Protein AF-0000000077351464 (afdb_homodimer)

Solvent-accessible surface area (backbone atoms only — not comparable to full-atom values): 37725 Å² total; per-residue (Å²): 134,61,41,67,78,43,55,31,53,33,49,64,81,47,87,64,5,26,46,67,33,43,62,70,60,45,52,52,51,57,74,49,36,66,59,55,50,52,51,51,44,52,47,45,73,73,62,64,46,68,63,43,22,34,32,36,41,49,33,70,43,30,61,61,46,55,51,49,51,50,51,51,52,50,47,46,48,50,51,18,64,76,68,72,43,80,68,45,33,37,38,37,38,36,20,28,44,28,60,32,36,52,37,56,41,38,56,46,41,66,61,48,51,53,55,55,37,74,75,38,100,48,81,72,51,67,32,65,31,39,35,57,37,58,70,71,36,78,67,64,61,71,50,56,29,43,36,39,36,29,58,70,35,77,27,49,46,84,49,58,47,69,80,46,32,49,98,84,63,48,40,72,41,65,82,33,36,55,61,38,85,86,38,53,73,64,54,53,51,42,47,49,51,46,45,53,53,41,52,43,38,25,51,55,31,47,56,48,18,32,29,74,64,15,38,34,40,39,31,26,46,21,37,93,56,91,61,74,58,38,74,29,57,40,36,57,49,46,45,46,33,50,27,52,50,51,34,30,74,72,67,78,37,59,64,70,55,51,30,62,36,69,59,38,64,50,55,50,31,70,63,58,52,52,49,47,42,58,70,68,57,54,48,41,79,78,40,79,42,79,48,68,70,78,81,72,78,78,54,101,57,54,63,19,49,54,50,25,46,30,49,42,10,50,42,44,44,47,46,28,71,73,76,38,72,85,49,57,67,62,36,38,51,46,27,11,51,49,45,41,56,50,45,72,74,39,90,64,56,50,36,34,33,41,37,34,36,30,31,50,78,126,134,58,39,66,78,42,55,30,54,33,51,64,83,48,87,63,6,27,47,67,32,42,62,69,62,46,50,51,49,57,74,49,38,65,58,56,51,50,51,52,42,52,48,44,73,72,62,63,47,69,65,43,21,36,34,36,42,48,33,71,43,30,61,61,46,57,53,50,50,50,52,50,51,50,47,46,48,50,50,20,62,74,67,74,42,78,68,46,34,36,40,37,38,36,21,28,43,28,60,33,36,51,39,55,42,38,56,47,40,67,62,51,52,52,55,54,37,75,75,37,99,48,82,73,49,67,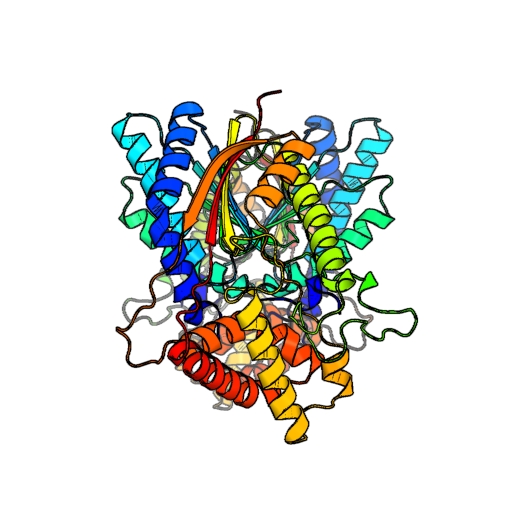33,62,31,38,35,57,38,59,70,69,37,76,68,64,62,71,51,56,28,45,36,38,36,28,58,70,35,78,24,50,45,82,49,59,50,70,80,45,32,49,97,84,63,48,39,71,41,66,82,32,36,54,61,38,85,87,40,54,73,66,56,54,52,42,46,50,50,47,45,52,53,40,52,44,38,26,52,55,32,48,56,48,18,32,29,73,63,15,38,34,41,40,30,26,49,21,35,93,58,90,62,73,58,37,76,28,57,40,36,56,49,46,46,46,33,49,26,51,50,51,35,31,75,72,66,77,36,60,64,69,56,51,30,62,36,70,60,40,64,49,55,49,32,71,64,59,52,51,50,48,42,60,70,68,57,55,47,42,77,78,41,78,44,77,50,69,68,79,81,72,78,79,54,99,56,55,64,19,49,53,49,25,46,29,49,43,9,50,42,43,44,47,47,28,72,72,75,38,70,86,50,56,66,64,37,38,52,45,27,12,51,51,45,41,55,51,45,71,73,39,90,64,56,50,36,34,33,40,36,34,34,30,33,49,78,127

InterPro domains:
  IPR005299 SAM dependent carboxyl methyltransferase [PF03492] (38-359)
  IPR005299 SAM dependent carboxyl methyltransferase [PTHR31009] (10-343)
  IPR029063 S-adenosyl-L-methionine-dependent methyltransferase superfamily [G3DSA:3.40.50.150] (21-294)
  IPR029063 S-adenosyl-L-methionine-dependent methyltransferase superfamily [SSF53335] (1-359)
  IPR042086 Methyltransferase, alpha-helical capping domain [G3DSA:1.10.1200.270] (7-346)

Nearest PDB structures (foldseek):
  6lyh-assembly3_G-3  TM=9.417E-01  e=9.609E-41  Camellia sinensis var. assamica
  6lyh-assembly2_A  TM=9.370E-01  e=1.323E-39  Camellia sinensis var. assamica
  8uzd-assembly1_A  TM=9.223E-01  e=6.965E-38  Ilex paraguariensis
  6lyi-assembly1_A  TM=9.030E-01  e=2.297E-34  Camellia sinensis var. assamica
  6lyi-assembly1_B-2  TM=9.056E-01  e=2.901E-34  Camellia sinensis var. assamica

Foldseek 3Di:
DQCLVFFAFADDDDPLALQNQVVLLLLVCVVCVVVVLVLLLVLCVVPVDQEAAEEEAPCALYDSNLVSVLSNQCSQLVSCVVVVRDRHQYEYEYEDRPPGDVVNNVVCVVVSLVVSVVPDPDRHRYDYDYFHDDLLAATAAFAAHQEYEYTAPLQFFSDQQPVLADPVLFGQQALAQADAPPGDPVRLVSLLVRSLSSVLSNVVNVLRHHHAFGKYKYKHFADADPDQHDLAPNVLRVLLSVLVVVCVVVVLFPSRLSRNHHGRGGHYHPVSNVVSCVVSPFKDWPDKDKDWRDQDPPDPDDSLLSVLSNVCSRCVSVCCVRGNNPCSVSSSVSSSVSVRVVCVVDPHITMMMIIMMTGHDD/DQCLVFFAFADDDDPLALQNQVVLLLLVCVVCVVVVLVLLLVLCVVPVDQEAEEEEAPCALYDSNLVSVLSNQCSQLVSCVVVVRDRHAYEYEYEDRPPGDVVNNVVCVVVSLVVSVVPDPDNHRYDYDYFHDDLLAATAAFAAHQEYEYTAPLQFFSDQQPVLADPVLFGQQALAQADAPPGDPVRLVSLLVRSLSSVLSNVVNVLRHHHAFGKYKYKHFADADPDQHDLAPNVLRVLLSVLVVVCVVVVLFPSRLSRNHHGRGGHYHPVSNVVSCVVSPFKDWPDKDKDWRDQDPPDPDDSLLSVLSNVCSRCVSVCCVRGNNPCSVSSSVSSSVSVRVVCVVDPHITMMMIIMMTGHDD

Radius of gyration: 28.0 Å; Cα contacts (8 Å, |Δi|>4): 1362; chains: 2; bounding box: 62×82×70 Å

Structure (mmCIF, N/CA/C/O backbone):
data_AF-0000000077351464-model_v1
#
loop_
_entity.id
_entity.type
_entity.pdbx_description
1 polymer 'Uncharacterized protein'
#
loop_
_atom_site.group_PDB
_atom_site.id
_atom_site.type_symbol
_atom_site.label_atom_id
_atom_site.label_alt_id
_atom_site.label_comp_id
_atom_site.label_asym_id
_atom_site.label_entity_id
_atom_site.label_seq_id
_atom_site.pdbx_PDB_ins_code
_atom_site.Cartn_x
_atom_site.Cartn_y
_atom_site.Cartn_z
_atom_site.occupancy
_atom_site.B_iso_or_equiv
_atom_site.auth_seq_id
_atom_site.auth_comp_id
_atom_site.auth_asym_id
_atom_site.auth_atom_id
_atom_site.pdbx_PDB_model_num
ATOM 1 N N . MET A 1 1 ? -7.617 -8.227 -23.75 1 79.38 1 MET A N 1
ATOM 2 C CA . MET A 1 1 ? -7.84 -7.777 -22.375 1 79.38 1 MET A CA 1
ATOM 3 C C . MET A 1 1 ? -6.516 -7.57 -21.656 1 79.38 1 MET A C 1
ATOM 5 O O . MET A 1 1 ? -5.598 -8.375 -21.781 1 79.38 1 MET A O 1
ATOM 9 N N . ASP A 1 2 ? -6.434 -6.449 -21 1 81 2 ASP A N 1
ATOM 10 C CA . ASP A 1 2 ? -5.234 -6.117 -20.234 1 81 2 ASP A CA 1
ATOM 11 C C . ASP A 1 2 ? -5.285 -6.73 -18.844 1 81 2 ASP A C 1
ATOM 13 O O . ASP A 1 2 ? -5.973 -6.215 -17.953 1 81 2 ASP A O 1
ATOM 17 N N . VAL A 1 3 ? -4.57 -7.82 -18.625 1 82.69 3 VAL A N 1
ATOM 18 C CA . VAL A 1 3 ? -4.582 -8.602 -17.391 1 82.69 3 VAL A CA 1
ATOM 19 C C . VAL A 1 3 ? -4.23 -7.707 -16.203 1 82.69 3 VAL A C 1
ATOM 21 O O . VAL A 1 3 ? -4.855 -7.793 -15.141 1 82.69 3 VAL A O 1
ATOM 24 N N . GLU A 1 4 ? -3.303 -6.844 -16.344 1 78.62 4 GLU A N 1
ATOM 25 C CA . GLU A 1 4 ? -2.848 -5.988 -15.258 1 78.62 4 GLU A CA 1
ATOM 26 C C . GLU A 1 4 ? -3.965 -5.062 -14.781 1 78.62 4 GLU A C 1
ATOM 28 O O . GLU A 1 4 ? -4.027 -4.719 -13.594 1 78.62 4 GLU A O 1
ATOM 33 N N . LYS A 1 5 ? -4.832 -4.793 -15.664 1 81.12 5 LYS A N 1
ATOM 34 C CA . LYS A 1 5 ? -5.895 -3.848 -15.336 1 81.12 5 LYS A CA 1
ATOM 35 C C . LYS A 1 5 ? -7.176 -4.578 -14.938 1 81.12 5 LYS A C 1
ATOM 37 O O . LYS A 1 5 ? -8.008 -4.027 -14.211 1 81.12 5 LYS A O 1
ATOM 42 N N . ALA A 1 6 ? -7.176 -5.84 -15.406 1 86.38 6 ALA A N 1
ATOM 43 C CA . ALA A 1 6 ? -8.469 -6.508 -15.281 1 86.38 6 ALA A CA 1
ATOM 44 C C . ALA A 1 6 ? -8.422 -7.617 -14.234 1 86.38 6 ALA A C 1
ATOM 46 O O . ALA A 1 6 ? -9.422 -7.902 -13.57 1 86.38 6 ALA A O 1
ATOM 47 N N . PHE A 1 7 ? -7.312 -8.164 -14.109 1 90.69 7 PHE A N 1
ATOM 48 C CA . PHE A 1 7 ? -7.211 -9.367 -13.289 1 90.69 7 PHE A CA 1
ATOM 49 C C . PHE A 1 7 ? -6.887 -9.016 -11.844 1 90.69 7 PHE A C 1
ATOM 51 O O . PHE A 1 7 ? -5.809 -8.5 -11.555 1 90.69 7 PHE A O 1
ATOM 58 N N . HIS A 1 8 ? -7.805 -9.273 -10.984 1 92.44 8 HIS A N 1
ATOM 59 C CA . HIS A 1 8 ? -7.609 -9.148 -9.547 1 92.44 8 HIS A CA 1
ATOM 60 C C . HIS A 1 8 ? -8.594 -10.016 -8.781 1 92.44 8 HIS A C 1
ATOM 62 O O . HIS A 1 8 ? -9.719 -10.25 -9.234 1 92.44 8 HIS A O 1
ATOM 68 N N . MET A 1 9 ? -8.18 -10.484 -7.613 1 93.69 9 MET A N 1
ATOM 69 C CA . MET A 1 9 ? -9.07 -11.25 -6.75 1 93.69 9 MET A CA 1
ATOM 70 C C . MET A 1 9 ? -10.18 -10.367 -6.191 1 93.69 9 MET A C 1
ATOM 72 O O . MET A 1 9 ? -9.984 -9.164 -6 1 93.69 9 MET A O 1
ATOM 76 N N . THR A 1 10 ? -11.336 -11.031 -5.988 1 92.88 10 THR A N 1
ATOM 77 C CA . THR A 1 10 ? -12.461 -10.266 -5.469 1 92.88 10 THR A CA 1
ATOM 78 C C . THR A 1 10 ? -12.141 -9.688 -4.094 1 92.88 10 THR A C 1
ATOM 80 O O . THR A 1 10 ? -11.812 -10.43 -3.164 1 92.88 10 THR A O 1
ATOM 83 N N . GLY A 1 11 ? -12.25 -8.383 -3.979 1 93.38 11 GLY A N 1
ATOM 84 C CA . GLY A 1 11 ? -11.883 -7.684 -2.756 1 93.38 11 GLY A CA 1
ATOM 85 C C . GLY A 1 11 ? -12.992 -7.664 -1.723 1 93.38 11 GLY A C 1
ATOM 86 O O . GLY A 1 11 ? -14.023 -8.312 -1.901 1 93.38 11 GLY A O 1
ATOM 87 N N . GLY A 1 12 ? -12.695 -6.934 -0.609 1 90.69 12 GLY A N 1
ATOM 88 C CA . GLY A 1 12 ? -13.688 -6.754 0.441 1 90.69 12 GLY A CA 1
ATOM 89 C C . GLY A 1 12 ? -13.773 -7.934 1.39 1 90.69 12 GLY A C 1
ATOM 90 O O . GLY A 1 12 ? -12.852 -8.742 1.467 1 90.69 12 GLY A O 1
ATOM 91 N N . VAL A 1 13 ? -14.844 -7.91 2.158 1 89.81 13 VAL A N 1
ATOM 92 C CA . VAL A 1 13 ? -15.016 -8.938 3.182 1 89.81 13 VAL A CA 1
ATOM 93 C C . VAL A 1 13 ? -16.359 -9.625 2.996 1 89.81 13 VAL A C 1
ATOM 95 O O . VAL A 1 13 ? -16.859 -10.305 3.904 1 89.81 13 VAL A O 1
ATOM 98 N N . GLY A 1 14 ? -16.938 -9.453 1.874 1 91.06 14 GLY A N 1
ATOM 99 C CA . GLY A 1 14 ? -18.219 -10.062 1.592 1 91.06 14 GLY A CA 1
ATOM 100 C C . GLY A 1 14 ? -18.141 -11.555 1.339 1 91.06 14 GLY A C 1
ATOM 101 O O . GLY A 1 14 ? -17.047 -12.133 1.341 1 91.06 14 GLY A O 1
ATOM 102 N N . GLU A 1 15 ? -19.234 -12.164 1.005 1 91.5 15 GLU A N 1
ATOM 103 C CA . GLU A 1 15 ? -19.344 -13.609 0.874 1 91.5 15 GLU A CA 1
ATOM 104 C C . GLU A 1 15 ? -18.531 -14.125 -0.312 1 91.5 15 GLU A C 1
ATOM 106 O O . GLU A 1 15 ? -18 -15.234 -0.27 1 91.5 15 GLU A O 1
ATOM 111 N N . THR A 1 16 ? -18.453 -13.383 -1.342 1 92.31 16 THR A N 1
ATOM 112 C CA . THR A 1 16 ? -17.781 -13.836 -2.553 1 92.31 16 THR A CA 1
ATOM 113 C C . THR A 1 16 ? -16.344 -13.344 -2.582 1 92.31 16 THR A C 1
ATOM 115 O O . THR A 1 16 ? -15.625 -13.57 -3.561 1 92.31 16 THR A O 1
ATOM 118 N N . SER A 1 17 ? -15.938 -12.641 -1.5 1 94.5 17 SER A N 1
ATOM 119 C CA . SER A 1 17 ? -14.594 -12.078 -1.449 1 94.5 17 SER A CA 1
ATOM 120 C C . SER A 1 17 ? -13.531 -13.18 -1.403 1 94.5 17 SER A C 1
ATOM 122 O O . SER A 1 17 ? -13.789 -14.273 -0.901 1 94.5 17 SER A O 1
ATOM 124 N N . TYR A 1 18 ? -12.406 -12.883 -1.988 1 93.38 18 TYR A N 1
ATOM 125 C CA . TYR A 1 18 ? -11.297 -13.828 -1.904 1 93.38 18 TYR A CA 1
ATOM 126 C C . TYR A 1 18 ? -10.906 -14.086 -0.454 1 93.38 18 TYR A C 1
ATOM 128 O O . TYR A 1 18 ? -10.555 -15.211 -0.091 1 93.38 18 TYR A O 1
ATOM 136 N N . ALA A 1 19 ? -10.984 -13.078 0.359 1 90.75 19 ALA A N 1
ATOM 137 C CA . ALA A 1 19 ? -10.664 -13.195 1.779 1 90.75 19 ALA A CA 1
ATOM 138 C C . ALA A 1 19 ? -11.477 -14.312 2.432 1 90.75 19 ALA A C 1
ATOM 140 O O . ALA A 1 19 ? -10.969 -15.047 3.281 1 90.75 19 ALA A O 1
ATOM 141 N N . ARG A 1 20 ? -12.648 -14.516 1.978 1 91.75 20 ARG A N 1
ATOM 142 C CA . ARG A 1 20 ? -13.539 -15.5 2.604 1 91.75 20 ARG A CA 1
ATOM 143 C C . ARG A 1 20 ? -13.5 -16.828 1.853 1 91.75 20 ARG A C 1
ATOM 145 O O . ARG A 1 20 ? -14.055 -17.828 2.318 1 91.75 20 ARG A O 1
ATOM 152 N N . ASN A 1 21 ? -12.883 -16.828 0.69 1 92.69 21 ASN A N 1
ATOM 153 C CA . ASN A 1 21 ? -12.945 -18.031 -0.143 1 92.69 21 ASN A CA 1
ATOM 154 C C . ASN A 1 21 ? -11.555 -18.5 -0.542 1 92.69 21 ASN A C 1
ATOM 156 O O . ASN A 1 21 ? -11.344 -18.969 -1.664 1 92.69 21 ASN A O 1
ATOM 160 N N . SER A 1 22 ? -10.578 -18.328 0.359 1 92.5 22 SER A N 1
ATOM 161 C CA . SER A 1 22 ? -9.203 -18.703 0.057 1 92.5 22 SER A CA 1
ATOM 162 C C . SER A 1 22 ? -8.734 -19.844 0.956 1 92.5 22 SER A C 1
ATOM 164 O O . SER A 1 22 ? -7.527 -20.031 1.151 1 92.5 22 SER A O 1
ATOM 166 N N . SER A 1 23 ? -9.656 -20.641 1.553 1 90.25 23 SER A N 1
ATOM 167 C CA . SER A 1 23 ? -9.32 -21.703 2.506 1 90.25 23 SER A CA 1
ATOM 168 C C . SER A 1 23 ? -8.547 -22.828 1.835 1 90.25 23 SER A C 1
ATOM 170 O O . SER A 1 23 ? -7.699 -23.453 2.463 1 90.25 23 SER A O 1
ATOM 172 N N . LEU A 1 24 ? -8.875 -23.109 0.583 1 88.94 24 LEU A N 1
ATOM 173 C CA . LEU A 1 24 ? -8.172 -24.172 -0.135 1 88.94 24 LEU A CA 1
ATOM 174 C C . LEU A 1 24 ? -6.691 -23.844 -0.273 1 88.94 24 LEU A C 1
ATOM 176 O O . LEU A 1 24 ? -5.836 -24.703 -0.065 1 88.94 24 LEU A O 1
ATOM 180 N N . GLN A 1 25 ? -6.383 -22.578 -0.583 1 91.31 25 GLN A N 1
ATOM 181 C CA . GLN A 1 25 ? -5 -22.125 -0.684 1 91.31 25 GLN A CA 1
ATOM 182 C C . GLN A 1 25 ? -4.301 -22.188 0.672 1 91.31 25 GLN A C 1
ATOM 184 O O . GLN A 1 25 ? -3.137 -22.578 0.759 1 91.31 25 GLN A O 1
ATOM 189 N N . LYS A 1 26 ? -5.035 -21.812 1.714 1 92.62 26 LYS A N 1
ATOM 190 C CA . LYS A 1 26 ? -4.473 -21.859 3.061 1 92.62 26 LYS A CA 1
ATOM 191 C C . LYS A 1 26 ? -4.117 -23.297 3.463 1 92.62 26 LYS A C 1
ATOM 193 O O . LYS A 1 26 ? -3.043 -23.531 4.012 1 92.62 26 LYS A O 1
ATOM 198 N N . LYS A 1 27 ? -5 -24.172 3.186 1 90.94 27 LYS A N 1
ATOM 199 C CA . LYS A 1 27 ? -4.77 -25.578 3.516 1 90.94 27 LYS A CA 1
ATOM 200 C C . LYS A 1 27 ? -3.51 -26.109 2.834 1 90.94 27 LYS A C 1
ATOM 202 O O . LYS A 1 27 ? -2.711 -26.812 3.453 1 90.94 27 LYS A O 1
ATOM 207 N N . ALA A 1 28 ? -3.402 -25.812 1.627 1 90.56 28 ALA A N 1
ATOM 208 C CA . ALA A 1 28 ? -2.232 -26.25 0.869 1 90.56 28 ALA A CA 1
ATOM 209 C C . ALA A 1 28 ? -0.947 -25.688 1.475 1 90.56 28 ALA A C 1
ATOM 211 O O . ALA A 1 28 ? 0.034 -26.422 1.642 1 90.56 28 ALA A O 1
ATOM 212 N N . SER A 1 29 ? -0.944 -24.406 1.812 1 93.31 29 SER A N 1
ATOM 213 C CA . SER A 1 29 ? 0.23 -23.766 2.402 1 93.31 29 SER A CA 1
ATOM 214 C C . SER A 1 29 ? 0.557 -24.359 3.766 1 93.31 29 SER A C 1
ATOM 216 O O . SER A 1 29 ? 1.728 -24.484 4.129 1 93.31 29 SER A O 1
ATOM 218 N N . ASP A 1 30 ? -0.506 -24.812 4.473 1 93.5 30 ASP A N 1
ATOM 219 C CA . ASP A 1 30 ? -0.317 -25.375 5.801 1 93.5 30 ASP A CA 1
ATOM 220 C C . ASP A 1 30 ? 0.374 -26.734 5.715 1 93.5 30 ASP A C 1
ATOM 222 O O . ASP A 1 30 ? 1.154 -27.094 6.602 1 93.5 30 ASP A O 1
ATOM 226 N N . VAL A 1 31 ? 0.064 -27.438 4.688 1 93.19 31 VAL A N 1
ATOM 227 C CA . VAL A 1 31 ? 0.627 -28.766 4.492 1 93.19 31 VAL A CA 1
ATOM 228 C C . VAL A 1 31 ? 2.15 -28.672 4.418 1 93.19 31 VAL A C 1
ATOM 230 O O . VAL A 1 31 ? 2.855 -29.547 4.941 1 93.19 31 VAL A O 1
ATOM 233 N N . VAL A 1 32 ? 2.617 -27.641 3.836 1 95.62 32 VAL A N 1
ATOM 234 C CA . VAL A 1 32 ? 4.055 -27.547 3.596 1 95.62 32 VAL A CA 1
ATOM 235 C C . VAL A 1 32 ? 4.652 -26.406 4.414 1 95.62 32 VAL A C 1
ATOM 237 O O . VAL A 1 32 ? 5.738 -25.922 4.105 1 95.62 32 VAL A O 1
ATOM 240 N N . LYS A 1 33 ? 3.924 -25.969 5.387 1 96.75 33 LYS A N 1
ATOM 241 C CA . LYS A 1 33 ? 4.344 -24.844 6.215 1 96.75 33 LYS A CA 1
ATOM 242 C C . LYS A 1 33 ? 5.695 -25.109 6.871 1 96.75 33 LYS A C 1
ATOM 244 O O . LYS A 1 33 ? 6.523 -24.203 7.004 1 96.75 33 LYS A O 1
ATOM 249 N N . HIS A 1 34 ? 5.93 -26.344 7.301 1 97.69 34 HIS A N 1
ATOM 250 C CA . HIS A 1 34 ? 7.164 -26.703 7.984 1 97.69 34 HIS A CA 1
ATOM 251 C C . HIS A 1 34 ? 8.383 -26.453 7.105 1 97.69 34 HIS A C 1
ATOM 253 O O . HIS A 1 34 ? 9.438 -26.047 7.598 1 97.69 34 HIS A O 1
ATOM 259 N N . ILE A 1 35 ? 8.289 -26.625 5.781 1 98.25 35 ILE A N 1
ATOM 260 C CA . ILE A 1 35 ? 9.398 -26.375 4.867 1 98.25 35 ILE A CA 1
ATOM 261 C C . ILE A 1 35 ? 9.688 -24.875 4.801 1 98.25 35 ILE A C 1
ATOM 263 O O . ILE A 1 35 ? 10.852 -24.469 4.836 1 98.25 35 ILE A O 1
ATOM 267 N N . THR A 1 36 ? 8.633 -24.078 4.711 1 98.31 36 THR A N 1
ATOM 268 C CA . THR A 1 36 ? 8.773 -22.641 4.684 1 98.31 36 THR A CA 1
ATOM 269 C C . THR A 1 36 ? 9.469 -22.141 5.953 1 98.31 36 THR A C 1
ATOM 271 O O . THR A 1 36 ? 10.414 -21.344 5.883 1 98.31 36 THR A O 1
ATOM 274 N N . ILE A 1 37 ? 9.031 -22.641 7.098 1 98.5 37 ILE A N 1
ATOM 275 C CA . ILE A 1 37 ? 9.547 -22.219 8.398 1 98.5 37 ILE A CA 1
ATOM 276 C C . ILE A 1 37 ? 11.008 -22.656 8.539 1 98.5 37 ILE A C 1
ATOM 278 O O . ILE A 1 37 ? 11.852 -21.859 8.945 1 98.5 37 ILE A O 1
ATOM 282 N N . GLU A 1 38 ? 11.273 -23.859 8.172 1 98.31 38 GLU A N 1
ATOM 283 C CA . GLU A 1 38 ? 12.648 -24.344 8.234 1 98.31 38 GLU A CA 1
ATOM 284 C C . GLU A 1 38 ? 13.57 -23.516 7.34 1 98.31 38 GLU A C 1
ATOM 286 O O . GLU A 1 38 ? 14.711 -23.234 7.715 1 98.31 38 GLU A O 1
ATOM 291 N N . THR A 1 39 ? 13.094 -23.188 6.18 1 98.69 39 THR A N 1
ATOM 292 C CA . THR A 1 39 ? 13.898 -22.438 5.211 1 98.69 39 THR A CA 1
ATOM 293 C C . THR A 1 39 ? 14.266 -21.062 5.758 1 98.69 39 THR A C 1
ATOM 295 O O . THR A 1 39 ? 15.414 -20.641 5.668 1 98.69 39 THR A O 1
ATOM 298 N N . ILE A 1 40 ? 13.336 -20.344 6.352 1 98.5 40 ILE A N 1
ATOM 299 C CA . ILE A 1 40 ? 13.617 -19 6.828 1 98.5 40 ILE A CA 1
ATOM 300 C C . ILE A 1 40 ? 14.461 -19.062 8.102 1 98.5 40 ILE A C 1
ATOM 302 O O . ILE A 1 40 ? 15.312 -18.203 8.336 1 98.5 40 ILE A O 1
ATOM 306 N N . GLN A 1 41 ? 14.25 -20.062 8.938 1 98.06 41 GLN A N 1
ATOM 307 C CA . GLN A 1 41 ? 15.086 -20.234 10.125 1 98.06 41 GLN A CA 1
ATOM 308 C C . GLN A 1 41 ? 16.547 -20.453 9.734 1 98.06 41 GLN A C 1
ATOM 310 O O . GLN A 1 41 ? 17.453 -19.844 10.328 1 98.06 41 GLN A O 1
ATOM 315 N N . GLN A 1 42 ? 16.703 -21.312 8.758 1 97.62 42 GLN A N 1
ATOM 316 C CA . GLN A 1 42 ? 18.062 -21.562 8.289 1 97.62 42 GLN A CA 1
ATOM 317 C C . GLN A 1 42 ? 18.688 -20.312 7.695 1 97.62 42 GLN A C 1
ATOM 319 O O . GLN A 1 42 ? 19.875 -20.031 7.918 1 97.62 42 GLN A O 1
ATOM 324 N N . LEU A 1 43 ? 17.906 -19.594 6.949 1 98 43 LEU A N 1
ATOM 325 C CA . LEU A 1 43 ? 18.375 -18.344 6.383 1 98 43 LEU A CA 1
ATOM 326 C C . LEU A 1 43 ? 18.797 -17.375 7.484 1 98 43 LEU A C 1
ATOM 328 O O . LEU A 1 43 ? 19.859 -16.75 7.402 1 98 43 LEU A O 1
ATOM 332 N N . TYR A 1 44 ? 17.953 -17.219 8.484 1 97.56 44 TYR A N 1
ATOM 333 C CA . TYR A 1 44 ? 18.234 -16.312 9.602 1 97.56 44 TYR A CA 1
ATOM 334 C C . TYR A 1 44 ? 19.516 -16.719 10.32 1 97.56 44 TYR A C 1
ATOM 336 O O . TYR A 1 44 ? 20.359 -15.867 10.625 1 97.56 44 TYR A O 1
ATOM 344 N N . LEU A 1 45 ? 19.719 -18 10.531 1 96.56 45 LEU A N 1
ATOM 345 C CA . LEU A 1 45 ? 20.875 -18.516 11.25 1 96.56 45 LEU A CA 1
ATOM 346 C C . LEU A 1 45 ? 22.156 -18.281 10.461 1 96.56 45 LEU A C 1
ATOM 348 O O . LEU A 1 45 ? 23.219 -18.047 11.039 1 96.56 45 LEU A O 1
ATOM 352 N N . THR A 1 46 ? 21.984 -18.281 9.164 1 95.19 46 THR A N 1
ATOM 353 C CA . THR A 1 46 ? 23.172 -18.172 8.312 1 95.19 46 THR A CA 1
ATOM 354 C C . THR A 1 46 ? 23.531 -16.703 8.062 1 95.19 46 THR A C 1
ATOM 356 O O . THR A 1 46 ? 24.703 -16.375 7.922 1 95.19 46 THR A O 1
ATOM 359 N N . THR A 1 47 ? 22.594 -15.812 8.094 1 95.62 47 THR A N 1
ATOM 360 C CA . THR A 1 47 ? 22.859 -14.445 7.672 1 95.62 47 THR A CA 1
ATOM 361 C C . THR A 1 47 ? 22.781 -13.484 8.859 1 95.62 47 THR A C 1
ATOM 363 O O . THR A 1 47 ? 23.422 -12.438 8.852 1 95.62 47 THR A O 1
ATOM 366 N N . THR A 1 48 ? 22 -13.734 9.898 1 95.88 48 THR A N 1
ATOM 367 C CA . THR A 1 48 ? 21.797 -12.945 11.102 1 95.88 48 THR A CA 1
ATOM 368 C C . THR A 1 48 ? 21.688 -11.461 10.758 1 95.88 48 THR A C 1
ATOM 370 O O . THR A 1 48 ? 22.406 -10.633 11.312 1 95.88 48 THR A O 1
ATOM 373 N N . PRO A 1 49 ? 20.812 -11.156 9.914 1 96.19 49 PRO A N 1
ATOM 374 C CA . PRO A 1 49 ? 20.719 -9.75 9.508 1 96.19 49 PRO A CA 1
ATOM 375 C C . PRO A 1 49 ? 20.156 -8.859 10.625 1 96.19 49 PRO A C 1
ATOM 377 O O . PRO A 1 49 ? 19.344 -9.305 11.43 1 96.19 49 PRO A O 1
ATOM 380 N N . ARG A 1 50 ? 20.625 -7.598 10.625 1 94.88 50 ARG A N 1
ATOM 381 C CA . ARG A 1 50 ? 20.031 -6.605 11.523 1 94.88 50 ARG A CA 1
ATOM 382 C C . ARG A 1 50 ? 18.609 -6.262 11.094 1 94.88 50 ARG A C 1
ATOM 384 O O . ARG A 1 50 ? 17.75 -6.012 11.945 1 94.88 50 ARG A O 1
ATOM 391 N N . SER A 1 51 ? 18.422 -6.238 9.82 1 96.75 51 SER A N 1
ATOM 392 C CA . SER A 1 51 ? 17.125 -5.965 9.203 1 96.75 51 SER A CA 1
ATOM 393 C C . SER A 1 51 ? 16.766 -7.035 8.18 1 96.75 51 SER A C 1
ATOM 395 O O . SER A 1 51 ? 17.391 -7.121 7.117 1 96.75 51 SER A O 1
ATOM 397 N N . LEU A 1 52 ? 15.797 -7.867 8.5 1 97.88 52 LEU A N 1
ATOM 398 C CA . LEU A 1 52 ? 15.375 -8.992 7.668 1 97.88 52 LEU A CA 1
ATOM 399 C C . LEU A 1 52 ? 14.312 -8.562 6.66 1 97.88 52 LEU A C 1
ATOM 401 O O . LEU A 1 52 ? 13.195 -8.211 7.043 1 97.88 52 LEU A O 1
ATOM 405 N N . GLY A 1 53 ? 14.672 -8.516 5.348 1 98.5 53 GLY A N 1
ATOM 406 C CA . GLY A 1 53 ? 13.742 -8.172 4.285 1 98.5 53 GLY A CA 1
ATOM 407 C C . GLY A 1 53 ? 12.992 -9.367 3.732 1 98.5 53 GLY A C 1
ATOM 408 O O . GLY A 1 53 ? 13.602 -10.305 3.217 1 98.5 53 GLY A O 1
ATOM 409 N N . ILE A 1 54 ? 11.656 -9.352 3.801 1 98.75 54 ILE A N 1
ATOM 410 C CA . ILE A 1 54 ? 10.773 -10.438 3.373 1 98.75 54 ILE A CA 1
ATOM 411 C C . ILE A 1 54 ? 9.734 -9.906 2.396 1 98.75 54 ILE A C 1
ATOM 413 O O . ILE A 1 54 ? 9.164 -8.828 2.609 1 98.75 54 ILE A O 1
ATOM 417 N N . ALA A 1 55 ? 9.5 -10.602 1.312 1 98.75 55 ALA A N 1
ATOM 418 C CA . ALA A 1 55 ? 8.414 -10.234 0.4 1 98.75 55 ALA A CA 1
ATOM 419 C C . ALA A 1 55 ? 7.414 -11.375 0.253 1 98.75 55 ALA A C 1
ATOM 421 O O . ALA A 1 55 ? 7.797 -12.547 0.169 1 98.75 55 ALA A O 1
ATOM 422 N N . ASP A 1 56 ? 6.172 -11.078 0.358 1 98.5 56 ASP A N 1
ATOM 423 C CA . ASP A 1 56 ? 5.082 -11.961 -0.042 1 98.5 56 ASP A CA 1
ATOM 424 C C . ASP A 1 56 ? 4.516 -11.555 -1.4 1 98.5 56 ASP A C 1
ATOM 426 O O . ASP A 1 56 ? 3.793 -10.562 -1.506 1 98.5 56 ASP A O 1
ATOM 430 N N . LEU A 1 57 ? 4.785 -12.305 -2.469 1 98.38 57 LEU A N 1
ATOM 431 C CA . LEU A 1 57 ? 4.348 -12 -3.828 1 98.38 57 LEU A CA 1
ATOM 432 C C . LEU A 1 57 ? 3 -12.648 -4.125 1 98.38 57 LEU A C 1
ATOM 434 O O . LEU A 1 57 ? 2.863 -13.875 -4.035 1 98.38 57 LEU A O 1
ATOM 438 N N . GLY A 1 58 ? 2.053 -11.836 -4.551 1 97.06 58 GLY A N 1
ATOM 439 C CA . GLY A 1 58 ? 0.684 -12.297 -4.699 1 97.06 58 GLY A CA 1
ATOM 440 C C . GLY A 1 58 ? -0.057 -12.406 -3.379 1 97.06 58 GLY A C 1
ATOM 441 O O . GLY A 1 58 ? -0.647 -13.445 -3.072 1 97.06 58 GLY A O 1
ATOM 442 N N . CYS A 1 59 ? -0.008 -11.305 -2.641 1 96.56 59 CYS A N 1
ATOM 443 C CA . CYS A 1 59 ? -0.499 -11.344 -1.269 1 96.56 59 CYS A CA 1
ATOM 444 C C . CYS A 1 59 ? -2.023 -11.328 -1.233 1 96.56 59 CYS A C 1
ATOM 446 O O . CYS A 1 59 ? -2.629 -11.695 -0.223 1 96.56 59 CYS A O 1
ATOM 448 N N . SER A 1 60 ? -2.629 -10.891 -2.271 1 93.88 60 SER A N 1
ATOM 449 C CA . SER A 1 60 ? -4.074 -10.695 -2.318 1 93.88 60 SER A CA 1
ATOM 450 C C . SER A 1 60 ? -4.566 -9.906 -1.108 1 93.88 60 SER A C 1
ATOM 452 O O . SER A 1 60 ? -3.828 -9.086 -0.552 1 93.88 60 SER A O 1
ATOM 454 N N . SER A 1 61 ? -5.867 -9.859 -0.772 1 85.06 61 SER A N 1
ATOM 455 C CA . SER A 1 61 ? -6.453 -9.008 0.256 1 85.06 61 SER A CA 1
ATOM 456 C C . SER A 1 61 ? -6.789 -9.805 1.512 1 85.06 61 SER A C 1
ATOM 458 O O . SER A 1 61 ? -7.629 -9.391 2.312 1 85.06 61 SER A O 1
ATOM 460 N N . GLY A 1 62 ? -6.059 -10.891 1.723 1 76.19 62 GLY A N 1
ATOM 461 C CA . GLY A 1 62 ? -6.758 -11.727 2.688 1 76.19 62 GLY A CA 1
ATOM 462 C C . GLY A 1 62 ? -5.883 -12.156 3.848 1 76.19 62 GLY A C 1
ATOM 463 O O . GLY A 1 62 ? -4.719 -11.758 3.936 1 76.19 62 GLY A O 1
ATOM 464 N N . PRO A 1 63 ? -6.496 -12.883 4.613 1 84.38 63 PRO A N 1
ATOM 465 C CA . PRO A 1 63 ? -5.961 -13.32 5.902 1 84.38 63 PRO A CA 1
ATOM 466 C C . PRO A 1 63 ? -4.77 -14.258 5.762 1 84.38 63 PRO A C 1
ATOM 468 O O . PRO A 1 63 ? -3.916 -14.32 6.652 1 84.38 63 PRO A O 1
ATOM 471 N N . ASN A 1 64 ? -4.652 -14.875 4.609 1 92.25 64 ASN A N 1
ATOM 472 C CA . ASN A 1 64 ? -3.578 -15.844 4.434 1 92.25 64 ASN A CA 1
ATOM 473 C C . ASN A 1 64 ? -2.205 -15.188 4.523 1 92.25 64 ASN A C 1
ATOM 475 O O . ASN A 1 64 ? -1.285 -15.742 5.133 1 92.25 64 ASN A O 1
ATOM 479 N N . THR A 1 65 ? -2.127 -14.023 3.945 1 96.06 65 THR A N 1
ATOM 480 C CA . THR A 1 65 ? -0.839 -13.336 3.953 1 96.06 65 THR A CA 1
ATOM 481 C C . THR A 1 65 ? -0.458 -12.922 5.371 1 96.06 65 THR A C 1
ATOM 483 O O . THR A 1 65 ? 0.707 -13.023 5.762 1 96.06 65 THR A O 1
ATOM 486 N N . LEU A 1 66 ? -1.353 -12.438 6.176 1 95.94 66 LEU A N 1
ATOM 487 C CA . LEU A 1 66 ? -1.055 -12.023 7.543 1 95.94 66 LEU A CA 1
ATOM 488 C C . LEU A 1 66 ? -0.721 -13.234 8.414 1 95.94 66 LEU A C 1
ATOM 490 O O . LEU A 1 66 ? 0.15 -13.156 9.281 1 95.94 66 LEU A O 1
ATOM 494 N N . SER A 1 67 ? -1.433 -14.336 8.156 1 94.75 67 SER A N 1
ATOM 495 C CA . SER A 1 67 ? -1.105 -15.578 8.852 1 94.75 67 SER A CA 1
ATOM 496 C C . SER A 1 67 ? 0.321 -16.031 8.539 1 94.75 67 SER A C 1
ATOM 498 O O . SER A 1 67 ? 1.062 -16.422 9.445 1 94.75 67 SER A O 1
ATOM 500 N N . PHE A 1 68 ? 0.632 -15.953 7.305 1 95.75 68 PHE A N 1
ATOM 501 C CA . PHE A 1 68 ? 1.983 -16.281 6.871 1 95.75 68 PHE A CA 1
ATOM 502 C C . PHE A 1 68 ? 3.01 -15.406 7.574 1 95.75 68 PHE A C 1
ATOM 504 O O . PHE A 1 68 ? 4.02 -15.906 8.078 1 95.75 68 PHE A O 1
ATOM 511 N N . ILE A 1 69 ? 2.822 -14.125 7.637 1 96.69 69 ILE A N 1
ATOM 512 C CA . ILE A 1 69 ? 3.748 -13.172 8.242 1 96.69 69 ILE A CA 1
ATOM 513 C C . ILE A 1 69 ? 3.918 -13.492 9.727 1 96.69 69 ILE A C 1
ATOM 515 O O . ILE A 1 69 ? 5.031 -13.461 10.25 1 96.69 69 ILE A O 1
ATOM 519 N N . LYS A 1 70 ? 2.803 -13.789 10.359 1 95.81 70 LYS A N 1
ATOM 520 C CA . LYS A 1 70 ? 2.865 -14.148 11.773 1 95.81 70 LYS A CA 1
ATOM 521 C C . LYS A 1 70 ? 3.727 -15.391 11.992 1 95.81 70 LYS A C 1
ATOM 523 O O . LYS A 1 70 ? 4.531 -15.438 12.93 1 95.81 70 LYS A O 1
ATOM 528 N N . ASP A 1 71 ? 3.512 -16.391 11.148 1 96.19 71 ASP A N 1
ATOM 529 C CA . ASP A 1 71 ? 4.285 -17.625 11.25 1 96.19 71 ASP A CA 1
ATOM 530 C C . ASP A 1 71 ? 5.781 -17.344 11.109 1 96.19 71 ASP A C 1
ATOM 532 O O . ASP A 1 71 ? 6.59 -17.875 11.867 1 96.19 71 ASP A O 1
ATOM 536 N N . ILE A 1 72 ? 6.129 -16.531 10.125 1 96.94 72 ILE A N 1
ATOM 537 C CA . ILE A 1 72 ? 7.523 -16.203 9.867 1 96.94 72 ILE A CA 1
ATOM 538 C C . ILE A 1 72 ? 8.102 -15.422 11.047 1 96.94 72 ILE A C 1
ATOM 540 O O . ILE A 1 72 ? 9.211 -15.703 11.5 1 96.94 72 ILE A O 1
ATOM 544 N N . PHE A 1 73 ? 7.367 -14.43 11.508 1 95.81 73 PHE A N 1
ATOM 545 C CA . PHE A 1 73 ? 7.773 -13.602 12.633 1 95.81 73 PHE A CA 1
ATOM 546 C C . PHE A 1 73 ? 8.055 -14.453 13.859 1 95.81 73 PHE A C 1
ATOM 548 O O . PHE A 1 73 ? 9.125 -14.352 14.469 1 95.81 73 PHE A O 1
ATOM 555 N N . ASP A 1 74 ? 7.141 -15.344 14.172 1 94.75 74 ASP A N 1
ATOM 556 C CA . ASP A 1 74 ? 7.266 -16.219 15.336 1 94.75 74 ASP A CA 1
ATOM 557 C C . ASP A 1 74 ? 8.469 -17.141 15.195 1 94.75 74 ASP A C 1
ATOM 559 O O . ASP A 1 74 ? 9.188 -17.391 16.172 1 94.75 74 ASP A O 1
ATOM 563 N N . ALA A 1 75 ? 8.625 -17.656 14.023 1 96.19 75 ALA A N 1
ATOM 564 C CA . ALA A 1 75 ? 9.711 -18.594 13.781 1 96.19 75 ALA A CA 1
ATOM 565 C C . ALA A 1 75 ? 11.07 -17.922 13.992 1 96.19 75 ALA A C 1
ATOM 567 O O . ALA A 1 75 ? 11.945 -18.469 14.664 1 96.19 75 ALA A O 1
ATOM 568 N N . VAL A 1 76 ? 11.258 -16.75 13.414 1 95.94 76 VAL A N 1
ATOM 569 C CA . VAL A 1 76 ? 12.531 -16.047 13.5 1 95.94 76 VAL A CA 1
ATOM 570 C C . VAL A 1 76 ? 12.758 -15.562 14.93 1 95.94 76 VAL A C 1
ATOM 572 O O . VAL A 1 76 ? 13.859 -15.695 15.477 1 95.94 76 VAL A O 1
ATOM 575 N N . GLU A 1 77 ? 11.727 -14.984 15.555 1 93.25 77 GLU A N 1
ATOM 576 C CA . GLU A 1 77 ? 11.828 -14.547 16.938 1 93.25 77 GLU A CA 1
ATOM 577 C C . GLU A 1 77 ? 12.188 -15.711 17.859 1 93.25 77 GLU A C 1
ATOM 579 O O . GLU A 1 77 ? 13.023 -15.562 18.766 1 93.25 77 GLU A O 1
ATOM 584 N N . GLY A 1 78 ? 11.516 -16.828 17.609 1 92.88 78 GLY A N 1
ATOM 585 C CA . GLY A 1 78 ? 11.828 -18.016 18.391 1 92.88 78 GLY A CA 1
ATOM 586 C C . GLY A 1 78 ? 13.266 -18.469 18.219 1 92.88 78 GLY A C 1
ATOM 587 O O . GLY A 1 78 ? 13.93 -18.797 19.203 1 92.88 78 GLY A O 1
ATOM 588 N N . THR A 1 79 ? 13.68 -18.469 17 1 95.56 79 THR A N 1
ATOM 589 C CA . THR A 1 79 ? 15.055 -18.875 16.719 1 95.56 79 THR A CA 1
ATOM 590 C C . THR A 1 79 ? 16.047 -17.922 17.359 1 95.56 79 THR A C 1
ATOM 592 O O . THR A 1 79 ? 17.062 -18.359 17.922 1 95.56 79 THR A O 1
ATOM 595 N N . SER A 1 80 ? 15.789 -16.641 17.219 1 93.06 80 SER A N 1
ATOM 596 C CA . SER A 1 80 ? 16.641 -15.625 17.828 1 93.06 80 SER A CA 1
ATOM 597 C C . SER A 1 80 ? 16.75 -15.844 19.344 1 93.06 80 SER A C 1
ATOM 599 O O . SER A 1 80 ? 17.844 -15.789 19.906 1 93.06 80 SER A O 1
ATOM 601 N N . SER A 1 81 ? 15.664 -16.094 19.969 1 91.5 81 SER A N 1
ATOM 602 C CA . SER A 1 81 ? 15.625 -16.312 21.422 1 91.5 81 SER A CA 1
ATOM 603 C C . SER A 1 81 ? 16.406 -17.547 21.812 1 91.5 81 SER A C 1
ATOM 605 O O . SER A 1 81 ? 17.172 -17.516 22.797 1 91.5 81 SER A O 1
ATOM 607 N N . GLN A 1 82 ? 16.297 -18.578 21.062 1 93.94 82 GLN A N 1
ATOM 608 C CA . GLN A 1 82 ? 16.938 -19.844 21.375 1 93.94 82 GLN A CA 1
ATOM 609 C C . GLN A 1 82 ? 18.453 -19.766 21.188 1 93.94 82 GLN A C 1
ATOM 611 O O . GLN A 1 82 ? 19.203 -20.438 21.906 1 93.94 82 GLN A O 1
ATOM 616 N N . THR A 1 83 ? 18.859 -18.953 20.312 1 94.19 83 THR A N 1
ATOM 617 C CA . THR A 1 83 ? 20.281 -18.891 19.984 1 94.19 83 THR A CA 1
ATOM 618 C C . THR A 1 83 ? 20.953 -17.688 20.641 1 94.19 83 THR A C 1
ATOM 620 O O . THR A 1 83 ? 22.156 -17.484 20.5 1 94.19 83 THR A O 1
ATOM 623 N N . LEU A 1 84 ? 20.234 -16.797 21.281 1 91.56 84 LEU A N 1
ATOM 624 C CA . LEU A 1 84 ? 20.688 -15.586 21.969 1 91.56 84 LEU A CA 1
ATOM 625 C C . LEU A 1 84 ? 21.266 -14.594 20.969 1 91.56 84 LEU A C 1
ATOM 627 O O . LEU A 1 84 ? 22.266 -13.914 21.281 1 91.56 84 LEU A O 1
ATOM 631 N N . LEU A 1 85 ? 20.812 -14.703 19.797 1 89.81 85 LEU A N 1
ATOM 632 C CA . LEU A 1 85 ? 21.109 -13.688 18.797 1 89.81 85 LEU A CA 1
ATOM 633 C C . LEU A 1 85 ? 20.062 -12.578 18.812 1 89.81 85 LEU A C 1
ATOM 635 O O . LEU A 1 85 ? 18.906 -12.812 19.172 1 89.81 85 LEU A O 1
ATOM 639 N N . PRO A 1 86 ? 20.484 -11.383 18.578 1 87.5 86 PRO A N 1
ATOM 640 C CA . PRO A 1 86 ? 19.5 -10.297 18.578 1 87.5 86 PRO A CA 1
ATOM 641 C C . PRO A 1 86 ? 18.422 -10.484 17.516 1 87.5 86 PRO A C 1
ATOM 643 O O . PRO A 1 86 ? 18.703 -10.922 16.406 1 87.5 86 PRO A O 1
ATOM 646 N N . ALA A 1 87 ? 17.234 -10.219 17.875 1 89.38 87 ALA A N 1
ATOM 647 C CA . ALA A 1 87 ? 16.141 -10.273 16.906 1 89.38 87 ALA A CA 1
ATOM 648 C C . ALA A 1 87 ? 16.266 -9.156 15.875 1 89.38 87 ALA A C 1
ATOM 650 O O . ALA A 1 87 ? 16.578 -8.008 16.234 1 89.38 87 ALA A O 1
ATOM 651 N N . PRO A 1 88 ? 16.109 -9.492 14.656 1 94.19 88 PRO A N 1
ATOM 652 C CA . PRO A 1 88 ? 16.172 -8.445 13.633 1 94.19 88 PRO A CA 1
ATOM 653 C C . PRO A 1 88 ? 14.906 -7.586 13.594 1 94.19 88 PRO A C 1
ATOM 655 O O . PRO A 1 88 ? 13.883 -7.961 14.164 1 94.19 88 PRO A O 1
ATOM 658 N N . GLU A 1 89 ? 14.992 -6.383 13.008 1 95.62 89 GLU A N 1
ATOM 659 C CA . GLU A 1 89 ? 13.781 -5.734 12.523 1 95.62 89 GLU A CA 1
ATOM 660 C C . GLU A 1 89 ? 13.25 -6.426 11.266 1 95.62 89 GLU A C 1
ATOM 662 O O . GLU A 1 89 ? 14.023 -6.965 10.477 1 95.62 89 GLU A O 1
ATOM 667 N N . PHE A 1 90 ? 11.984 -6.496 11.156 1 96.94 90 PHE A N 1
ATOM 668 C CA . PHE A 1 90 ? 11.344 -7.145 10.016 1 96.94 90 PHE A CA 1
ATOM 669 C C . PHE A 1 90 ? 10.828 -6.109 9.023 1 96.94 90 PHE A C 1
ATOM 671 O O . PHE A 1 90 ? 10.07 -5.211 9.398 1 96.94 90 PHE A O 1
ATOM 678 N N . ARG A 1 91 ? 11.289 -6.141 7.836 1 97.88 91 ARG A N 1
ATOM 679 C CA . ARG A 1 91 ? 10.695 -5.434 6.707 1 97.88 91 ARG A CA 1
ATOM 680 C C . ARG A 1 91 ? 9.891 -6.383 5.828 1 97.88 91 ARG A C 1
ATOM 682 O O . ARG A 1 91 ? 10.461 -7.266 5.18 1 97.88 91 ARG A O 1
ATOM 689 N N . VAL A 1 92 ? 8.602 -6.191 5.809 1 98.25 92 VAL A N 1
ATOM 690 C CA . VAL A 1 92 ? 7.723 -7.098 5.078 1 98.25 92 VAL A CA 1
ATOM 691 C C . VAL A 1 92 ? 7.066 -6.355 3.916 1 98.25 92 VAL A C 1
ATOM 693 O O . VAL A 1 92 ? 6.352 -5.371 4.121 1 98.25 92 VAL A O 1
ATOM 696 N N . TYR A 1 93 ? 7.328 -6.816 2.723 1 98.56 93 TYR A N 1
ATOM 697 C CA . TYR A 1 93 ? 6.793 -6.219 1.503 1 98.56 93 TYR A CA 1
ATOM 698 C C . TYR A 1 93 ? 5.688 -7.086 0.911 1 98.56 93 TYR A C 1
ATOM 700 O O . TYR A 1 93 ? 5.941 -8.203 0.457 1 98.56 93 TYR A O 1
ATOM 708 N N . LEU A 1 94 ? 4.48 -6.562 0.952 1 98.56 94 LEU A N 1
ATOM 709 C CA . LEU A 1 94 ? 3.328 -7.223 0.345 1 98.56 94 LEU A CA 1
ATOM 710 C C . LEU A 1 94 ? 3.146 -6.777 -1.102 1 98.56 94 LEU A C 1
ATOM 712 O O . LEU A 1 94 ? 2.945 -5.59 -1.369 1 98.56 94 LEU A O 1
ATOM 716 N N . ASN A 1 95 ? 3.172 -7.723 -1.957 1 98.44 95 ASN A N 1
ATOM 717 C CA . ASN A 1 95 ? 3.076 -7.395 -3.375 1 98.44 95 ASN A CA 1
ATOM 718 C C . ASN A 1 95 ? 1.837 -8.016 -4.012 1 98.44 95 ASN A C 1
ATOM 720 O O . ASN A 1 95 ? 1.487 -9.164 -3.715 1 98.44 95 ASN A O 1
ATOM 724 N N . ASP A 1 96 ? 1.214 -7.336 -4.836 1 97.69 96 ASP A N 1
ATOM 725 C CA . ASP A 1 96 ? 0.194 -7.77 -5.781 1 97.69 96 ASP A CA 1
ATOM 726 C C . ASP A 1 96 ? -0.002 -6.734 -6.891 1 97.69 96 ASP A C 1
ATOM 728 O O . ASP A 1 96 ? 0.664 -5.699 -6.902 1 97.69 96 ASP A O 1
ATOM 732 N N . LEU A 1 97 ? -0.824 -7.051 -7.844 1 96.94 97 LEU A N 1
ATOM 733 C CA . LEU A 1 97 ? -1.117 -6.113 -8.922 1 96.94 97 LEU A CA 1
ATOM 734 C C . LEU A 1 97 ? -1.729 -4.828 -8.375 1 96.94 97 LEU A C 1
ATOM 736 O O . LEU A 1 97 ? -2.34 -4.836 -7.305 1 96.94 97 LEU A O 1
ATOM 740 N N . PRO A 1 98 ? -1.585 -3.705 -9.117 1 96 98 PRO A N 1
ATOM 741 C CA . PRO A 1 98 ? -2.092 -2.41 -8.656 1 96 98 PRO A CA 1
ATOM 742 C C . PRO A 1 98 ? -3.602 -2.418 -8.414 1 96 98 PRO A C 1
ATOM 744 O O . PRO A 1 98 ? -4.113 -1.604 -7.645 1 96 98 PRO A O 1
ATOM 747 N N . THR A 1 99 ? -4.301 -3.346 -8.969 1 94.81 99 THR A N 1
ATOM 748 C CA . THR A 1 99 ? -5.758 -3.404 -8.867 1 94.81 99 THR A CA 1
ATOM 749 C C . THR A 1 99 ? -6.184 -4.223 -7.656 1 94.81 99 THR A C 1
ATOM 751 O O . THR A 1 99 ? -7.375 -4.359 -7.379 1 94.81 99 THR A O 1
ATOM 754 N N . ASN A 1 100 ? -5.207 -4.781 -6.961 1 96.19 100 ASN A N 1
ATOM 755 C CA . ASN A 1 100 ? -5.508 -5.512 -5.734 1 96.19 100 ASN A CA 1
ATOM 756 C C . ASN A 1 100 ? -6.172 -4.617 -4.695 1 96.19 100 ASN A C 1
ATOM 758 O O . ASN A 1 100 ? -6.004 -3.396 -4.723 1 96.19 100 ASN A O 1
ATOM 762 N N . ASP A 1 101 ? -6.953 -5.215 -3.836 1 96.06 101 ASP A N 1
ATOM 763 C CA . ASP A 1 101 ? -7.59 -4.496 -2.738 1 96.06 101 ASP A CA 1
ATOM 764 C C . ASP A 1 101 ? -6.641 -4.363 -1.548 1 96.06 101 ASP A C 1
ATOM 766 O O . ASP A 1 101 ? -6.848 -4.992 -0.509 1 96.06 101 ASP A O 1
ATOM 770 N N . PHE A 1 102 ? -5.715 -3.475 -1.524 1 97.38 102 PHE A N 1
ATOM 771 C CA . PHE A 1 102 ? -4.758 -3.232 -0.451 1 97.38 102 PHE A CA 1
ATOM 772 C C . PHE A 1 102 ? -5.441 -2.596 0.752 1 97.38 102 PHE A C 1
ATOM 774 O O . PHE A 1 102 ? -5.012 -2.783 1.891 1 97.38 102 PHE A O 1
ATOM 781 N N . ASN A 1 103 ? -6.508 -1.828 0.49 1 96.19 103 ASN A N 1
ATOM 782 C CA . ASN A 1 103 ? -7.215 -1.181 1.59 1 96.19 103 ASN A CA 1
ATOM 783 C C . ASN A 1 103 ? -7.668 -2.193 2.639 1 96.19 103 ASN A C 1
ATOM 785 O O . ASN A 1 103 ? -7.527 -1.953 3.84 1 96.19 103 ASN A O 1
ATOM 789 N N . THR A 1 104 ? -8.156 -3.316 2.156 1 95.5 104 THR A N 1
ATOM 790 C CA . THR A 1 104 ? -8.656 -4.336 3.072 1 95.5 104 THR A CA 1
ATOM 791 C C . THR A 1 104 ? -7.531 -4.863 3.959 1 95.5 104 THR A C 1
ATOM 793 O O . THR A 1 104 ? -7.699 -4.988 5.172 1 95.5 104 THR A O 1
ATOM 796 N N . ILE A 1 105 ? -6.398 -5.082 3.389 1 95.75 105 ILE A N 1
ATOM 797 C CA . ILE A 1 105 ? -5.273 -5.602 4.156 1 95.75 105 ILE A CA 1
ATOM 798 C C . ILE A 1 105 ? -4.777 -4.535 5.133 1 95.75 105 ILE A C 1
ATOM 800 O O . ILE A 1 105 ? -4.516 -4.828 6.301 1 95.75 105 ILE A O 1
ATOM 804 N N . PHE A 1 106 ? -4.637 -3.34 4.688 1 96.38 106 PHE A N 1
ATOM 805 C CA . PHE A 1 106 ? -4.09 -2.262 5.504 1 96.38 106 PHE A CA 1
ATOM 806 C C . PHE A 1 106 ? -4.992 -1.977 6.695 1 96.38 106 PHE A C 1
ATOM 808 O O . PHE A 1 106 ? -4.508 -1.708 7.797 1 96.38 106 PHE A O 1
ATOM 815 N N . LYS A 1 107 ? -6.277 -2.066 6.527 1 95 107 LYS A N 1
ATOM 816 C CA . LYS A 1 107 ? -7.223 -1.845 7.613 1 95 107 LYS A CA 1
ATOM 817 C C . LYS A 1 107 ? -7.086 -2.918 8.695 1 95 107 LYS A C 1
ATOM 819 O O . LYS A 1 107 ? -7.469 -2.699 9.844 1 95 107 LYS A O 1
ATOM 824 N N . ALA A 1 108 ? -6.535 -4.035 8.32 1 94.94 108 ALA A N 1
ATOM 825 C CA . ALA A 1 108 ? -6.391 -5.141 9.258 1 94.94 108 ALA A CA 1
ATOM 826 C C . ALA A 1 108 ? -5.09 -5.02 10.055 1 94.94 108 ALA A C 1
ATOM 828 O O . ALA A 1 108 ? -4.91 -5.695 11.07 1 94.94 108 ALA A O 1
ATOM 829 N N . LEU A 1 109 ? -4.199 -4.195 9.68 1 95.31 109 LEU A N 1
ATOM 830 C CA . LEU A 1 109 ? -2.834 -4.191 10.195 1 95.31 109 LEU A CA 1
ATOM 831 C C . LEU A 1 109 ? -2.805 -3.754 11.656 1 95.31 109 LEU A C 1
ATOM 833 O O . LEU A 1 109 ? -2.076 -4.332 12.461 1 95.31 109 LEU A O 1
ATOM 837 N N . PRO A 1 110 ? -3.58 -2.701 12.047 1 93.81 110 PRO A N 1
ATOM 838 C CA . PRO A 1 110 ? -3.512 -2.295 13.453 1 93.81 110 PRO A CA 1
ATOM 839 C C . PRO A 1 110 ? -3.805 -3.443 14.414 1 93.81 110 PRO A C 1
ATOM 841 O O . PRO A 1 110 ? -3.064 -3.65 15.383 1 93.81 110 PRO A O 1
ATOM 844 N N . ASP A 1 111 ? -4.805 -4.172 14.141 1 92.69 111 ASP A N 1
ATOM 845 C CA . ASP A 1 111 ? -5.129 -5.32 14.984 1 92.69 111 ASP A CA 1
ATOM 846 C C . ASP A 1 111 ? -4.062 -6.402 14.875 1 92.69 111 ASP A C 1
ATOM 848 O O . ASP A 1 111 ? -3.748 -7.074 15.859 1 92.69 111 ASP A O 1
ATOM 852 N N . PHE A 1 112 ? -3.6 -6.574 13.734 1 94.5 112 PHE A N 1
ATOM 853 C CA . PHE A 1 112 ? -2.545 -7.559 13.516 1 94.5 112 PHE A CA 1
ATOM 854 C C . PHE A 1 112 ? -1.315 -7.23 14.352 1 94.5 112 PHE A C 1
ATOM 856 O O . PHE A 1 112 ? -0.741 -8.109 14.992 1 94.5 112 PHE A O 1
ATOM 863 N N . TYR A 1 113 ? -0.896 -5.969 14.375 1 93.38 113 TYR A N 1
ATOM 864 C CA . TYR A 1 113 ? 0.251 -5.535 15.164 1 93.38 113 TYR A CA 1
ATOM 865 C C . TYR A 1 113 ? 0.013 -5.777 16.656 1 93.38 113 TYR A C 1
ATOM 867 O O . TYR A 1 113 ? 0.931 -6.16 17.375 1 93.38 113 TYR A O 1
ATOM 875 N N . LYS A 1 114 ? -1.16 -5.496 17.094 1 92.12 114 LYS A N 1
ATOM 876 C CA . LYS A 1 114 ? -1.512 -5.742 18.484 1 92.12 114 LYS A CA 1
ATOM 877 C C . LYS A 1 114 ? -1.355 -7.219 18.844 1 92.12 114 LYS A C 1
ATOM 879 O O . LYS A 1 114 ? -0.88 -7.555 19.922 1 92.12 114 LYS A O 1
ATOM 884 N N . GLU A 1 115 ? -1.765 -8.008 17.922 1 91.69 115 GLU A N 1
ATOM 885 C CA . GLU A 1 115 ? -1.637 -9.445 18.109 1 91.69 115 GLU A CA 1
ATOM 886 C C . GLU A 1 115 ? -0.172 -9.859 18.219 1 91.69 115 GLU A C 1
ATOM 888 O O . GLU A 1 115 ? 0.187 -10.695 19.062 1 91.69 115 GLU A O 1
ATOM 893 N N . LEU A 1 116 ? 0.65 -9.336 17.359 1 92.19 116 LEU A N 1
ATOM 894 C CA . LEU A 1 116 ? 2.07 -9.672 17.359 1 92.19 116 LEU A CA 1
ATOM 895 C C . LEU A 1 116 ? 2.723 -9.219 18.672 1 92.19 116 LEU A C 1
ATOM 897 O O . LEU A 1 116 ? 3.623 -9.891 19.172 1 92.19 116 LEU A O 1
ATOM 901 N N . ARG A 1 117 ? 2.359 -8.078 19.25 1 87.06 117 ARG A N 1
ATOM 902 C CA . ARG A 1 117 ? 2.922 -7.52 20.469 1 87.06 117 ARG A CA 1
ATOM 903 C C . ARG A 1 117 ? 2.572 -8.383 21.672 1 87.06 117 ARG A C 1
ATOM 905 O O . ARG A 1 117 ? 3.381 -8.531 22.594 1 87.06 117 ARG A O 1
ATOM 912 N N . LYS A 1 118 ? 1.405 -8.836 21.734 1 82.88 118 LYS A N 1
ATOM 913 C CA . LYS A 1 118 ? 0.979 -9.688 22.844 1 82.88 118 LYS A CA 1
ATOM 914 C C . LYS A 1 118 ? 1.848 -10.938 22.938 1 82.88 118 LYS A C 1
ATOM 916 O O . LYS A 1 118 ? 2.115 -11.438 24.031 1 82.88 118 LYS A O 1
ATOM 921 N N . GLY A 1 119 ? 2.344 -11.328 21.906 1 68.94 119 GLY A N 1
ATOM 922 C CA . GLY A 1 119 ? 3.111 -12.562 21.875 1 68.94 119 GLY A CA 1
ATOM 923 C C . GLY A 1 119 ? 4.605 -12.336 22 1 68.94 119 GLY A C 1
ATOM 924 O O . GLY A 1 119 ? 5.379 -13.297 22.062 1 68.94 119 GLY A O 1
ATOM 925 N N . SER A 1 120 ? 4.902 -11.039 22.031 1 69.25 120 SER A N 1
ATOM 926 C CA . SER A 1 120 ? 6.336 -10.781 21.984 1 69.25 120 SER A CA 1
ATOM 927 C C . SER A 1 120 ? 6.82 -10.133 23.281 1 69.25 120 SER A C 1
ATOM 929 O O . SER A 1 120 ? 6.043 -9.484 23.984 1 69.25 120 SER A O 1
ATOM 931 N N . ASN A 1 121 ? 7.98 -10.547 23.719 1 62.19 121 ASN A N 1
ATOM 932 C CA . ASN A 1 121 ? 8.609 -10.016 24.922 1 62.19 121 ASN A CA 1
ATOM 933 C C . ASN A 1 121 ? 9.062 -8.57 24.719 1 62.19 121 ASN A C 1
ATOM 935 O O . ASN A 1 121 ? 9.547 -7.934 25.656 1 62.19 121 ASN A O 1
ATOM 939 N N . GLY A 1 122 ? 8.867 -8.031 23.531 1 62.34 122 GLY A N 1
ATOM 940 C CA . GLY A 1 122 ? 9.297 -6.676 23.203 1 62.34 122 GLY A CA 1
ATOM 941 C C . GLY A 1 122 ? 8.445 -6.02 22.141 1 62.34 122 GLY A C 1
ATOM 942 O O . GLY A 1 122 ? 7.445 -6.586 21.688 1 62.34 122 GLY A O 1
ATOM 943 N N . ARG A 1 123 ? 8.766 -4.832 21.938 1 63.34 123 ARG A N 1
ATOM 944 C CA . ARG A 1 123 ? 8.062 -4.156 20.859 1 63.34 123 ARG A CA 1
ATOM 945 C C . ARG A 1 123 ? 8.547 -4.641 19.5 1 63.34 123 ARG A C 1
ATOM 947 O O . ARG A 1 123 ? 9.688 -4.375 19.109 1 63.34 123 ARG A O 1
ATOM 954 N N . PRO A 1 124 ? 7.68 -5.445 18.906 1 69.38 124 PRO A N 1
ATOM 955 C CA . PRO A 1 124 ? 8.141 -5.969 17.609 1 69.38 124 PRO A CA 1
ATOM 956 C C . PRO A 1 124 ? 8.523 -4.863 16.625 1 69.38 124 PRO A C 1
ATOM 958 O O . PRO A 1 124 ? 7.836 -3.848 16.547 1 69.38 124 PRO A O 1
ATOM 961 N N . SER A 1 125 ? 9.711 -4.996 16.172 1 89.06 125 SER A N 1
ATOM 962 C CA . SER A 1 125 ? 10.156 -4.098 15.102 1 89.06 125 SER A CA 1
ATOM 963 C C . SER A 1 125 ? 9.812 -4.66 13.727 1 89.06 125 SER A C 1
ATOM 965 O O . SER A 1 125 ? 10.656 -5.277 13.078 1 89.06 125 SER A O 1
ATOM 967 N N . ILE A 1 126 ? 8.516 -4.598 13.43 1 95.94 126 ILE A N 1
ATOM 968 C CA . ILE A 1 126 ? 8.062 -5.102 12.133 1 95.94 126 ILE A CA 1
ATOM 969 C C . ILE A 1 126 ? 7.391 -3.979 11.352 1 95.94 126 ILE A C 1
ATOM 971 O O . ILE A 1 126 ? 6.555 -3.25 11.891 1 95.94 126 ILE A O 1
ATOM 975 N N . PHE A 1 127 ? 7.793 -3.801 10.148 1 97.31 127 PHE A N 1
ATOM 976 C CA . PHE A 1 127 ? 7.281 -2.777 9.242 1 97.31 127 PHE A CA 1
ATOM 977 C C . PHE A 1 127 ? 6.703 -3.406 7.984 1 97.31 127 PHE A C 1
ATOM 979 O O . PHE A 1 127 ? 7.422 -4.047 7.219 1 97.31 127 PHE A O 1
ATOM 986 N N . ILE A 1 128 ? 5.406 -3.25 7.766 1 97.69 128 ILE A N 1
ATOM 987 C CA . ILE A 1 128 ? 4.719 -3.877 6.645 1 97.69 128 ILE A CA 1
ATOM 988 C C . ILE A 1 128 ? 4.328 -2.816 5.617 1 97.69 128 ILE A C 1
ATOM 990 O O . ILE A 1 128 ? 3.746 -1.789 5.969 1 97.69 128 ILE A O 1
ATOM 994 N N . ALA A 1 129 ? 4.684 -3.055 4.383 1 98.19 129 ALA A N 1
ATOM 995 C CA . ALA A 1 129 ? 4.391 -2.121 3.295 1 98.19 129 ALA A CA 1
ATOM 996 C C . ALA A 1 129 ? 3.746 -2.84 2.115 1 98.19 129 ALA A C 1
ATOM 998 O O . ALA A 1 129 ? 3.895 -4.055 1.962 1 98.19 129 ALA A O 1
ATOM 999 N N . GLY A 1 130 ? 2.939 -2.117 1.362 1 98.19 130 GLY A N 1
ATOM 1000 C CA . GLY A 1 130 ? 2.396 -2.623 0.112 1 98.19 130 GLY A CA 1
ATOM 1001 C C . GLY A 1 130 ? 3.189 -2.184 -1.104 1 98.19 130 GLY A C 1
ATOM 1002 O O . GLY A 1 130 ? 3.488 -0.997 -1.261 1 98.19 130 GLY A O 1
ATOM 1003 N N . PHE A 1 131 ? 3.557 -3.102 -1.959 1 98.25 131 PHE A N 1
ATOM 1004 C CA . PHE A 1 131 ? 4.285 -2.852 -3.197 1 98.25 131 PHE A CA 1
ATOM 1005 C C . PHE A 1 131 ? 3.457 -3.277 -4.406 1 98.25 131 PHE A C 1
ATOM 1007 O O . PHE A 1 131 ? 3.559 -4.418 -4.863 1 98.25 131 PHE A O 1
ATOM 1014 N N . PRO A 1 132 ? 2.689 -2.316 -4.969 1 97.38 132 PRO A N 1
ATOM 1015 C CA . PRO A 1 132 ? 1.862 -2.676 -6.121 1 97.38 132 PRO A CA 1
ATOM 1016 C C . PRO A 1 132 ? 2.674 -2.82 -7.406 1 97.38 132 PRO A C 1
ATOM 1018 O O . PRO A 1 132 ? 3.551 -1.998 -7.684 1 97.38 132 PRO A O 1
ATOM 1021 N N . GLY A 1 133 ? 2.391 -3.855 -8.125 1 96.75 133 GLY A N 1
ATOM 1022 C CA . GLY A 1 133 ? 3.041 -4.082 -9.406 1 96.75 133 GLY A CA 1
ATOM 1023 C C . GLY A 1 133 ? 3.09 -5.543 -9.797 1 96.75 133 GLY A C 1
ATOM 1024 O O . GLY A 1 133 ? 2.889 -6.426 -8.961 1 96.75 133 GLY A O 1
ATOM 1025 N N . SER A 1 134 ? 3.355 -5.777 -11.055 1 96.31 134 SER A N 1
ATOM 1026 C CA . SER A 1 134 ? 3.537 -7.148 -11.523 1 96.31 134 SER A CA 1
ATOM 1027 C C . SER A 1 134 ? 4.875 -7.719 -11.07 1 96.31 134 SER A C 1
ATOM 1029 O O . SER A 1 134 ? 5.902 -7.043 -11.148 1 96.31 134 SER A O 1
ATOM 1031 N N . PHE A 1 135 ? 4.871 -8.93 -10.508 1 96.62 135 PHE A N 1
ATOM 1032 C CA . PHE A 1 135 ? 6.141 -9.508 -10.094 1 96.62 135 PHE A CA 1
ATOM 1033 C C . PHE A 1 135 ? 6.871 -10.117 -11.281 1 96.62 135 PHE A C 1
ATOM 1035 O O . PHE A 1 135 ? 7.934 -10.727 -11.125 1 96.62 135 PHE A O 1
ATOM 1042 N N . TYR A 1 136 ? 6.27 -9.969 -12.539 1 96.44 136 TYR A N 1
ATOM 1043 C CA . TYR A 1 136 ? 7.012 -10.266 -13.758 1 96.44 136 TYR A CA 1
ATOM 1044 C C . TYR A 1 136 ? 7.801 -9.047 -14.227 1 96.44 136 TYR A C 1
ATOM 1046 O O . TYR A 1 136 ? 7.633 -8.586 -15.352 1 96.44 136 TYR A O 1
ATOM 1054 N N . GLY A 1 137 ? 8.594 -8.414 -13.461 1 92.94 137 GLY A N 1
ATOM 1055 C CA . GLY A 1 137 ? 9.484 -7.27 -13.594 1 92.94 137 GLY A CA 1
ATOM 1056 C C . GLY A 1 137 ? 10.094 -6.836 -12.273 1 92.94 137 GLY A C 1
ATOM 1057 O O . GLY A 1 137 ? 9.898 -7.488 -11.25 1 92.94 137 GLY A O 1
ATOM 1058 N N . ARG A 1 138 ? 10.812 -5.746 -12.367 1 94.44 138 ARG A N 1
ATOM 1059 C CA . ARG A 1 138 ? 11.453 -5.227 -11.164 1 94.44 138 ARG A CA 1
ATOM 1060 C C . ARG A 1 138 ? 10.43 -4.621 -10.211 1 94.44 138 ARG A C 1
ATOM 1062 O O . ARG A 1 138 ? 9.539 -3.883 -10.641 1 94.44 138 ARG A O 1
ATOM 1069 N N . LEU A 1 139 ? 10.539 -4.973 -8.969 1 96.62 139 LEU A N 1
ATOM 1070 C CA . LEU A 1 139 ? 9.57 -4.5 -7.984 1 96.62 139 LEU A CA 1
ATOM 1071 C C . LEU A 1 139 ? 10.273 -3.816 -6.816 1 96.62 139 LEU A C 1
ATOM 1073 O O . LEU A 1 139 ? 9.695 -2.934 -6.176 1 96.62 139 LEU A O 1
ATOM 1077 N N . PHE A 1 140 ? 11.438 -4.305 -6.492 1 97.62 140 PHE A N 1
ATOM 1078 C CA . PHE A 1 140 ? 12.133 -3.869 -5.289 1 97.62 140 PHE A CA 1
ATOM 1079 C C . PHE A 1 140 ? 13.531 -3.359 -5.625 1 97.62 140 PHE A C 1
ATOM 1081 O O . PHE A 1 140 ? 14.055 -3.645 -6.703 1 97.62 140 PHE A O 1
ATOM 1088 N N . PRO A 1 141 ? 14.141 -2.586 -4.703 1 96.69 141 PRO A N 1
ATOM 1089 C CA . PRO A 1 141 ? 15.531 -2.158 -4.891 1 96.69 141 PRO A CA 1
ATOM 1090 C C . PRO A 1 141 ? 16.516 -3.33 -4.949 1 96.69 141 PRO A C 1
ATOM 1092 O O . PRO A 1 141 ? 16.156 -4.449 -4.559 1 96.69 141 PRO A O 1
ATOM 1095 N N . ASP A 1 142 ? 17.688 -3.068 -5.395 1 96.5 142 ASP A N 1
ATOM 1096 C CA . ASP A 1 142 ? 18.719 -4.09 -5.523 1 96.5 142 ASP A CA 1
ATOM 1097 C C . ASP A 1 142 ? 19.109 -4.652 -4.16 1 96.5 142 ASP A C 1
ATOM 1099 O O . ASP A 1 142 ? 19.281 -3.902 -3.199 1 96.5 142 ASP A O 1
ATOM 1103 N N . ASN A 1 143 ? 19.172 -5.965 -4.074 1 96.81 143 ASN A N 1
ATOM 1104 C CA . ASN A 1 143 ? 19.734 -6.68 -2.939 1 96.81 143 ASN A CA 1
ATOM 1105 C C . ASN A 1 143 ? 19.078 -6.266 -1.627 1 96.81 143 ASN A C 1
ATOM 1107 O O . ASN A 1 143 ? 19.766 -6.086 -0.616 1 96.81 143 ASN A O 1
ATOM 1111 N N . CYS A 1 144 ? 17.797 -6.047 -1.707 1 97 144 CYS A N 1
ATOM 1112 C CA . CYS A 1 144 ? 17.125 -5.539 -0.511 1 97 144 CYS A CA 1
ATOM 1113 C C . CYS A 1 144 ? 16.375 -6.648 0.212 1 97 144 CYS A C 1
ATOM 1115 O O . CYS A 1 144 ? 15.984 -6.488 1.369 1 97 144 CYS A O 1
ATOM 1117 N N . LEU A 1 145 ? 16.234 -7.816 -0.424 1 98.62 145 LEU A N 1
ATOM 1118 C CA . LEU A 1 145 ? 15.43 -8.883 0.157 1 98.62 145 LEU A CA 1
ATOM 1119 C C . LEU A 1 145 ? 16.312 -10.055 0.586 1 98.62 145 LEU A C 1
ATOM 1121 O O . LEU A 1 145 ? 17.344 -10.32 -0.028 1 98.62 145 LEU A O 1
ATOM 1125 N N . HIS A 1 146 ? 15.867 -10.703 1.672 1 98.81 146 HIS A N 1
ATOM 1126 C CA . HIS A 1 146 ? 16.484 -11.93 2.152 1 98.81 146 HIS A CA 1
ATOM 1127 C C . HIS A 1 146 ? 15.641 -13.148 1.806 1 98.81 146 HIS A C 1
ATOM 1129 O O . HIS A 1 146 ? 16.188 -14.227 1.529 1 98.81 146 HIS A O 1
ATOM 1135 N N . PHE A 1 147 ? 14.367 -13 1.816 1 98.88 147 PHE A N 1
ATOM 1136 C CA . PHE A 1 147 ? 13.422 -14.109 1.713 1 98.88 147 PHE A CA 1
ATOM 1137 C C . PHE A 1 147 ? 12.203 -13.703 0.893 1 98.88 147 PHE A C 1
ATOM 1139 O O . PHE A 1 147 ? 11.602 -12.656 1.138 1 98.88 147 PHE A O 1
ATOM 1146 N N . ILE A 1 148 ? 11.867 -14.477 -0.085 1 98.88 148 ILE A N 1
ATOM 1147 C CA . ILE A 1 148 ? 10.672 -14.242 -0.895 1 98.88 148 ILE A CA 1
ATOM 1148 C C . ILE A 1 148 ? 9.742 -15.453 -0.798 1 98.88 148 ILE A C 1
ATOM 1150 O O . ILE A 1 148 ? 10.195 -16.594 -0.891 1 98.88 148 ILE A O 1
ATOM 1154 N N . TYR A 1 149 ? 8.508 -15.18 -0.531 1 98.69 149 TYR A N 1
ATOM 1155 C CA . TYR A 1 149 ? 7.438 -16.172 -0.481 1 98.69 149 TYR A CA 1
ATOM 1156 C C . TYR A 1 149 ? 6.367 -15.875 -1.522 1 98.69 149 TYR A C 1
ATOM 1158 O O . TYR A 1 149 ? 6.016 -14.711 -1.743 1 98.69 149 TYR A O 1
ATOM 1166 N N . SER A 1 150 ? 5.926 -16.797 -2.248 1 98.38 150 SER A N 1
ATOM 1167 C CA . SER A 1 150 ? 4.77 -16.703 -3.133 1 98.38 150 SER A CA 1
ATOM 1168 C C . SER A 1 150 ? 3.936 -17.969 -3.094 1 98.38 150 SER A C 1
ATOM 1170 O O . SER A 1 150 ? 4.461 -19.062 -3.289 1 98.38 150 SER A O 1
ATOM 1172 N N . SER A 1 151 ? 2.693 -17.797 -2.779 1 97.25 151 SER A N 1
ATOM 1173 C CA . SER A 1 151 ? 1.781 -18.938 -2.729 1 97.25 151 SER A CA 1
ATOM 1174 C C . SER A 1 151 ? 0.616 -18.75 -3.695 1 97.25 151 SER A C 1
ATOM 1176 O O . SER A 1 151 ? -0.151 -17.797 -3.576 1 97.25 151 SER A O 1
ATOM 1178 N N . TYR A 1 152 ? 0.544 -19.703 -4.672 1 96.5 152 TYR A N 1
ATOM 1179 C CA . TYR A 1 152 ? -0.543 -19.797 -5.641 1 96.5 152 TYR A CA 1
ATOM 1180 C C . TYR A 1 152 ? -0.637 -18.516 -6.469 1 96.5 152 TYR A C 1
ATOM 1182 O O . TYR A 1 152 ? -1.732 -18 -6.707 1 96.5 152 TYR A O 1
ATOM 1190 N N . GLY A 1 153 ? 0.536 -18 -6.812 1 96.31 153 GLY A N 1
ATOM 1191 C CA . GLY A 1 153 ? 0.603 -16.812 -7.648 1 96.31 153 GLY A CA 1
ATOM 1192 C C . GLY A 1 153 ? 1.273 -17.062 -8.984 1 96.31 153 GLY A C 1
ATOM 1193 O O . GLY A 1 153 ? 0.811 -16.562 -10.016 1 96.31 153 GLY A O 1
ATOM 1194 N N . LEU A 1 154 ? 2.23 -17.906 -9.062 1 98 154 LEU A N 1
ATOM 1195 C CA . LEU A 1 154 ? 3.164 -17.953 -10.18 1 98 154 LEU A CA 1
ATOM 1196 C C . LEU A 1 154 ? 2.6 -18.797 -11.32 1 98 154 LEU A C 1
ATOM 1198 O O . LEU A 1 154 ? 3.172 -18.828 -12.414 1 98 154 LEU A O 1
ATOM 1202 N N . HIS A 1 155 ? 1.469 -19.531 -11.094 1 97.94 155 HIS A N 1
ATOM 1203 C CA . HIS A 1 155 ? 0.809 -20.219 -12.195 1 97.94 155 HIS A CA 1
ATOM 1204 C C . HIS A 1 155 ? -0.053 -19.266 -13.016 1 97.94 155 HIS A C 1
ATOM 1206 O O . HIS A 1 155 ? -0.529 -19.609 -14.094 1 97.94 155 HIS A O 1
ATOM 1212 N N . TRP A 1 156 ? -0.261 -18.078 -12.523 1 97.69 156 TRP A N 1
ATOM 1213 C CA . TRP A 1 156 ? -0.907 -17.031 -13.312 1 97.69 156 TRP A CA 1
ATOM 1214 C C . TRP A 1 156 ? 0.096 -16.359 -14.234 1 97.69 156 TRP A C 1
ATOM 1216 O O . TRP A 1 156 ? 1.095 -15.797 -13.773 1 97.69 156 TRP A O 1
ATOM 1226 N N . LEU A 1 157 ? -0.237 -16.328 -15.477 1 97.81 157 LEU A N 1
ATOM 1227 C CA . LEU A 1 157 ? 0.632 -15.711 -16.469 1 97.81 157 LEU A CA 1
ATOM 1228 C C . LEU A 1 157 ? 0.411 -14.203 -16.531 1 97.81 157 LEU A C 1
ATOM 1230 O O . LEU A 1 157 ? -0.654 -13.711 -16.141 1 97.81 157 LEU A O 1
ATOM 1234 N N . SER A 1 158 ? 1.472 -13.469 -16.969 1 96.69 158 SER A N 1
ATOM 1235 C CA . SER A 1 158 ? 1.394 -12.016 -17.078 1 96.69 158 SER A CA 1
ATOM 1236 C C . SER A 1 158 ? 0.318 -11.586 -18.062 1 96.69 158 SER A C 1
ATOM 1238 O O . SER A 1 158 ? -0.176 -10.461 -18.016 1 96.69 158 SER A O 1
ATOM 1240 N N . GLN A 1 159 ? 0.009 -12.453 -19.016 1 96.19 159 GLN A N 1
ATOM 1241 C CA . GLN A 1 159 ? -0.986 -12.211 -20.047 1 96.19 159 GLN A CA 1
ATOM 1242 C C . GLN A 1 159 ? -1.385 -13.508 -20.75 1 96.19 159 GLN A C 1
ATOM 1244 O O . GLN A 1 159 ? -0.697 -14.523 -20.625 1 96.19 159 GLN A O 1
ATOM 1249 N N . VAL A 1 160 ? -2.533 -13.422 -21.406 1 95.44 160 VAL A N 1
ATOM 1250 C CA . VAL A 1 160 ? -2.863 -14.469 -22.375 1 95.44 160 VAL A CA 1
ATOM 1251 C C . VAL A 1 160 ? -1.91 -14.398 -23.562 1 95.44 160 VAL A C 1
ATOM 1253 O O . VAL A 1 160 ? -1.585 -13.312 -24.047 1 95.44 160 VAL A O 1
ATOM 1256 N N . PRO A 1 161 ? -1.429 -15.609 -23.953 1 96.31 161 PRO A N 1
ATOM 1257 C CA . PRO A 1 161 ? -0.538 -15.539 -25.109 1 96.31 161 PRO A CA 1
ATOM 1258 C C . PRO A 1 161 ? -1.146 -14.758 -26.266 1 96.31 161 PRO A C 1
ATOM 1260 O O . PRO A 1 161 ? -2.215 -15.117 -26.766 1 96.31 161 PRO A O 1
ATOM 1263 N N . PRO A 1 162 ? -0.452 -13.719 -26.656 1 93.94 162 PRO A N 1
ATOM 1264 C CA . PRO A 1 162 ? -1.031 -12.875 -27.703 1 93.94 162 PRO A CA 1
ATOM 1265 C C . PRO A 1 162 ? -1.294 -13.641 -29 1 93.94 162 PRO A C 1
ATOM 1267 O O . PRO A 1 162 ? -2.262 -13.344 -29.703 1 93.94 162 PRO A O 1
ATOM 1270 N N . ALA A 1 163 ? -0.514 -14.602 -29.281 1 94.62 163 ALA A N 1
ATOM 1271 C CA . ALA A 1 163 ? -0.596 -15.344 -30.531 1 94.62 163 ALA A CA 1
ATOM 1272 C C . ALA A 1 163 ? -1.799 -16.281 -30.531 1 94.62 163 ALA A C 1
ATOM 1274 O O . ALA A 1 163 ? -2.068 -16.953 -31.531 1 94.62 163 ALA A O 1
ATOM 1275 N N . LEU A 1 164 ? -2.5 -16.297 -29.406 1 95 164 LEU A N 1
ATOM 1276 C CA . LEU A 1 164 ? -3.732 -17.078 -29.359 1 95 164 LEU A CA 1
ATOM 1277 C C . LEU A 1 164 ? -4.789 -16.484 -30.281 1 95 164 LEU A C 1
ATOM 1279 O O . LEU A 1 164 ? -5.777 -17.141 -30.609 1 95 164 LEU A O 1
ATOM 1283 N N . TYR A 1 165 ? -4.574 -15.258 -30.656 1 91.31 165 TYR A N 1
ATOM 1284 C CA . TYR A 1 165 ? -5.531 -14.539 -31.484 1 91.31 165 TYR A CA 1
ATOM 1285 C C . TYR A 1 165 ? -4.941 -14.227 -32.844 1 91.31 165 TYR A C 1
ATOM 1287 O O . TYR A 1 165 ? -3.756 -13.906 -32.969 1 91.31 165 TYR A O 1
ATOM 1295 N N . ASP A 1 166 ? -5.75 -14.359 -33.812 1 87.12 166 ASP A N 1
ATOM 1296 C CA . ASP A 1 166 ? -5.293 -14.016 -35.156 1 87.12 166 ASP A CA 1
ATOM 1297 C C . ASP A 1 166 ? -5.348 -12.508 -35.406 1 87.12 166 ASP A C 1
ATOM 1299 O O . ASP A 1 166 ? -5.566 -11.734 -34.469 1 87.12 166 ASP A O 1
ATOM 1303 N N . GLU A 1 167 ? -5.109 -12.172 -36.625 1 87.12 167 GLU A N 1
ATOM 1304 C CA . GLU A 1 167 ? -5 -10.758 -36.969 1 87.12 167 GLU A CA 1
ATOM 1305 C C . GLU A 1 167 ? -6.332 -10.039 -36.781 1 87.12 167 GLU A C 1
ATOM 1307 O O . GLU A 1 167 ? -6.359 -8.82 -36.594 1 87.12 167 GLU A O 1
ATOM 1312 N N . GLN A 1 168 ? -7.422 -10.812 -36.812 1 84.56 168 GLN A N 1
ATOM 1313 C CA . GLN A 1 168 ? -8.75 -10.219 -36.688 1 84.56 168 GLN A CA 1
ATOM 1314 C C . GLN A 1 168 ? -9.211 -10.273 -35.219 1 84.56 168 GLN A C 1
ATOM 1316 O O . GLN A 1 168 ? -10.344 -9.898 -34.906 1 84.56 168 GLN A O 1
ATOM 1321 N N . GLY A 1 169 ? -8.352 -10.711 -34.312 1 81.94 169 GLY A N 1
ATOM 1322 C CA . GLY A 1 169 ? -8.695 -10.758 -32.906 1 81.94 169 GLY A CA 1
ATOM 1323 C C . GLY A 1 169 ? -9.5 -11.984 -32.531 1 81.94 169 GLY A C 1
ATOM 1324 O O . GLY A 1 169 ? -10.039 -12.07 -31.422 1 81.94 169 GLY A O 1
ATOM 1325 N N . ARG A 1 170 ? -9.602 -12.906 -33.562 1 86.06 170 ARG A N 1
ATOM 1326 C CA . ARG A 1 170 ? -10.32 -14.148 -33.312 1 86.06 170 ARG A CA 1
ATOM 1327 C C . ARG A 1 170 ? -9.398 -15.211 -32.719 1 86.06 170 ARG A C 1
ATOM 1329 O O . ARG A 1 170 ? -8.281 -15.398 -33.219 1 86.06 170 ARG A O 1
ATOM 1336 N N . SER A 1 171 ? -9.836 -15.914 -31.594 1 91.56 171 SER A N 1
ATOM 1337 C CA . SER A 1 171 ? -9.039 -16.938 -30.922 1 91.56 171 SER A CA 1
ATOM 1338 C C . SER A 1 171 ? -8.906 -18.188 -31.781 1 91.56 171 SER A C 1
ATOM 1340 O O . SER A 1 171 ? -9.867 -18.609 -32.438 1 91.56 171 SER A O 1
ATOM 1342 N N . ILE A 1 172 ? -7.688 -18.781 -31.766 1 92.12 172 ILE A N 1
ATOM 1343 C CA . ILE A 1 172 ? -7.469 -20.031 -32.5 1 92.12 172 ILE A CA 1
ATOM 1344 C C . ILE A 1 172 ? -7.961 -21.203 -31.656 1 92.12 172 ILE A C 1
ATOM 1346 O O . ILE A 1 172 ? -7.969 -22.359 -32.125 1 92.12 172 ILE A O 1
ATOM 1350 N N . ASN A 1 173 ? -8.273 -21 -30.406 1 92.44 173 ASN A N 1
ATOM 1351 C CA . ASN A 1 173 ? -8.766 -22.016 -29.469 1 92.44 173 ASN A CA 1
ATOM 1352 C C . ASN A 1 173 ? -10.289 -22.047 -29.438 1 92.44 173 ASN A C 1
ATOM 1354 O O . ASN A 1 173 ? -10.891 -22.078 -28.359 1 92.44 173 ASN A O 1
ATOM 1358 N N . LYS A 1 174 ? -10.914 -22.062 -30.484 1 82.25 174 LYS A N 1
ATOM 1359 C CA . LYS A 1 174 ? -12.359 -21.891 -30.594 1 82.25 174 LYS A CA 1
ATOM 1360 C C . LYS A 1 174 ? -13.102 -22.875 -29.703 1 82.25 174 LYS A C 1
ATOM 1362 O O . LYS A 1 174 ? -12.797 -24.078 -29.703 1 82.25 174 LYS A O 1
ATOM 1367 N N . GLY A 1 175 ? -14.008 -22.359 -28.922 1 81.38 175 GLY A N 1
ATOM 1368 C CA . GLY A 1 175 ? -14.891 -23.156 -28.094 1 81.38 175 GLY A CA 1
ATOM 1369 C C . GLY A 1 175 ? -14.305 -23.453 -26.719 1 81.38 175 GLY A C 1
ATOM 1370 O O . GLY A 1 175 ? -14.984 -24.016 -25.859 1 81.38 175 GLY A O 1
ATOM 1371 N N . ASN A 1 176 ? -13.016 -23.188 -26.594 1 90.81 176 ASN A N 1
ATOM 1372 C CA . ASN A 1 176 ? -12.352 -23.422 -25.312 1 90.81 176 ASN A CA 1
ATOM 1373 C C . ASN A 1 176 ? -11.742 -22.156 -24.75 1 90.81 176 ASN A C 1
ATOM 1375 O O . ASN A 1 176 ? -11.195 -21.328 -25.5 1 90.81 176 ASN A O 1
ATOM 1379 N N . ILE A 1 177 ? -11.859 -22.031 -23.438 1 94.5 177 ILE A N 1
ATOM 1380 C CA . ILE A 1 177 ? -11.289 -20.828 -22.828 1 94.5 177 ILE A CA 1
ATOM 1381 C C . ILE A 1 177 ? -9.859 -21.125 -22.375 1 94.5 177 ILE A C 1
ATOM 1383 O O . ILE A 1 177 ? -9.156 -20.219 -21.922 1 94.5 177 ILE A O 1
ATOM 1387 N N . TYR A 1 178 ? -9.469 -22.359 -22.438 1 95.69 178 TYR A N 1
ATOM 1388 C CA . TYR A 1 178 ? -8.148 -22.828 -22.031 1 95.69 178 TYR A CA 1
ATOM 1389 C C . TYR A 1 178 ? -7.766 -24.109 -22.766 1 95.69 178 TYR A C 1
ATOM 1391 O O . TYR A 1 178 ? -8.484 -24.562 -23.656 1 95.69 178 TYR A O 1
ATOM 1399 N N . ILE A 1 179 ? -6.602 -24.688 -22.469 1 95.5 179 ILE A N 1
ATOM 1400 C CA . ILE A 1 179 ? -6.117 -25.922 -23.078 1 95.5 179 ILE A CA 1
ATOM 1401 C C . ILE A 1 179 ? -7.074 -27.062 -22.766 1 95.5 179 ILE A C 1
ATOM 1403 O O . ILE A 1 179 ? -7.438 -27.281 -21.609 1 95.5 179 ILE A O 1
ATOM 1407 N N . SER A 1 180 ? -7.48 -27.734 -23.75 1 92.62 180 SER A N 1
ATOM 1408 C CA . SER A 1 180 ? -8.344 -28.906 -23.625 1 92.62 180 SER A CA 1
ATOM 1409 C C . SER A 1 180 ? -7.961 -29.984 -24.641 1 92.62 180 SER A C 1
ATOM 1411 O O . SER A 1 180 ? -7.082 -29.781 -25.469 1 92.62 180 SER A O 1
ATOM 1413 N N . LYS A 1 181 ? -8.625 -31.125 -24.469 1 90.31 181 LYS A N 1
ATOM 1414 C CA . LYS A 1 181 ? -8.383 -32.219 -25.422 1 90.31 181 LYS A CA 1
ATOM 1415 C C . LYS A 1 181 ? -8.766 -31.812 -26.828 1 90.31 181 LYS A C 1
ATOM 1417 O O . LYS A 1 181 ? -8.156 -32.281 -27.797 1 90.31 181 LYS A O 1
ATOM 1422 N N . SER A 1 182 ? -9.703 -30.969 -26.984 1 89.5 182 SER A N 1
ATOM 1423 C CA . SER A 1 182 ? -10.188 -30.562 -28.297 1 89.5 182 SER A CA 1
ATOM 1424 C C . SER A 1 182 ? -9.398 -29.375 -28.828 1 89.5 182 SER A C 1
ATOM 1426 O O . SER A 1 182 ? -9.594 -28.953 -29.969 1 89.5 182 SER A O 1
ATOM 1428 N N . SER A 1 183 ? -8.453 -28.828 -28.031 1 92.88 183 SER A N 1
ATOM 1429 C CA . SER A 1 183 ? -7.656 -27.688 -28.453 1 92.88 183 SER A CA 1
ATOM 1430 C C . SER A 1 183 ? -6.621 -28.094 -29.5 1 92.88 183 SER A C 1
ATOM 1432 O O . SER A 1 183 ? -6.062 -29.188 -29.438 1 92.88 183 SER A O 1
ATOM 1434 N N . PRO A 1 184 ? -6.363 -27.203 -30.516 1 92.44 184 PRO A N 1
ATOM 1435 C CA . PRO A 1 184 ? -5.195 -27.438 -31.375 1 92.44 184 PRO A CA 1
ATOM 1436 C C . PRO A 1 184 ? -3.898 -27.562 -30.562 1 92.44 184 PRO A C 1
ATOM 1438 O O . PRO A 1 184 ? -3.715 -26.859 -29.578 1 92.44 184 PRO A O 1
ATOM 1441 N N . PRO A 1 185 ? -3.025 -28.391 -31.031 1 91.31 185 PRO A N 1
ATOM 1442 C CA . PRO A 1 185 ? -1.767 -28.594 -30.312 1 91.31 185 PRO A CA 1
ATOM 1443 C C . PRO A 1 185 ? -0.978 -27.297 -30.125 1 91.31 185 PRO A C 1
ATOM 1445 O O . PRO A 1 185 ? -0.237 -27.156 -29.141 1 91.31 185 PRO A O 1
ATOM 1448 N N . SER A 1 186 ? -1.103 -26.391 -31.031 1 95 186 SER A N 1
ATOM 1449 C CA . SER A 1 186 ? -0.356 -25.125 -30.969 1 95 186 SER A CA 1
ATOM 1450 C C . SER A 1 186 ? -0.745 -24.312 -29.734 1 95 186 SER A C 1
ATOM 1452 O O . SER A 1 186 ? 0.044 -23.5 -29.25 1 95 186 SER A O 1
ATOM 1454 N N . VAL A 1 187 ? -1.931 -24.531 -29.234 1 96 187 VAL A N 1
ATOM 1455 C CA . VAL A 1 187 ? -2.436 -23.75 -28.109 1 96 187 VAL A CA 1
ATOM 1456 C C . VAL A 1 187 ? -1.59 -24.016 -26.859 1 96 187 VAL A C 1
ATOM 1458 O O . VAL A 1 187 ? -1.137 -23.094 -26.203 1 96 187 VAL A O 1
ATOM 1461 N N . SER A 1 188 ? -1.369 -25.312 -26.594 1 96.38 188 SER A N 1
ATOM 1462 C CA . SER A 1 188 ? -0.557 -25.656 -25.422 1 96.38 188 SER A CA 1
ATOM 1463 C C . SER A 1 188 ? 0.862 -25.109 -25.562 1 96.38 188 SER A C 1
ATOM 1465 O O . SER A 1 188 ? 1.466 -24.688 -24.578 1 96.38 188 SER A O 1
ATOM 1467 N N . GLU A 1 189 ? 1.396 -25.062 -26.75 1 96.88 189 GLU A N 1
ATOM 1468 C CA . GLU A 1 189 ? 2.736 -24.531 -27 1 96.88 189 GLU A CA 1
ATOM 1469 C C . GLU A 1 189 ? 2.803 -23.031 -26.719 1 96.88 189 GLU A C 1
ATOM 1471 O O . GLU A 1 189 ? 3.805 -22.531 -26.203 1 96.88 189 GLU A O 1
ATOM 1476 N N . LEU A 1 190 ? 1.787 -22.359 -27.109 1 97.56 190 LEU A N 1
ATOM 1477 C CA . LEU A 1 190 ? 1.731 -20.922 -26.891 1 97.56 190 LEU A CA 1
ATOM 1478 C C . LEU A 1 190 ? 1.732 -20.609 -25.391 1 97.56 190 LEU A C 1
ATOM 1480 O O . LEU A 1 190 ? 2.434 -19.703 -24.938 1 97.56 190 LEU A O 1
ATOM 1484 N N . TYR A 1 191 ? 0.968 -21.359 -24.625 1 97.75 191 TYR A N 1
ATOM 1485 C CA . TYR A 1 191 ? 0.917 -21.172 -23.172 1 97.75 191 TYR A CA 1
ATOM 1486 C C . TYR A 1 191 ? 2.256 -21.516 -22.531 1 97.75 191 TYR A C 1
ATOM 1488 O O . TYR A 1 191 ? 2.709 -20.828 -21.625 1 97.75 191 TYR A O 1
ATOM 1496 N N . LEU A 1 192 ? 2.867 -22.578 -23.031 1 97.69 192 LEU A N 1
ATOM 1497 C CA . LEU A 1 192 ? 4.188 -22.969 -22.531 1 97.69 192 LEU A CA 1
ATOM 1498 C C . LEU A 1 192 ? 5.195 -21.844 -22.766 1 97.69 192 LEU A C 1
ATOM 1500 O O . LEU A 1 192 ? 5.961 -21.5 -21.875 1 97.69 192 LEU A O 1
ATOM 1504 N N . ARG A 1 193 ? 5.191 -21.281 -23.938 1 98.12 193 ARG A N 1
ATOM 1505 C CA . ARG A 1 193 ? 6.125 -20.203 -24.281 1 98.12 193 ARG A CA 1
ATOM 1506 C C . ARG A 1 193 ? 5.91 -18.984 -23.406 1 98.12 193 ARG A C 1
ATOM 1508 O O . ARG A 1 193 ? 6.875 -18.359 -22.953 1 98.12 193 ARG A O 1
ATOM 1515 N N . GLN A 1 194 ? 4.684 -18.656 -23.203 1 98.12 194 GLN A N 1
ATOM 1516 C CA . GLN A 1 194 ? 4.379 -17.531 -22.328 1 98.12 194 GLN A CA 1
ATOM 1517 C C . GLN A 1 194 ? 4.867 -17.797 -20.906 1 98.12 194 GLN A C 1
ATOM 1519 O O . GLN A 1 194 ? 5.406 -16.906 -20.25 1 98.12 194 GLN A O 1
ATOM 1524 N N . PHE A 1 195 ? 4.672 -19.016 -20.438 1 98.38 195 PHE A N 1
ATOM 1525 C CA . PHE A 1 195 ? 5.176 -19.391 -19.125 1 98.38 195 PHE A CA 1
ATOM 1526 C C . PHE A 1 195 ? 6.691 -19.25 -19.062 1 98.38 195 PHE A C 1
ATOM 1528 O O . PHE A 1 195 ? 7.227 -18.688 -18.094 1 98.38 195 PHE A O 1
ATOM 1535 N N . GLN A 1 196 ? 7.348 -19.75 -20.016 1 98.56 196 GLN A N 1
ATOM 1536 C CA . GLN A 1 196 ? 8.805 -19.688 -20.062 1 98.56 196 GLN A CA 1
ATOM 1537 C C . GLN A 1 196 ? 9.297 -18.234 -20.016 1 98.56 196 GLN A C 1
ATOM 1539 O O . GLN A 1 196 ? 10.219 -17.906 -19.266 1 98.56 196 GLN A O 1
ATOM 1544 N N . GLU A 1 197 ? 8.641 -17.438 -20.781 1 98.25 197 GLU A N 1
ATOM 1545 C CA . GLU A 1 197 ? 9 -16.031 -20.797 1 98.25 197 GLU A CA 1
ATOM 1546 C C . GLU A 1 197 ? 8.766 -15.375 -19.438 1 98.25 197 GLU A C 1
ATOM 1548 O O . GLU A 1 197 ? 9.641 -14.68 -18.922 1 98.25 197 GLU A O 1
ATOM 1553 N N . ASP A 1 198 ? 7.629 -15.586 -18.875 1 98.38 198 ASP A N 1
ATOM 1554 C CA . ASP A 1 198 ? 7.246 -15 -17.594 1 98.38 198 ASP A CA 1
ATOM 1555 C C . ASP A 1 198 ? 8.164 -15.477 -16.469 1 98.38 198 ASP A C 1
ATOM 1557 O O . ASP A 1 198 ? 8.656 -14.672 -15.688 1 98.38 198 ASP A O 1
ATOM 1561 N N . PHE A 1 199 ? 8.336 -16.766 -16.391 1 98.69 199 PHE A N 1
ATOM 1562 C CA . PHE A 1 199 ? 9.102 -17.359 -15.297 1 98.69 199 PHE A CA 1
ATOM 1563 C C . PHE A 1 199 ? 10.562 -16.938 -15.375 1 98.69 199 PHE A C 1
ATOM 1565 O O . PHE A 1 199 ? 11.203 -16.672 -14.352 1 98.69 199 PHE A O 1
ATOM 1572 N N . ALA A 1 200 ? 11.094 -16.859 -16.562 1 98.31 200 ALA A N 1
ATOM 1573 C CA . ALA A 1 200 ? 12.453 -16.359 -16.75 1 98.31 200 ALA A CA 1
ATOM 1574 C C . ALA A 1 200 ? 12.586 -14.914 -16.266 1 98.31 200 ALA A C 1
ATOM 1576 O O . ALA A 1 200 ? 13.547 -14.562 -15.586 1 98.31 200 ALA A O 1
ATOM 1577 N N . LEU A 1 201 ? 11.633 -14.125 -16.656 1 98.12 201 LEU A N 1
ATOM 1578 C CA . LEU A 1 201 ? 11.633 -12.727 -16.234 1 98.12 201 LEU A CA 1
ATOM 1579 C C . LEU A 1 201 ? 11.508 -12.617 -14.727 1 98.12 201 LEU A C 1
ATOM 1581 O O . LEU A 1 201 ? 12.156 -11.773 -14.102 1 98.12 201 LEU A O 1
ATOM 1585 N N . PHE A 1 202 ? 10.695 -13.445 -14.188 1 98.69 202 PHE A N 1
ATOM 1586 C CA . PHE A 1 202 ? 10.516 -13.5 -12.742 1 98.69 202 PHE A CA 1
ATOM 1587 C C . PHE A 1 202 ? 11.836 -13.812 -12.047 1 98.69 202 PHE A C 1
ATOM 1589 O O . PHE A 1 202 ? 12.242 -13.086 -11.133 1 98.69 202 PHE A O 1
ATOM 1596 N N . LEU A 1 203 ? 12.477 -14.836 -12.445 1 98.69 203 LEU A N 1
ATOM 1597 C CA . LEU A 1 203 ? 13.734 -15.258 -11.836 1 98.69 203 LEU A CA 1
ATOM 1598 C C . LEU A 1 203 ? 14.797 -14.18 -11.977 1 98.69 203 LEU A C 1
ATOM 1600 O O . LEU A 1 203 ? 15.508 -13.875 -11.016 1 98.69 203 LEU A O 1
ATOM 1604 N N . ARG A 1 204 ? 14.883 -13.586 -13.117 1 98.19 204 ARG A N 1
ATOM 1605 C CA . ARG A 1 204 ? 15.867 -12.531 -13.359 1 98.19 204 ARG A CA 1
ATOM 1606 C C . ARG A 1 204 ? 15.625 -11.336 -12.453 1 98.19 204 ARG A C 1
ATOM 1608 O O . ARG A 1 204 ? 16.562 -10.789 -11.875 1 98.19 204 ARG A O 1
ATOM 1615 N N . SER A 1 205 ? 14.398 -10.914 -12.359 1 98.12 205 SER A N 1
ATOM 1616 C CA . SER A 1 205 ? 14.047 -9.773 -11.508 1 98.12 205 SER A CA 1
ATOM 1617 C C . SER A 1 205 ? 14.367 -10.055 -10.047 1 98.12 205 SER A C 1
ATOM 1619 O O . SER A 1 205 ? 14.953 -9.219 -9.359 1 98.12 205 SER A O 1
ATOM 1621 N N . ARG A 1 206 ? 13.992 -11.266 -9.57 1 98.69 206 ARG A N 1
ATOM 1622 C CA . ARG A 1 206 ? 14.242 -11.648 -8.188 1 98.69 206 ARG A CA 1
ATOM 1623 C C . ARG A 1 206 ? 15.734 -11.781 -7.91 1 98.69 206 ARG A C 1
ATOM 1625 O O . ARG A 1 206 ? 16.203 -11.461 -6.812 1 98.69 206 ARG A O 1
ATOM 1632 N N . SER A 1 207 ? 16.484 -12.18 -8.914 1 98.31 207 SER A N 1
ATOM 1633 C CA . SER A 1 207 ? 17.938 -12.312 -8.734 1 98.31 207 SER A CA 1
ATOM 1634 C C . SER A 1 207 ? 18.578 -10.961 -8.453 1 98.31 207 SER A C 1
ATOM 1636 O O . SER A 1 207 ? 19.594 -10.891 -7.766 1 98.31 207 SER A O 1
ATOM 1638 N N . GLU A 1 208 ? 18.031 -9.883 -8.938 1 97.12 208 GLU A N 1
ATOM 1639 C CA . GLU A 1 208 ? 18.531 -8.539 -8.695 1 97.12 208 GLU A CA 1
ATOM 1640 C C . GLU A 1 208 ? 18.094 -8.023 -7.32 1 97.12 208 GLU A C 1
ATOM 1642 O O . GLU A 1 208 ? 18.781 -7.207 -6.711 1 97.12 208 GLU A O 1
ATOM 1647 N N . GLU A 1 209 ? 17.031 -8.516 -6.809 1 98.19 209 GLU A N 1
ATOM 1648 C CA . GLU A 1 209 ? 16.406 -7.965 -5.613 1 98.19 209 GLU A CA 1
ATOM 1649 C C . GLU A 1 209 ? 16.828 -8.727 -4.363 1 98.19 209 GLU A C 1
ATOM 1651 O O . GLU A 1 209 ? 16.891 -8.156 -3.271 1 98.19 209 GLU A O 1
ATOM 1656 N N . LEU A 1 210 ? 17.125 -10.031 -4.508 1 98.5 210 LEU A N 1
ATOM 1657 C CA . LEU A 1 210 ? 17.547 -10.883 -3.402 1 98.5 210 LEU A CA 1
ATOM 1658 C C . LEU A 1 210 ? 19.047 -10.734 -3.139 1 98.5 210 LEU A C 1
ATOM 1660 O O . LEU A 1 210 ? 19.828 -10.57 -4.074 1 98.5 210 LEU A O 1
ATOM 1664 N N . ILE A 1 211 ? 19.453 -10.789 -1.886 1 97.94 211 ILE A N 1
ATOM 1665 C CA . ILE A 1 211 ? 20.859 -10.867 -1.542 1 97.94 211 ILE A CA 1
ATOM 1666 C C . ILE A 1 211 ? 21.406 -12.234 -1.95 1 97.94 211 ILE A C 1
ATOM 1668 O O . ILE A 1 211 ? 20.656 -13.18 -2.15 1 97.94 211 ILE A O 1
ATOM 1672 N N . GLU A 1 212 ? 22.734 -12.281 -2.066 1 97.25 212 GLU A N 1
ATOM 1673 C CA . GLU A 1 212 ? 23.359 -13.586 -2.266 1 97.25 212 GLU A CA 1
ATOM 1674 C C . GLU A 1 212 ? 23.016 -14.539 -1.125 1 97.25 212 GLU A C 1
ATOM 1676 O O . GLU A 1 212 ? 23.031 -14.148 0.044 1 97.25 212 GLU A O 1
ATOM 1681 N N . GLY A 1 213 ? 22.641 -15.703 -1.459 1 97.31 213 GLY A N 1
ATOM 1682 C CA . GLY A 1 213 ? 22.234 -16.688 -0.461 1 97.31 213 GLY A CA 1
ATOM 1683 C C . GLY A 1 213 ? 20.797 -16.547 -0.029 1 97.31 213 GLY A C 1
ATOM 1684 O O . GLY A 1 213 ? 20.281 -17.375 0.716 1 97.31 213 GLY A O 1
ATOM 1685 N N . GLY A 1 214 ? 20.125 -15.445 -0.533 1 98.5 214 GLY A N 1
ATOM 1686 C CA . GLY A 1 214 ? 18.703 -15.297 -0.244 1 98.5 214 GLY A CA 1
ATOM 1687 C C . GLY A 1 214 ? 17.875 -16.469 -0.712 1 98.5 214 GLY A C 1
ATOM 1688 O O . GLY A 1 214 ? 18.312 -17.266 -1.549 1 98.5 214 GLY A O 1
ATOM 1689 N N . ARG A 1 215 ? 16.703 -16.656 -0.151 1 98.75 215 ARG A N 1
ATOM 1690 C CA . ARG A 1 215 ? 15.883 -17.828 -0.415 1 98.75 215 ARG A CA 1
ATOM 1691 C C . ARG A 1 215 ? 14.484 -17.438 -0.892 1 98.75 215 ARG A C 1
ATOM 1693 O O . ARG A 1 215 ? 13.977 -16.375 -0.531 1 98.75 215 ARG A O 1
ATOM 1700 N N . MET A 1 216 ? 13.953 -18.266 -1.677 1 98.88 216 MET A N 1
ATOM 1701 C CA . MET A 1 216 ? 12.555 -18.156 -2.082 1 98.88 216 MET A CA 1
ATOM 1702 C C . MET A 1 216 ? 11.805 -19.453 -1.834 1 98.88 216 MET A C 1
ATOM 1704 O O . MET A 1 216 ? 12.352 -20.547 -2.061 1 98.88 216 MET A O 1
ATOM 1708 N N . VAL A 1 217 ? 10.672 -19.375 -1.329 1 98.88 217 VAL A N 1
ATOM 1709 C CA . VAL A 1 217 ? 9.727 -20.484 -1.251 1 98.88 217 VAL A CA 1
ATOM 1710 C C . VAL A 1 217 ? 8.516 -20.188 -2.129 1 98.88 217 VAL A C 1
ATOM 1712 O O . VAL A 1 217 ? 7.785 -19.219 -1.886 1 98.88 217 VAL A O 1
ATOM 1715 N N . LEU A 1 218 ? 8.336 -21 -3.125 1 98.75 218 LEU A N 1
ATOM 1716 C CA . LEU A 1 218 ? 7.289 -20.812 -4.121 1 98.75 218 LEU A CA 1
ATOM 1717 C C . LEU A 1 218 ? 6.332 -22 -4.141 1 98.75 218 LEU A C 1
ATOM 1719 O O . LEU A 1 218 ? 6.762 -23.141 -4.246 1 98.75 218 LEU A O 1
ATOM 1723 N N . ILE A 1 219 ? 5.07 -21.703 -3.973 1 98.25 219 ILE A N 1
ATOM 1724 C CA . ILE A 1 219 ? 4.008 -22.703 -4.066 1 98.25 219 ILE A CA 1
ATOM 1725 C C . ILE A 1 219 ? 3.107 -22.375 -5.258 1 98.25 219 ILE A C 1
ATOM 1727 O O . ILE A 1 219 ? 2.574 -21.266 -5.363 1 98.25 219 ILE A O 1
ATOM 1731 N N . LEU A 1 220 ? 2.957 -23.25 -6.195 1 97.94 220 LEU A N 1
ATOM 1732 C CA . LEU A 1 220 ? 2.135 -23 -7.375 1 97.94 220 LEU A CA 1
ATOM 1733 C C . LEU A 1 220 ? 1.494 -24.281 -7.883 1 97.94 220 LEU A C 1
ATOM 1735 O O . LEU A 1 220 ? 1.985 -25.375 -7.602 1 97.94 220 LEU A O 1
ATOM 1739 N N . LEU A 1 221 ? 0.426 -24.125 -8.57 1 97.19 221 LEU A N 1
ATOM 1740 C CA . LEU A 1 221 ? -0.228 -25.266 -9.203 1 97.19 221 LEU A CA 1
ATOM 1741 C C . LEU A 1 221 ? 0.604 -25.797 -10.367 1 97.19 221 LEU A C 1
ATOM 1743 O O . LEU A 1 221 ? 1.28 -25.031 -11.055 1 97.19 221 LEU A O 1
ATOM 1747 N N . GLY A 1 222 ? 0.598 -27.109 -10.516 1 96.31 222 GLY A N 1
ATOM 1748 C CA . GLY A 1 222 ? 1.359 -27.75 -11.578 1 96.31 222 GLY A CA 1
ATOM 1749 C C . GLY A 1 222 ? 0.665 -28.969 -12.156 1 96.31 222 GLY A C 1
ATOM 1750 O O . GLY A 1 222 ? -0.535 -29.172 -11.945 1 96.31 222 GLY A O 1
ATOM 1751 N N . ARG A 1 223 ? 1.452 -29.656 -12.977 1 95.31 223 ARG A N 1
ATOM 1752 C CA . ARG A 1 223 ? 0.935 -30.859 -13.625 1 95.31 223 ARG A CA 1
ATOM 1753 C C . ARG A 1 223 ? 1.943 -32 -13.547 1 95.31 223 ARG A C 1
ATOM 1755 O O . ARG A 1 223 ? 3.154 -31.766 -13.531 1 95.31 223 ARG A O 1
ATOM 1762 N N . ARG A 1 224 ? 1.598 -33.312 -13.445 1 90.06 224 ARG A N 1
ATOM 1763 C CA . ARG A 1 224 ? 2.461 -34.469 -13.281 1 90.06 224 ARG A CA 1
ATOM 1764 C C . ARG A 1 224 ? 3.104 -34.875 -14.609 1 90.06 224 ARG A C 1
ATOM 1766 O O . ARG A 1 224 ? 4.277 -35.25 -14.648 1 90.06 224 ARG A O 1
ATOM 1773 N N . GLY A 1 225 ? 2.473 -34.781 -15.758 1 88 225 GLY A N 1
ATOM 1774 C CA . GLY A 1 225 ? 2.971 -35.344 -17.016 1 88 225 GLY A CA 1
ATOM 1775 C C . GLY A 1 225 ? 2.955 -34.344 -18.156 1 88 225 GLY A C 1
ATOM 1776 O O . GLY A 1 225 ? 2.57 -33.188 -17.969 1 88 225 GLY A O 1
ATOM 1777 N N . PRO A 1 226 ? 3.545 -34.812 -19.219 1 88.5 226 PRO A N 1
ATOM 1778 C CA . PRO A 1 226 ? 3.738 -33.906 -20.359 1 88.5 226 PRO A CA 1
ATOM 1779 C C . PRO A 1 226 ? 2.426 -33.531 -21.031 1 88.5 226 PRO A C 1
ATOM 1781 O O . PRO A 1 226 ? 2.381 -32.531 -21.781 1 88.5 226 PRO A O 1
ATOM 1784 N N . ASP A 1 227 ? 1.374 -34.344 -20.766 1 90.75 227 ASP A N 1
ATOM 1785 C CA . ASP A 1 227 ? 0.092 -34 -21.391 1 90.75 227 ASP A CA 1
ATOM 1786 C C . ASP A 1 227 ? -0.505 -32.75 -20.781 1 90.75 227 ASP A C 1
ATOM 1788 O O . ASP A 1 227 ? -0.764 -32.688 -19.562 1 90.75 227 ASP A O 1
ATOM 1792 N N . HIS A 1 228 ? -0.776 -31.781 -21.609 1 92.38 228 HIS A N 1
ATOM 1793 C CA . HIS A 1 228 ? -1.272 -30.5 -21.125 1 92.38 228 HIS A CA 1
ATOM 1794 C C . HIS A 1 228 ? -2.742 -30.594 -20.719 1 92.38 228 HIS A C 1
ATOM 1796 O O . HIS A 1 228 ? -3.197 -29.875 -19.828 1 92.38 228 HIS A O 1
ATOM 1802 N N . ALA A 1 229 ? -3.475 -31.375 -21.469 1 90.19 229 ALA A N 1
ATOM 1803 C CA . ALA A 1 229 ? -4.867 -31.609 -21.109 1 90.19 229 ALA A CA 1
ATOM 1804 C C . ALA A 1 229 ? -4.973 -32.75 -20.094 1 90.19 229 ALA A C 1
ATOM 1806 O O . ALA A 1 229 ? -5.203 -33.906 -20.469 1 90.19 229 ALA A O 1
ATOM 1807 N N . ASP A 1 230 ? -4.805 -32.469 -18.844 1 84.69 230 ASP A N 1
ATOM 1808 C CA . ASP A 1 230 ? -4.781 -33.469 -17.781 1 84.69 230 ASP A CA 1
ATOM 1809 C C . ASP A 1 230 ? -6.098 -33.5 -17 1 84.69 230 ASP A C 1
ATOM 1811 O O . ASP A 1 230 ? -6.914 -32.562 -17.156 1 84.69 230 ASP A O 1
ATOM 1815 N N . ARG A 1 231 ? -6.359 -34.5 -16.266 1 83.06 231 ARG A N 1
ATOM 1816 C CA . ARG A 1 231 ? -7.508 -34.594 -15.375 1 83.06 231 ARG A CA 1
ATOM 1817 C C . ARG A 1 231 ? -7.148 -34.062 -13.984 1 83.06 231 ARG A C 1
ATOM 1819 O O . ARG A 1 231 ? -7.379 -34.75 -12.984 1 83.06 231 ARG A O 1
ATOM 1826 N N . GLY A 1 232 ? -6.535 -32.938 -13.875 1 89.19 232 GLY A N 1
ATOM 1827 C CA . GLY A 1 232 ? -6.145 -32.188 -12.695 1 89.19 232 GLY A CA 1
ATOM 1828 C C . GLY A 1 232 ? -6.492 -30.719 -12.797 1 89.19 232 GLY A C 1
ATOM 1829 O O . GLY A 1 232 ? -7.645 -30.359 -13.031 1 89.19 232 GLY A O 1
ATOM 1830 N N . ASN A 1 233 ? -5.496 -29.875 -12.734 1 92.06 233 ASN A N 1
ATOM 1831 C CA . ASN A 1 233 ? -5.723 -28.438 -12.734 1 92.06 233 ASN A CA 1
ATOM 1832 C C . ASN A 1 233 ? -6.328 -27.969 -14.055 1 92.06 233 ASN A C 1
ATOM 1834 O O . ASN A 1 233 ? -7.219 -27.109 -14.062 1 92.06 233 ASN A O 1
ATOM 1838 N N . THR A 1 234 ? -5.949 -28.484 -15.141 1 91.38 234 THR A N 1
ATOM 1839 C CA . THR A 1 234 ? -6.449 -28.094 -16.453 1 91.38 234 THR A CA 1
ATOM 1840 C C . THR A 1 234 ? -7.91 -28.484 -16.625 1 91.38 234 THR A C 1
ATOM 1842 O O . THR A 1 234 ? -8.695 -27.766 -17.234 1 91.38 234 THR A O 1
ATOM 1845 N N . PHE A 1 235 ? -8.297 -29.641 -16.062 1 92 235 PHE A N 1
ATOM 1846 C CA . PHE A 1 235 ? -9.656 -30.141 -16.203 1 92 235 PHE A CA 1
ATOM 1847 C C . PHE A 1 235 ? -10.656 -29.172 -15.57 1 92 235 PHE A C 1
ATOM 1849 O O . PHE A 1 235 ? -11.773 -29.016 -16.062 1 92 235 PHE A O 1
ATOM 1856 N N . PHE A 1 236 ? -10.281 -28.547 -14.516 1 93.62 236 PHE A N 1
ATOM 1857 C CA . PHE A 1 236 ? -11.156 -27.578 -13.867 1 93.62 236 PHE A CA 1
ATOM 1858 C C . PHE A 1 236 ? -11.5 -26.438 -14.82 1 93.62 236 PHE A C 1
ATOM 1860 O O . PHE A 1 236 ? -12.609 -25.906 -14.781 1 93.62 236 PHE A O 1
ATOM 1867 N N . TRP A 1 237 ? -10.57 -26.062 -15.648 1 94.81 237 TRP A N 1
ATOM 1868 C CA . TRP A 1 237 ? -10.828 -25.016 -16.641 1 94.81 237 TRP A CA 1
ATOM 1869 C C . TRP A 1 237 ? -11.766 -25.516 -17.734 1 94.81 237 TRP A C 1
ATOM 1871 O O . TRP A 1 237 ? -12.586 -24.766 -18.25 1 94.81 237 TRP A O 1
ATOM 1881 N N . GLU A 1 238 ? -11.578 -26.766 -18.094 1 93.75 238 GLU A N 1
ATOM 1882 C CA . GLU A 1 238 ? -12.516 -27.359 -19.031 1 93.75 238 GLU A CA 1
ATOM 1883 C C . GLU A 1 238 ? -13.945 -27.312 -18.5 1 93.75 238 GLU A C 1
ATOM 1885 O O . GLU A 1 238 ? -14.883 -27.031 -19.25 1 93.75 238 GLU A O 1
ATOM 1890 N N . LEU A 1 239 ? -14.07 -27.609 -17.234 1 95.25 239 LEU A N 1
ATOM 1891 C CA . LEU A 1 239 ? -15.391 -27.609 -16.625 1 95.25 239 LEU A CA 1
ATOM 1892 C C . LEU A 1 239 ? -15.969 -26.188 -16.609 1 95.25 239 LEU A C 1
ATOM 1894 O O . LEU A 1 239 ? -17.172 -26 -16.766 1 95.25 239 LEU A O 1
ATOM 1898 N N . LEU A 1 240 ? -15.133 -25.203 -16.359 1 96.25 240 LEU A N 1
ATOM 1899 C CA . LEU A 1 240 ? -15.594 -23.828 -16.422 1 96.25 240 LEU A CA 1
ATOM 1900 C C . LEU A 1 240 ? -16.031 -23.469 -17.844 1 96.25 240 LEU A C 1
ATOM 1902 O O . LEU A 1 240 ? -17.047 -22.797 -18.031 1 96.25 240 LEU A O 1
ATOM 1906 N N . SER A 1 241 ? -15.25 -23.922 -18.797 1 94.88 241 SER A N 1
ATOM 1907 C CA . SER A 1 241 ? -15.609 -23.703 -20.203 1 94.88 241 SER A CA 1
ATOM 1908 C C . SER A 1 241 ? -16.969 -24.312 -20.516 1 94.88 241 SER A C 1
ATOM 1910 O O . SER A 1 241 ? -17.797 -23.672 -21.172 1 94.88 241 SER A O 1
ATOM 1912 N N . ARG A 1 242 ? -17.203 -25.484 -20.094 1 95.06 242 ARG A N 1
ATOM 1913 C CA . ARG A 1 242 ? -18.484 -26.156 -20.297 1 95.06 242 ARG A CA 1
ATOM 1914 C C . ARG A 1 242 ? -19.625 -25.391 -19.625 1 95.06 242 ARG A C 1
ATOM 1916 O O . ARG A 1 242 ? -20.719 -25.312 -20.156 1 95.06 242 ARG A O 1
ATOM 1923 N N . SER A 1 243 ? -19.328 -24.922 -18.438 1 96.81 243 SER A N 1
ATOM 1924 C CA . SER A 1 243 ? -20.328 -24.141 -17.719 1 96.81 243 SER A CA 1
ATOM 1925 C C . SER A 1 243 ? -20.719 -22.891 -18.5 1 96.81 243 SER A C 1
ATOM 1927 O O . SER A 1 243 ? -21.891 -22.5 -18.531 1 96.81 243 SER A O 1
ATOM 1929 N N . LEU A 1 244 ? -19.75 -22.219 -19.109 1 96.19 244 LEU A N 1
ATOM 1930 C CA . LEU A 1 244 ? -20.016 -21.062 -19.953 1 96.19 244 LEU A CA 1
ATOM 1931 C C . LEU A 1 244 ? -20.828 -21.453 -21.188 1 96.19 244 LEU A C 1
ATOM 1933 O O . LEU A 1 244 ? -21.734 -20.719 -21.594 1 96.19 244 LEU A O 1
ATOM 1937 N N . ALA A 1 245 ? -20.516 -22.578 -21.734 1 94.88 245 ALA A N 1
ATOM 1938 C CA . ALA A 1 245 ? -21.234 -23.062 -22.906 1 94.88 245 ALA A CA 1
ATOM 1939 C C . ALA A 1 245 ? -22.703 -23.312 -22.578 1 94.88 245 ALA A C 1
ATOM 1941 O O . ALA A 1 245 ? -23.578 -23.109 -23.422 1 94.88 245 ALA A O 1
ATOM 1942 N N . ILE A 1 246 ? -22.938 -23.812 -21.391 1 96.44 246 ILE A N 1
ATOM 1943 C CA . ILE A 1 246 ? -24.312 -24.016 -20.922 1 96.44 246 ILE A CA 1
ATOM 1944 C C . ILE A 1 246 ? -25.062 -22.672 -20.922 1 96.44 246 ILE A C 1
ATOM 1946 O O . ILE A 1 246 ? -26.203 -22.594 -21.391 1 96.44 246 ILE A O 1
ATOM 1950 N N . LEU A 1 247 ? -24.422 -21.609 -20.453 1 96.19 247 LEU A N 1
ATOM 1951 C CA . LEU A 1 247 ? -25.047 -20.297 -20.422 1 96.19 247 LEU A CA 1
ATOM 1952 C C . LEU A 1 247 ? -25.281 -19.766 -21.844 1 96.19 247 LEU A C 1
ATOM 1954 O O . LEU A 1 247 ? -26.25 -19.062 -22.078 1 96.19 247 LEU A O 1
ATOM 1958 N N . VAL A 1 248 ? -24.391 -20.109 -22.734 1 94.69 248 VAL A N 1
ATOM 1959 C CA . VAL A 1 248 ? -24.594 -19.766 -24.141 1 94.69 248 VAL A CA 1
ATOM 1960 C C . VAL A 1 248 ? -25.859 -20.453 -24.656 1 94.69 248 VAL A C 1
ATOM 1962 O O . VAL A 1 248 ? -26.688 -19.828 -25.328 1 94.69 248 VAL A O 1
ATOM 1965 N N . SER A 1 249 ? -26 -21.641 -24.344 1 96.06 249 SER A N 1
ATOM 1966 C CA . SER A 1 249 ? -27.156 -22.406 -24.797 1 96.06 249 SER A CA 1
ATOM 1967 C C . SER A 1 249 ? -28.453 -21.859 -24.219 1 96.06 249 SER A C 1
ATOM 1969 O O . SER A 1 249 ? -29.516 -21.984 -24.844 1 96.06 249 SER A O 1
ATOM 1971 N N . TRP A 1 250 ? -28.375 -21.281 -23.047 1 95.81 250 TRP A N 1
ATOM 1972 C CA . TRP A 1 250 ? -29.531 -20.672 -22.391 1 95.81 250 TRP A CA 1
ATOM 1973 C C . TRP A 1 250 ? -29.781 -19.266 -22.953 1 95.81 250 TRP A C 1
ATOM 1975 O O . TRP A 1 250 ? -30.797 -18.656 -22.625 1 95.81 250 TRP A O 1
ATOM 1985 N N . GLY A 1 251 ? -28.859 -18.719 -23.734 1 94.5 251 GLY A N 1
ATOM 1986 C CA . GLY A 1 251 ? -29 -17.391 -24.297 1 94.5 251 GLY A CA 1
ATOM 1987 C C . GLY A 1 251 ? -28.547 -16.281 -23.375 1 94.5 251 GLY A C 1
ATOM 1988 O O . GLY A 1 251 ? -28.781 -15.102 -23.625 1 94.5 251 GLY A O 1
ATOM 1989 N N . GLU A 1 252 ? -27.844 -16.688 -22.328 1 94.56 252 GLU A N 1
ATOM 1990 C CA . GLU A 1 252 ? -27.375 -15.703 -21.344 1 94.56 252 GLU A CA 1
ATOM 1991 C C . GLU A 1 252 ? -26.047 -15.094 -21.766 1 94.56 252 GLU A C 1
ATOM 1993 O O . GLU A 1 252 ? -25.688 -14 -21.312 1 94.56 252 GLU A O 1
ATOM 1998 N N . VAL A 1 253 ? -25.281 -15.867 -22.531 1 94.31 253 VAL A N 1
ATOM 1999 C CA . VAL A 1 253 ? -23.984 -15.422 -23 1 94.31 253 VAL A CA 1
ATOM 2000 C C . VAL A 1 253 ? -23.891 -15.562 -24.516 1 94.31 253 VAL A C 1
ATOM 2002 O O . VAL A 1 253 ? -24.359 -16.562 -25.078 1 94.31 253 VAL A O 1
ATOM 2005 N N . GLU A 1 254 ? -23.406 -14.555 -25.125 1 93.5 254 GLU A N 1
ATOM 2006 C CA . GLU A 1 254 ? -23.188 -14.633 -26.562 1 93.5 254 GLU A CA 1
ATOM 2007 C C . GLU A 1 254 ? -22.031 -15.57 -26.906 1 93.5 254 GLU A C 1
ATOM 2009 O O . GLU A 1 254 ? -20.984 -15.516 -26.266 1 93.5 254 GLU A O 1
ATOM 2014 N N . GLU A 1 255 ? -22.25 -16.344 -27.906 1 91.81 255 GLU A N 1
ATOM 2015 C CA . GLU A 1 255 ? -21.25 -17.328 -28.312 1 91.81 255 GLU A CA 1
ATOM 2016 C C . GLU A 1 255 ? -19.938 -16.656 -28.703 1 91.81 255 GLU A C 1
ATOM 2018 O O . GLU A 1 255 ? -18.859 -17.188 -28.422 1 91.81 255 GLU A O 1
ATOM 2023 N N . GLU A 1 256 ? -20.016 -15.547 -29.312 1 89.62 256 GLU A N 1
ATOM 2024 C CA . GLU A 1 256 ? -18.828 -14.82 -29.75 1 89.62 256 GLU A CA 1
ATOM 2025 C C . GLU A 1 256 ? -17.969 -14.398 -28.562 1 89.62 256 GLU A C 1
ATOM 2027 O O . GLU A 1 256 ? -16.734 -14.359 -28.656 1 89.62 256 GLU A O 1
ATOM 2032 N N . LYS A 1 257 ? -18.625 -14.109 -27.484 1 91.12 257 LYS A N 1
ATOM 2033 C CA . LYS A 1 257 ? -17.891 -13.711 -26.281 1 91.12 257 LYS A CA 1
ATOM 2034 C C . LYS A 1 257 ? -17.141 -14.891 -25.672 1 91.12 257 LYS A C 1
ATOM 2036 O O . LYS A 1 257 ? -16.047 -14.727 -25.125 1 91.12 257 LYS A O 1
ATOM 2041 N N . LEU A 1 258 ? -17.766 -16 -25.75 1 92 258 LEU A N 1
ATOM 2042 C CA . LEU A 1 258 ? -17.094 -17.203 -25.266 1 92 258 LEU A CA 1
ATOM 2043 C C . LEU A 1 258 ? -15.828 -17.484 -26.078 1 92 258 LEU A C 1
ATOM 2045 O O . LEU A 1 258 ? -14.789 -17.812 -25.516 1 92 258 LEU A O 1
ATOM 2049 N N . HIS A 1 259 ? -15.875 -17.266 -27.375 1 89 259 HIS A N 1
ATOM 2050 C CA . HIS A 1 259 ? -14.766 -17.562 -28.266 1 89 259 HIS A CA 1
ATOM 2051 C C . HIS A 1 259 ? -13.609 -16.578 -28.062 1 89 259 HIS A C 1
ATOM 2053 O O . HIS A 1 259 ? -12.461 -16.906 -28.359 1 89 259 HIS A O 1
ATOM 2059 N N . SER A 1 260 ? -13.93 -15.492 -27.516 1 89.69 260 SER A N 1
ATOM 2060 C CA . SER A 1 260 ? -12.914 -14.461 -27.359 1 89.69 260 SER A CA 1
ATOM 2061 C C . SER A 1 260 ? -12.406 -14.383 -25.922 1 89.69 260 SER A C 1
ATOM 2063 O O . SER A 1 260 ? -11.688 -13.453 -25.562 1 89.69 260 SER A O 1
ATOM 2065 N N . TYR A 1 261 ? -12.797 -15.359 -25.125 1 92.25 261 TYR A N 1
ATOM 2066 C CA . TYR A 1 261 ? -12.352 -15.391 -23.734 1 92.25 261 TYR A CA 1
ATOM 2067 C C . TYR A 1 261 ? -11.273 -16.438 -23.531 1 92.25 261 TYR A C 1
ATOM 2069 O O . TYR A 1 261 ? -11.359 -17.547 -24.078 1 92.25 261 TYR A O 1
ATOM 2077 N N . ALA A 1 262 ? -10.195 -16.094 -22.891 1 94.44 262 ALA A N 1
ATOM 2078 C CA . ALA A 1 262 ? -9.125 -17.031 -22.547 1 94.44 262 ALA A CA 1
ATOM 2079 C C . ALA A 1 262 ? -8.578 -16.734 -21.156 1 94.44 262 ALA A C 1
ATOM 2081 O O . ALA A 1 262 ? -8.617 -15.594 -20.688 1 94.44 262 ALA A O 1
ATOM 2082 N N . VAL A 1 263 ? -8.109 -17.75 -20.484 1 94.25 263 VAL A N 1
ATOM 2083 C CA . VAL A 1 263 ? -7.609 -17.609 -19.125 1 94.25 263 VAL A CA 1
ATOM 2084 C C . VAL A 1 263 ? -6.086 -17.516 -19.141 1 94.25 263 VAL A C 1
ATOM 2086 O O . VAL A 1 263 ? -5.43 -18.156 -19.953 1 94.25 263 VAL A O 1
ATOM 2089 N N . ASN A 1 264 ? -5.477 -16.719 -18.297 1 96.38 264 ASN A N 1
ATOM 2090 C CA . ASN A 1 264 ? -4.035 -16.547 -18.188 1 96.38 264 ASN A CA 1
ATOM 2091 C C . ASN A 1 264 ? -3.441 -17.469 -17.125 1 96.38 264 ASN A C 1
ATOM 2093 O O . ASN A 1 264 ? -2.859 -17 -16.141 1 96.38 264 ASN A O 1
ATOM 2097 N N . PHE A 1 265 ? -3.541 -18.734 -17.375 1 97 265 PHE A N 1
ATOM 2098 C CA . PHE A 1 265 ? -3.143 -19.766 -16.438 1 97 265 PHE A CA 1
ATOM 2099 C C . PHE A 1 265 ? -2.217 -20.781 -17.094 1 97 265 PHE A C 1
ATOM 2101 O O . PHE A 1 265 ? -2.361 -21.078 -18.281 1 97 265 PHE A O 1
ATOM 2108 N N . TYR A 1 266 ? -1.243 -21.266 -16.375 1 97.62 266 TYR A N 1
ATOM 2109 C CA . TYR A 1 266 ? -0.439 -22.375 -16.859 1 97.62 266 TYR A CA 1
ATOM 2110 C C . TYR A 1 266 ? 0.086 -23.219 -15.711 1 97.62 266 TYR A C 1
ATOM 2112 O O . TYR A 1 266 ? 0.703 -22.688 -14.781 1 97.62 266 TYR A O 1
ATOM 2120 N N . ALA A 1 267 ? -0.16 -24.5 -15.719 1 97 267 ALA A N 1
ATOM 2121 C CA . ALA A 1 267 ? 0.37 -25.469 -14.75 1 97 267 ALA A CA 1
ATOM 2122 C C . ALA A 1 267 ? 1.62 -26.156 -15.297 1 97 267 ALA A C 1
ATOM 2124 O O . ALA A 1 267 ? 1.525 -27.078 -16.094 1 97 267 ALA A O 1
ATOM 2125 N N . PRO A 1 268 ? 2.748 -25.766 -14.844 1 97.62 268 PRO A N 1
ATOM 2126 C CA . PRO A 1 268 ? 3.98 -26.359 -15.359 1 97.62 268 PRO A CA 1
ATOM 2127 C C . PRO A 1 268 ? 4.258 -27.734 -14.75 1 97.62 268 PRO A C 1
ATOM 2129 O O . PRO A 1 268 ? 3.719 -28.078 -13.695 1 97.62 268 PRO A O 1
ATOM 2132 N N . THR A 1 269 ? 5.078 -28.516 -15.469 1 96.88 269 THR A N 1
ATOM 2133 C CA . THR A 1 269 ? 5.648 -29.719 -14.891 1 96.88 269 THR A CA 1
ATOM 2134 C C . THR A 1 269 ? 6.898 -29.391 -14.078 1 96.88 269 THR A C 1
ATOM 2136 O O . THR A 1 269 ? 7.465 -28.312 -14.211 1 96.88 269 THR A O 1
ATOM 2139 N N . LYS A 1 270 ? 7.266 -30.391 -13.234 1 96.94 270 LYS A N 1
ATOM 2140 C CA . LYS A 1 270 ? 8.516 -30.25 -12.5 1 96.94 270 LYS A CA 1
ATOM 2141 C C . LYS A 1 270 ? 9.688 -30.016 -13.445 1 96.94 270 LYS A C 1
ATOM 2143 O O . LYS A 1 270 ? 10.539 -29.156 -13.18 1 96.94 270 LYS A O 1
ATOM 2148 N N . GLU A 1 271 ? 9.703 -30.688 -14.555 1 97.06 271 GLU A N 1
ATOM 2149 C CA . GLU A 1 271 ? 10.773 -30.594 -15.539 1 97.06 271 GLU A CA 1
ATOM 2150 C C . GLU A 1 271 ? 10.828 -29.203 -16.172 1 97.06 271 GLU A C 1
ATOM 2152 O O . GLU A 1 271 ? 11.906 -28.641 -16.359 1 97.06 271 GLU A O 1
ATOM 2157 N N . GLU A 1 272 ? 9.703 -28.703 -16.516 1 97.56 272 GLU A N 1
ATOM 2158 C CA . GLU A 1 272 ? 9.633 -27.359 -17.109 1 97.56 272 GLU A CA 1
ATOM 2159 C C . GLU A 1 272 ? 10.172 -26.312 -16.141 1 97.56 272 GLU A C 1
ATOM 2161 O O . GLU A 1 272 ? 10.883 -25.391 -16.562 1 97.56 272 GLU A O 1
ATOM 2166 N N . ILE A 1 273 ? 9.859 -26.438 -14.867 1 98 273 ILE A N 1
ATOM 2167 C CA . ILE A 1 273 ? 10.336 -25.516 -13.836 1 98 273 ILE A CA 1
ATOM 2168 C C . ILE A 1 273 ? 11.859 -25.625 -13.719 1 98 273 ILE A C 1
ATOM 2170 O O . ILE A 1 273 ? 12.555 -24.609 -13.766 1 98 273 ILE A O 1
ATOM 2174 N N . GLU A 1 274 ? 12.32 -26.844 -13.617 1 97.94 274 GLU A N 1
ATOM 2175 C CA . GLU A 1 274 ? 13.75 -27.094 -13.453 1 97.94 274 GLU A CA 1
ATOM 2176 C C . GLU A 1 274 ? 14.547 -26.562 -14.641 1 97.94 274 GLU A C 1
ATOM 2178 O O . GLU A 1 274 ? 15.625 -26 -14.477 1 97.94 274 GLU A O 1
ATOM 2183 N N . GLU A 1 275 ? 14 -26.766 -15.781 1 97.81 275 GLU A N 1
ATOM 2184 C CA . GLU A 1 275 ? 14.664 -26.312 -17 1 97.81 275 GLU A CA 1
ATOM 2185 C C . GLU A 1 275 ? 14.812 -24.797 -17.016 1 97.81 275 GLU A C 1
ATOM 2187 O O . GLU A 1 275 ? 15.875 -24.266 -17.359 1 97.81 275 GLU A O 1
ATOM 2192 N N . GLU A 1 276 ? 13.773 -24.062 -16.641 1 98 276 GLU A N 1
ATOM 2193 C CA . GLU A 1 276 ? 13.828 -22.609 -16.656 1 98 276 GLU A CA 1
ATOM 2194 C C . GLU A 1 276 ? 14.789 -22.094 -15.586 1 98 276 GLU A C 1
ATOM 2196 O O . GLU A 1 276 ? 15.492 -21.094 -15.805 1 98 276 GLU A O 1
ATOM 2201 N N . VAL A 1 277 ? 14.844 -22.719 -14.383 1 98.25 277 VAL A N 1
ATOM 2202 C CA . VAL A 1 277 ? 15.758 -22.312 -13.32 1 98.25 277 VAL A CA 1
ATOM 2203 C C . VAL A 1 277 ? 17.203 -22.484 -13.789 1 98.25 277 VAL A C 1
ATOM 2205 O O . VAL A 1 277 ? 18.031 -21.594 -13.609 1 98.25 277 VAL A O 1
ATOM 2208 N N . ARG A 1 278 ? 17.438 -23.641 -14.445 1 97.56 278 ARG A N 1
ATOM 2209 C CA . ARG A 1 278 ? 18.781 -23.922 -14.961 1 97.56 278 ARG A CA 1
ATOM 2210 C C . ARG A 1 278 ? 19.172 -22.938 -16.047 1 97.56 278 ARG A C 1
ATOM 2212 O O . ARG A 1 278 ? 20.297 -22.422 -16.062 1 97.56 278 ARG A O 1
ATOM 2219 N N . ARG A 1 279 ? 18.297 -22.688 -16.938 1 97.75 279 ARG A N 1
ATOM 2220 C CA . ARG A 1 279 ? 18.562 -21.812 -18.078 1 97.75 279 ARG A CA 1
ATOM 2221 C C . ARG A 1 279 ? 18.875 -20.391 -17.609 1 97.75 279 ARG A C 1
ATOM 2223 O O . ARG A 1 279 ? 19.781 -19.734 -18.125 1 97.75 279 ARG A O 1
ATOM 2230 N N . GLU A 1 280 ? 18.062 -19.891 -16.719 1 96.62 280 GLU A N 1
ATOM 2231 C CA . GLU A 1 280 ? 18.281 -18.531 -16.219 1 96.62 280 GLU A CA 1
ATOM 2232 C C . GLU A 1 280 ? 19.578 -18.453 -15.406 1 96.62 280 GLU A C 1
ATOM 2234 O O . GLU A 1 280 ? 20.359 -17.516 -15.555 1 96.62 280 GLU A O 1
ATOM 2239 N N . GLY A 1 281 ? 19.797 -19.312 -14.43 1 97.31 281 GLY A N 1
ATOM 2240 C CA . GLY A 1 281 ? 21.141 -19.609 -13.953 1 97.31 281 GLY A CA 1
ATOM 2241 C C . GLY A 1 281 ? 21.469 -18.922 -12.641 1 97.31 281 GLY A C 1
ATOM 2242 O O . GLY A 1 281 ? 22.531 -19.172 -12.055 1 97.31 281 GLY A O 1
ATOM 2243 N N . SER A 1 282 ? 20.578 -18.078 -12.094 1 98.12 282 SER A N 1
ATOM 2244 C CA . SER A 1 282 ? 20.922 -17.297 -10.914 1 98.12 282 SER A CA 1
ATOM 2245 C C . SER A 1 282 ? 20.547 -18.016 -9.633 1 98.12 282 SER A C 1
ATOM 2247 O O . SER A 1 282 ? 20.891 -17.578 -8.531 1 98.12 282 SER A O 1
ATOM 2249 N N . PHE A 1 283 ? 19.828 -19.141 -9.727 1 98.44 283 PHE A N 1
ATOM 2250 C CA . PHE A 1 283 ? 19.297 -19.797 -8.539 1 98.44 283 PHE A CA 1
ATOM 2251 C C . PHE A 1 283 ? 19.641 -21.297 -8.555 1 98.44 283 PHE A C 1
ATOM 2253 O O . PHE A 1 283 ? 19.75 -21.891 -9.625 1 98.44 283 PHE A O 1
ATOM 2260 N N . GLU A 1 284 ? 19.75 -21.812 -7.395 1 97.69 284 GLU A N 1
ATOM 2261 C CA . GLU A 1 284 ? 19.781 -23.25 -7.176 1 97.69 284 GLU A CA 1
ATOM 2262 C C . GLU A 1 284 ? 18.469 -23.766 -6.609 1 97.69 284 GLU A C 1
ATOM 2264 O O . GLU A 1 284 ? 17.875 -23.125 -5.738 1 97.69 284 GLU A O 1
ATOM 2269 N N . LEU A 1 285 ? 18.062 -24.797 -7.176 1 97.56 285 LEU A N 1
ATOM 2270 C CA . LEU A 1 285 ? 16.844 -25.438 -6.688 1 97.56 285 LEU A CA 1
ATOM 2271 C C . LEU A 1 285 ? 17.156 -26.391 -5.543 1 97.56 285 LEU A C 1
ATOM 2273 O O . LEU A 1 285 ? 17.578 -27.516 -5.777 1 97.56 285 LEU A O 1
ATOM 2277 N N . ASP A 1 286 ? 16.859 -26 -4.309 1 97.19 286 ASP A N 1
ATOM 2278 C CA . ASP A 1 286 ? 17.203 -26.766 -3.119 1 97.19 286 ASP A CA 1
ATOM 2279 C C . ASP A 1 286 ? 16.172 -27.875 -2.873 1 97.19 286 ASP A C 1
ATOM 2281 O O . ASP A 1 286 ? 16.516 -28.922 -2.328 1 97.19 286 ASP A O 1
ATOM 2285 N N . ARG A 1 287 ? 14.922 -27.578 -3.225 1 97 287 ARG A N 1
ATOM 2286 C CA . ARG A 1 287 ? 13.859 -28.531 -2.941 1 97 287 ARG A CA 1
ATOM 2287 C C . ARG A 1 287 ? 12.703 -28.391 -3.922 1 97 287 ARG A C 1
ATOM 2289 O O . ARG A 1 287 ? 12.344 -27.266 -4.297 1 97 287 ARG A O 1
ATOM 2296 N N . VAL A 1 288 ? 12.219 -29.453 -4.41 1 96.19 288 VAL A N 1
ATOM 2297 C CA . VAL A 1 288 ? 10.969 -29.5 -5.164 1 96.19 288 VAL A CA 1
ATOM 2298 C C . VAL A 1 288 ? 10.07 -30.594 -4.605 1 96.19 288 VAL A C 1
ATOM 2300 O O . VAL A 1 288 ? 10.484 -31.766 -4.52 1 96.19 288 VAL A O 1
ATOM 2303 N N . GLU A 1 289 ? 8.906 -30.188 -4.164 1 95.56 289 GLU A N 1
ATOM 2304 C CA . GLU A 1 289 ? 7.918 -31.141 -3.654 1 95.56 289 GLU A CA 1
ATOM 2305 C C . GLU A 1 289 ? 6.609 -31.031 -4.43 1 95.56 289 GLU A C 1
ATOM 2307 O O . GLU A 1 289 ? 6.168 -29.938 -4.781 1 95.56 289 GLU A O 1
ATOM 2312 N N . MET A 1 290 ? 6.188 -32.156 -4.828 1 94.75 290 MET A N 1
ATOM 2313 C CA . MET A 1 290 ? 4.836 -32.25 -5.371 1 94.75 290 MET A CA 1
ATOM 2314 C C . MET A 1 290 ? 3.877 -32.844 -4.344 1 94.75 290 MET A C 1
ATOM 2316 O O . MET A 1 290 ? 4.195 -33.844 -3.689 1 94.75 290 MET A O 1
ATOM 2320 N N . PHE A 1 291 ? 2.725 -32.219 -4.156 1 92.94 291 PHE A N 1
ATOM 2321 C CA . PHE A 1 291 ? 1.771 -32.75 -3.191 1 92.94 291 PHE A CA 1
ATOM 2322 C C . PHE A 1 291 ? 0.341 -32.438 -3.613 1 92.94 291 PHE A C 1
ATOM 2324 O O . PHE A 1 291 ? 0.116 -31.594 -4.484 1 92.94 291 PHE A O 1
ATOM 2331 N N . GLU A 1 292 ? -0.577 -33.219 -3.064 1 89.75 292 GLU A N 1
ATOM 2332 C CA . GLU A 1 292 ? -2.012 -33.062 -3.283 1 89.75 292 GLU A CA 1
ATOM 2333 C C . GLU A 1 292 ? -2.727 -32.656 -1.993 1 89.75 292 GLU A C 1
ATOM 2335 O O . GLU A 1 292 ? -2.275 -33 -0.899 1 89.75 292 GLU A O 1
ATOM 2340 N N . ILE A 1 293 ? -3.689 -31.812 -2.238 1 83 293 ILE A N 1
ATOM 2341 C CA . ILE A 1 293 ? -4.473 -31.438 -1.068 1 83 293 ILE A CA 1
ATOM 2342 C C . ILE A 1 293 ? -5.668 -32.375 -0.918 1 83 293 ILE A C 1
ATOM 2344 O O . ILE A 1 293 ? -6.355 -32.688 -1.896 1 83 293 ILE A O 1
ATOM 2348 N N . GLU A 1 294 ? -5.812 -32.812 0.31 1 79.94 294 GLU A N 1
ATOM 2349 C CA . GLU A 1 294 ? -6.938 -33.688 0.597 1 79.94 294 GLU A CA 1
ATOM 2350 C C . GLU A 1 294 ? -8.258 -32.906 0.597 1 79.94 294 GLU A C 1
ATOM 2352 O O . GLU A 1 294 ? -8.312 -31.781 1.064 1 79.94 294 GLU A O 1
ATOM 2357 N N . LYS A 1 295 ? -9.219 -33.531 0.014 1 77.81 295 LYS A N 1
ATOM 2358 C CA . LYS A 1 295 ? -10.547 -32.906 0.008 1 77.81 295 LYS A CA 1
ATOM 2359 C C . LYS A 1 295 ? -11.188 -33 1.391 1 77.81 295 LYS A C 1
ATOM 2361 O O . LYS A 1 295 ? -11.031 -33.969 2.104 1 77.81 295 LYS A O 1
ATOM 2366 N N . ASP A 1 296 ? -11.531 -31.75 1.96 1 66.81 296 ASP A N 1
ATOM 2367 C CA . ASP A 1 296 ? -12.188 -31.781 3.262 1 66.81 296 ASP A CA 1
ATOM 2368 C C . ASP A 1 296 ? -13.641 -32.219 3.135 1 66.81 296 ASP A C 1
ATOM 2370 O O . ASP A 1 296 ? -14.367 -31.75 2.26 1 66.81 296 ASP A O 1
ATOM 2374 N N . GLY A 1 297 ? -14.016 -33.406 3.562 1 61.44 297 GLY A N 1
ATOM 2375 C CA . GLY A 1 297 ? -15.406 -33.812 3.625 1 61.44 297 GLY A CA 1
ATOM 2376 C C . GLY A 1 297 ? -16.172 -33.156 4.758 1 61.44 297 GLY A C 1
ATOM 2377 O O . GLY A 1 297 ? -17.344 -33.438 4.969 1 61.44 297 GLY A O 1
ATOM 2378 N N . ALA A 1 298 ? -15.539 -32.312 5.57 1 53.66 298 ALA A N 1
ATOM 2379 C CA . ALA A 1 298 ? -16.188 -32.062 6.863 1 53.66 298 ALA A CA 1
ATOM 2380 C C . ALA A 1 298 ? -17.266 -31.016 6.746 1 53.66 298 ALA A C 1
ATOM 2382 O O . ALA A 1 298 ? -18.062 -30.812 7.676 1 53.66 298 ALA A O 1
ATOM 2383 N N . ASP A 1 299 ? -17.203 -30.281 5.805 1 62.47 299 ASP A N 1
ATOM 2384 C CA . ASP A 1 299 ? -18.125 -29.156 5.922 1 62.47 299 ASP A CA 1
ATOM 2385 C C . ASP A 1 299 ? -19.406 -29.422 5.133 1 62.47 299 ASP A C 1
ATOM 2387 O O . ASP A 1 299 ? -19.438 -30.297 4.262 1 62.47 299 ASP A O 1
ATOM 2391 N N . ASP A 1 300 ? -20.516 -28.828 5.582 1 72.5 300 ASP A N 1
ATOM 2392 C CA . ASP A 1 300 ? -21.875 -28.922 5.07 1 72.5 300 ASP A CA 1
ATOM 2393 C C . ASP A 1 300 ? -21.922 -28.547 3.592 1 72.5 300 ASP A C 1
ATOM 2395 O O . ASP A 1 300 ? -22.953 -28.734 2.938 1 72.5 300 ASP A O 1
ATOM 2399 N N . MET A 1 301 ? -20.734 -28.094 3.053 1 86.44 301 MET A N 1
ATOM 2400 C CA . MET A 1 301 ? -20.703 -27.672 1.656 1 86.44 301 MET A CA 1
ATOM 2401 C C . MET A 1 301 ? -20 -28.719 0.795 1 86.44 301 MET A C 1
ATOM 2403 O O . MET A 1 301 ? -19 -29.312 1.219 1 86.44 301 MET A O 1
ATOM 2407 N N . SER A 1 302 ? -20.609 -29 -0.383 1 90.81 302 SER A N 1
ATOM 2408 C CA . SER A 1 302 ? -19.969 -29.953 -1.281 1 90.81 302 SER A CA 1
ATOM 2409 C C . SER A 1 302 ? -18.609 -29.438 -1.76 1 90.81 302 SER A C 1
ATOM 2411 O O . SER A 1 302 ? -18.344 -28.234 -1.705 1 90.81 302 SER A O 1
ATOM 2413 N N . TYR A 1 303 ? -17.75 -30.312 -2.137 1 90.69 303 TYR A N 1
ATOM 2414 C CA . TYR A 1 303 ? -16.453 -29.938 -2.689 1 90.69 303 TYR A CA 1
ATOM 2415 C C . TYR A 1 303 ? -16.625 -29.062 -3.922 1 90.69 303 TYR A C 1
ATOM 2417 O O . TYR A 1 303 ? -15.898 -28.078 -4.094 1 90.69 303 TYR A O 1
ATOM 2425 N N . GLY A 1 304 ? -17.562 -29.438 -4.754 1 93.38 304 GLY A N 1
ATOM 2426 C CA . GLY A 1 304 ? -17.828 -28.641 -5.941 1 93.38 304 GLY A CA 1
ATOM 2427 C C . GLY A 1 304 ? -18.203 -27.203 -5.625 1 93.38 304 GLY A C 1
ATOM 2428 O O . GLY A 1 304 ? -17.75 -26.281 -6.305 1 93.38 304 GLY A O 1
ATOM 2429 N N . THR A 1 305 ? -19 -27.047 -4.633 1 93.88 305 THR A N 1
ATOM 2430 C CA . THR A 1 305 ? -19.391 -25.703 -4.219 1 93.88 305 THR A CA 1
ATOM 2431 C C . THR A 1 305 ? -18.188 -24.922 -3.686 1 93.88 305 THR A C 1
ATOM 2433 O O . THR A 1 305 ? -18.031 -23.734 -3.965 1 93.88 305 THR A O 1
ATOM 2436 N N . GLN A 1 306 ? -17.359 -25.547 -2.904 1 92.44 306 GLN A N 1
ATOM 2437 C CA . GLN A 1 306 ? -16.156 -24.906 -2.369 1 92.44 306 GLN A CA 1
ATOM 2438 C C . GLN A 1 306 ? -15.227 -24.453 -3.492 1 92.44 306 GLN A C 1
ATOM 2440 O O . GLN A 1 306 ? -14.727 -23.328 -3.477 1 92.44 306 GLN A O 1
ATOM 2445 N N . VAL A 1 307 ? -15.047 -25.328 -4.418 1 93.81 307 VAL A N 1
ATOM 2446 C CA . VAL A 1 307 ? -14.195 -25.031 -5.566 1 93.81 307 VAL A CA 1
ATOM 2447 C C . VAL A 1 307 ? -14.789 -23.875 -6.363 1 93.81 307 VAL A C 1
ATOM 2449 O O . VAL A 1 307 ? -14.078 -22.953 -6.762 1 93.81 307 VAL A O 1
ATOM 2452 N N . ALA A 1 308 ? -16.047 -23.938 -6.559 1 96.56 308 ALA A N 1
ATOM 2453 C CA . ALA A 1 308 ? -16.734 -22.891 -7.32 1 96.56 308 ALA A CA 1
ATOM 2454 C C . ALA A 1 308 ? -16.578 -21.531 -6.645 1 96.56 308 ALA A C 1
ATOM 2456 O O . ALA A 1 308 ? -16.328 -20.516 -7.312 1 96.56 308 ALA A O 1
ATOM 2457 N N . ARG A 1 309 ? -16.75 -21.516 -5.367 1 95.5 309 ARG A N 1
ATOM 2458 C CA . ARG A 1 309 ? -16.609 -20.266 -4.621 1 95.5 309 ARG A CA 1
ATOM 2459 C C . ARG A 1 309 ? -15.18 -19.734 -4.723 1 95.5 309 ARG A C 1
ATOM 2461 O O . ARG A 1 309 ? -14.969 -18.531 -4.879 1 95.5 309 ARG A O 1
ATOM 2468 N N . THR A 1 310 ? -14.227 -20.578 -4.625 1 94.38 310 THR A N 1
ATOM 2469 C CA . THR A 1 310 ? -12.828 -20.203 -4.727 1 94.38 310 THR A CA 1
ATOM 2470 C C . THR A 1 310 ? -12.508 -19.656 -6.117 1 94.38 310 THR A C 1
ATOM 2472 O O . THR A 1 310 ? -11.922 -18.594 -6.25 1 94.38 310 THR A O 1
ATOM 2475 N N . VAL A 1 311 ? -12.938 -20.375 -7.121 1 96.25 311 VAL A N 1
ATOM 2476 C CA . VAL A 1 311 ? -12.656 -19.969 -8.492 1 96.25 311 VAL A CA 1
ATOM 2477 C C . VAL A 1 311 ? -13.391 -18.672 -8.805 1 96.25 311 VAL A C 1
ATOM 2479 O O . VAL A 1 311 ? -12.867 -17.812 -9.523 1 96.25 311 VAL A O 1
ATOM 2482 N N . ARG A 1 312 ? -14.578 -18.562 -8.312 1 96.75 312 ARG A N 1
ATOM 2483 C CA . ARG A 1 312 ? -15.312 -17.312 -8.5 1 96.75 312 ARG A CA 1
ATOM 2484 C C . ARG A 1 312 ? -14.547 -16.141 -7.922 1 96.75 312 ARG A C 1
ATOM 2486 O O . ARG A 1 312 ? -14.383 -15.109 -8.586 1 96.75 312 ARG A O 1
ATOM 2493 N N . ALA A 1 313 ? -14.047 -16.281 -6.707 1 95.62 313 ALA A N 1
ATOM 2494 C CA . ALA A 1 313 ? -13.305 -15.227 -6.035 1 95.62 313 ALA A CA 1
ATOM 2495 C C . ALA A 1 313 ? -12.062 -14.836 -6.836 1 95.62 313 ALA A C 1
ATOM 2497 O O . ALA A 1 313 ? -11.602 -13.695 -6.762 1 95.62 313 ALA A O 1
ATOM 2498 N N . ILE A 1 314 ? -11.57 -15.742 -7.629 1 94.5 314 ILE A N 1
ATOM 2499 C CA . ILE A 1 314 ? -10.359 -15.539 -8.406 1 94.5 314 ILE A CA 1
ATOM 2500 C C . ILE A 1 314 ? -10.703 -14.93 -9.758 1 94.5 314 ILE A C 1
ATOM 2502 O O . ILE A 1 314 ? -10.055 -13.984 -10.211 1 94.5 314 ILE A O 1
ATOM 2506 N N . GLN A 1 315 ? -11.805 -15.344 -10.391 1 94.44 315 GLN A N 1
ATOM 2507 C CA . GLN A 1 315 ? -12.023 -15.102 -11.812 1 94.44 315 GLN A CA 1
ATOM 2508 C C . GLN A 1 315 ? -13.148 -14.094 -12.031 1 94.44 315 GLN A C 1
ATOM 2510 O O . GLN A 1 315 ? -13.328 -13.594 -13.148 1 94.44 315 GLN A O 1
ATOM 2515 N N . GLU A 1 316 ? -13.875 -13.797 -11.047 1 94.12 316 GLU A N 1
ATOM 2516 C CA . GLU A 1 316 ? -15.086 -13.008 -11.25 1 94.12 316 GLU A CA 1
ATOM 2517 C C . GLU A 1 316 ? -14.766 -11.656 -11.891 1 94.12 316 GLU A C 1
ATOM 2519 O O . GLU A 1 316 ? -15.547 -11.148 -12.703 1 94.12 316 GLU A O 1
ATOM 2524 N N . SER A 1 317 ? -13.633 -11.047 -11.516 1 93.19 317 SER A N 1
ATOM 2525 C CA . SER A 1 317 ? -13.273 -9.75 -12.078 1 93.19 317 SER A CA 1
ATOM 2526 C C . SER A 1 317 ? -13.141 -9.82 -13.594 1 93.19 317 SER A C 1
ATOM 2528 O O . SER A 1 317 ? -13.703 -8.992 -14.305 1 93.19 317 SER A O 1
ATOM 2530 N N . MET A 1 318 ? -12.5 -10.852 -14.109 1 93.62 318 MET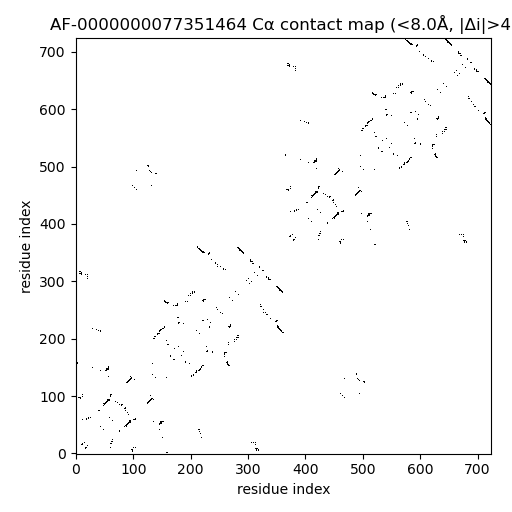 A N 1
ATOM 2531 C CA . MET A 1 318 ? -12.281 -11.023 -15.547 1 93.62 318 MET A CA 1
ATOM 2532 C C . MET A 1 318 ? -13.578 -11.422 -16.25 1 93.62 318 MET A C 1
ATOM 2534 O O . MET A 1 318 ? -13.883 -10.922 -17.328 1 93.62 318 MET A O 1
ATOM 2538 N N . ILE A 1 319 ? -14.289 -12.258 -15.641 1 94.62 319 ILE A N 1
ATOM 2539 C CA . ILE A 1 319 ? -15.539 -12.766 -16.203 1 94.62 319 ILE A CA 1
ATOM 2540 C C . ILE A 1 319 ? -16.547 -11.625 -16.328 1 94.62 319 ILE A C 1
ATOM 2542 O O . ILE A 1 319 ? -17.188 -11.453 -17.359 1 94.62 319 ILE A O 1
ATOM 2546 N N . SER A 1 320 ? -16.672 -10.859 -15.266 1 94.06 320 SER A N 1
ATOM 2547 C CA . SER A 1 320 ? -17.625 -9.75 -15.266 1 94.06 320 SER A CA 1
ATOM 2548 C C . SER A 1 320 ? -17.234 -8.703 -16.297 1 94.06 320 SER A C 1
ATOM 2550 O O . SER A 1 320 ? -18.109 -8.117 -16.953 1 94.06 320 SER A O 1
ATOM 2552 N N . LEU A 1 321 ? -15.992 -8.445 -16.375 1 93.25 321 LEU A N 1
ATOM 2553 C CA . LEU A 1 321 ? -15.523 -7.461 -17.359 1 93.25 321 LEU A CA 1
ATOM 2554 C C . LEU A 1 321 ? -15.82 -7.922 -18.781 1 93.25 321 LEU A C 1
ATOM 2556 O O . LEU A 1 321 ? -16.234 -7.121 -19.609 1 93.25 321 LEU A O 1
ATOM 2560 N N . HIS A 1 322 ? -15.648 -9.188 -19.078 1 93.31 322 HIS A N 1
ATOM 2561 C CA . HIS A 1 322 ? -15.766 -9.711 -20.438 1 93.31 322 HIS A CA 1
ATOM 2562 C C . HIS A 1 322 ? -17.219 -10.039 -20.781 1 93.31 322 HIS A C 1
ATOM 2564 O O . HIS A 1 322 ? -17.672 -9.734 -21.891 1 93.31 322 HIS A O 1
ATOM 2570 N N . PHE A 1 323 ? -17.984 -10.641 -19.844 1 94.31 323 PHE A N 1
ATOM 2571 C CA . PHE A 1 323 ? -19.312 -11.172 -20.141 1 94.31 323 PHE A CA 1
ATOM 2572 C C . PHE A 1 323 ? -20.391 -10.289 -19.516 1 94.31 323 PHE A C 1
ATOM 2574 O O . PHE A 1 323 ? -21.562 -10.414 -19.859 1 94.31 323 PHE A O 1
ATOM 2581 N N . GLY A 1 324 ? -20 -9.406 -18.672 1 91.44 324 GLY A N 1
ATOM 2582 C CA . GLY A 1 324 ? -20.969 -8.641 -17.906 1 91.44 324 GLY A CA 1
ATOM 2583 C C . GLY A 1 324 ? -21.203 -9.195 -16.516 1 91.44 324 GLY A C 1
ATOM 2584 O O . GLY A 1 324 ? -20.844 -10.336 -16.219 1 91.44 324 GLY A O 1
ATOM 2585 N N . GLU A 1 325 ? -21.781 -8.539 -15.586 1 89.25 325 GLU A N 1
ATOM 2586 C CA . GLU A 1 325 ? -21.938 -8.883 -14.18 1 89.25 325 GLU A CA 1
ATOM 2587 C C . GLU A 1 325 ? -23.109 -9.844 -13.969 1 89.25 325 GLU A C 1
ATOM 2589 O O . GLU A 1 325 ? -23.172 -10.547 -12.961 1 89.25 325 GLU A O 1
ATOM 2594 N N . GLY A 1 326 ? -23.922 -10.016 -14.828 1 91.19 326 GLY A N 1
ATOM 2595 C CA . GLY A 1 326 ? -25.203 -10.688 -14.617 1 91.19 326 GLY A CA 1
ATOM 2596 C C . GLY A 1 326 ? -25.094 -12.195 -14.688 1 91.19 326 GLY A C 1
ATOM 2597 O O . GLY A 1 326 ? -26.031 -12.906 -14.289 1 91.19 326 GLY A O 1
ATOM 2598 N N . ILE A 1 327 ? -23.953 -12.797 -15.039 1 94.88 327 ILE A N 1
ATOM 2599 C CA . ILE A 1 327 ? -23.953 -14.227 -15.328 1 94.88 327 ILE A CA 1
ATOM 2600 C C . ILE A 1 327 ? -23.234 -14.984 -14.203 1 94.88 327 ILE A C 1
ATOM 2602 O O . ILE A 1 327 ? -23.266 -16.219 -14.164 1 94.88 327 ILE A O 1
ATOM 2606 N N . ALA A 1 328 ? -22.594 -14.32 -13.234 1 95.38 328 ALA A N 1
ATOM 2607 C CA . ALA A 1 328 ? -21.688 -14.93 -12.273 1 95.38 328 ALA A CA 1
ATOM 2608 C C . ALA A 1 328 ? -22.391 -15.992 -11.438 1 95.38 328 ALA A C 1
ATOM 2610 O O . ALA A 1 328 ? -21.891 -17.109 -11.273 1 95.38 328 ALA A O 1
ATOM 2611 N N . ASP A 1 329 ? -23.562 -15.727 -10.953 1 95.62 329 ASP A N 1
ATOM 2612 C CA . ASP A 1 329 ? -24.266 -16.656 -10.086 1 95.62 329 ASP A CA 1
ATOM 2613 C C . ASP A 1 329 ? -24.578 -17.969 -10.82 1 95.62 329 ASP A C 1
ATOM 2615 O O . ASP A 1 329 ? -24.25 -19.047 -10.352 1 95.62 329 ASP A O 1
ATOM 2619 N N . SER A 1 330 ? -25.188 -17.844 -11.969 1 96.56 330 SER A N 1
ATOM 2620 C CA . SER A 1 330 ? -25.562 -19.016 -12.75 1 96.56 330 SER A CA 1
ATOM 2621 C C . SER A 1 330 ? -24.328 -19.797 -13.195 1 96.56 330 SER A C 1
ATOM 2623 O O . SER A 1 330 ? -24.312 -21.031 -13.164 1 96.56 330 SER A O 1
ATOM 2625 N N . LEU A 1 331 ? -23.359 -19.078 -13.586 1 97.81 331 LEU A N 1
ATOM 2626 C CA . LEU A 1 331 ? -22.125 -19.703 -14.07 1 97.81 331 LEU A CA 1
ATOM 2627 C C . LEU A 1 331 ? -21.5 -20.578 -12.992 1 97.81 331 LEU A C 1
ATOM 2629 O O . LEU A 1 331 ? -21.219 -21.75 -13.227 1 97.81 331 LEU A O 1
ATOM 2633 N N . PHE A 1 332 ? -21.375 -20.062 -11.805 1 97.75 332 PHE A N 1
ATOM 2634 C CA . PHE A 1 332 ? -20.609 -20.766 -10.789 1 97.75 332 PHE A CA 1
ATOM 2635 C C . PHE A 1 332 ? -21.469 -21.797 -10.07 1 97.75 332 PHE A C 1
ATOM 2637 O O . PHE A 1 332 ? -20.953 -22.766 -9.5 1 97.75 332 PHE A O 1
ATOM 2644 N N . GLU A 1 333 ? -22.781 -21.594 -10.117 1 97.12 333 GLU A N 1
ATOM 2645 C CA . GLU A 1 333 ? -23.656 -22.688 -9.703 1 97.12 333 GLU A CA 1
ATOM 2646 C C . GLU A 1 333 ? -23.5 -23.891 -10.617 1 97.12 333 GLU A C 1
ATOM 2648 O O . GLU A 1 333 ? -23.344 -25.016 -10.141 1 97.12 333 GLU A O 1
ATOM 2653 N N . ASN A 1 334 ? -23.578 -23.656 -11.93 1 97.81 334 ASN A N 1
ATOM 2654 C CA . ASN A 1 334 ? -23.359 -24.719 -12.898 1 97.81 334 ASN A CA 1
ATOM 2655 C C . ASN A 1 334 ? -21.984 -25.344 -12.75 1 97.81 334 ASN A C 1
ATOM 2657 O O . ASN A 1 334 ? -21.844 -26.578 -12.812 1 97.81 334 ASN A O 1
ATOM 2661 N N . TYR A 1 335 ? -21.031 -24.516 -12.562 1 98.06 335 TYR A N 1
ATOM 2662 C CA . TYR A 1 335 ? -19.656 -24.969 -12.422 1 98.06 335 TYR A CA 1
ATOM 2663 C C . TYR A 1 335 ? -19.516 -25.906 -11.219 1 98.06 335 TYR A C 1
ATOM 2665 O O . TYR A 1 335 ? -18.953 -26.984 -11.328 1 98.06 335 TYR A O 1
ATOM 2673 N N . GLY A 1 336 ? -20 -25.484 -10.047 1 97.31 336 GLY A N 1
ATOM 2674 C CA . GLY A 1 336 ? -19.953 -26.328 -8.859 1 97.31 336 GLY A CA 1
ATOM 2675 C C . GLY A 1 336 ? -20.609 -27.672 -9.047 1 97.31 336 GLY A C 1
ATOM 2676 O O . GLY A 1 336 ? -20.078 -28.703 -8.617 1 97.31 336 GLY A O 1
ATOM 2677 N N . ARG A 1 337 ? -21.75 -27.625 -9.688 1 97.25 337 ARG A N 1
ATOM 2678 C CA . ARG A 1 337 ? -22.469 -28.859 -9.977 1 97.25 337 ARG A CA 1
ATOM 2679 C C . ARG A 1 337 ? -21.641 -29.781 -10.867 1 97.25 337 ARG A C 1
ATOM 2681 O O . ARG A 1 337 ? -21.547 -30.984 -10.609 1 97.25 337 ARG A O 1
ATOM 2688 N N . LEU A 1 338 ? -21.094 -29.219 -11.922 1 97.19 338 LEU A N 1
ATOM 2689 C CA . LEU A 1 338 ? -20.312 -30.016 -12.859 1 97.19 338 LEU A CA 1
ATOM 2690 C C . LEU A 1 338 ? -19.094 -30.609 -12.164 1 97.19 338 LEU A C 1
ATOM 2692 O O . LEU A 1 338 ? -18.719 -31.766 -12.438 1 97.19 338 LEU A O 1
ATOM 2696 N N . VAL A 1 339 ? -18.438 -29.844 -11.297 1 95.5 339 VAL A N 1
ATOM 2697 C CA . VAL A 1 339 ? -17.281 -30.344 -10.547 1 95.5 339 VAL A CA 1
ATOM 2698 C C . VAL A 1 339 ? -17.703 -31.547 -9.695 1 95.5 339 VAL A C 1
ATOM 2700 O O . VAL A 1 339 ? -17.047 -32.594 -9.719 1 95.5 339 VAL A O 1
ATOM 2703 N N . ASP A 1 340 ? -18.844 -31.406 -9.023 1 95.31 340 ASP A N 1
ATOM 2704 C CA . ASP A 1 340 ? -19.328 -32.5 -8.188 1 95.31 340 ASP A CA 1
ATOM 2705 C C . ASP A 1 340 ? -19.641 -33.75 -9.023 1 95.31 340 ASP A C 1
ATOM 2707 O O . ASP A 1 340 ? -19.297 -34.844 -8.633 1 95.31 340 ASP A O 1
ATOM 2711 N N . GLU A 1 341 ? -20.25 -33.531 -10.133 1 96.31 341 GLU A N 1
ATOM 2712 C CA . GLU A 1 341 ? -20.609 -34.625 -11.016 1 96.31 341 GLU A CA 1
ATOM 2713 C C . GLU A 1 341 ? -19.375 -35.375 -11.523 1 96.31 341 GLU A C 1
ATOM 2715 O O . GLU A 1 341 ? -19.344 -36.594 -11.523 1 96.31 341 GLU A O 1
ATOM 2720 N N . GLU A 1 342 ? -18.453 -34.656 -12.008 1 94.75 342 GLU A N 1
ATOM 2721 C CA . GLU A 1 342 ? -17.25 -35.281 -12.578 1 94.75 342 GLU A CA 1
ATOM 2722 C C . GLU A 1 342 ? -16.406 -35.938 -11.492 1 94.75 342 GLU A C 1
ATOM 2724 O O . GLU A 1 342 ? -15.773 -36.969 -11.742 1 94.75 342 GLU A O 1
ATOM 2729 N N . MET A 1 343 ? -16.391 -35.312 -10.344 1 90.75 343 MET A N 1
ATOM 2730 C CA . MET A 1 343 ? -15.602 -35.875 -9.242 1 90.75 343 MET A CA 1
ATOM 2731 C C . MET A 1 343 ? -16.219 -37.188 -8.75 1 90.75 343 MET A C 1
ATOM 2733 O O . MET A 1 343 ? -15.516 -38.031 -8.18 1 90.75 343 MET A O 1
ATOM 2737 N N . ALA A 1 344 ? -17.484 -37.25 -8.922 1 91.81 344 ALA A N 1
ATOM 2738 C CA . ALA A 1 344 ? -18.156 -38.5 -8.578 1 91.81 344 ALA A CA 1
ATOM 2739 C C . ALA A 1 344 ? -17.719 -39.656 -9.492 1 91.81 344 ALA A C 1
ATOM 2741 O O . ALA A 1 344 ? -17.734 -40.812 -9.109 1 91.81 344 ALA A O 1
ATOM 2742 N N . LYS A 1 345 ? -17.281 -39.25 -10.703 1 92.94 345 LYS A N 1
ATOM 2743 C CA . LYS A 1 345 ? -16.859 -40.25 -11.68 1 92.94 345 LYS A CA 1
ATOM 2744 C C . LYS A 1 345 ? -15.398 -40.656 -11.445 1 92.94 345 LYS A C 1
ATOM 2746 O O . LYS A 1 345 ? -15.047 -41.844 -11.617 1 92.94 345 LYS A O 1
ATOM 2751 N N . GLU A 1 346 ? -14.664 -39.719 -11.227 1 88.62 346 GLU A N 1
ATOM 2752 C CA . GLU A 1 346 ? -13.234 -39.969 -11.039 1 88.62 346 GLU A CA 1
ATOM 2753 C C . GLU A 1 346 ? -12.641 -38.969 -10.031 1 88.62 346 GLU A C 1
ATOM 2755 O O . GLU A 1 346 ? -13.125 -37.844 -9.906 1 88.62 346 GLU A O 1
ATOM 2760 N N . ASP A 1 347 ? -11.625 -39.562 -9.391 1 85.94 347 ASP A N 1
ATOM 2761 C CA . ASP A 1 347 ? -10.938 -38.719 -8.414 1 85.94 347 ASP A CA 1
ATOM 2762 C C . ASP A 1 347 ? -10.023 -37.719 -9.102 1 85.94 347 ASP A C 1
ATOM 2764 O O . ASP A 1 347 ? -8.922 -38.062 -9.539 1 85.94 347 ASP A O 1
ATOM 2768 N N . ILE A 1 348 ? -10.43 -36.5 -9.203 1 85.62 348 ILE A N 1
ATOM 2769 C CA . ILE A 1 348 ? -9.656 -35.406 -9.773 1 85.62 348 ILE A CA 1
ATOM 2770 C C . ILE A 1 348 ? -8.875 -34.688 -8.672 1 85.62 348 ILE A C 1
ATOM 2772 O O . ILE A 1 348 ? -9.469 -34.156 -7.738 1 85.62 348 ILE A O 1
ATOM 2776 N N . ARG A 1 349 ? -7.605 -34.719 -8.75 1 83.94 349 ARG A N 1
ATOM 2777 C CA . ARG A 1 349 ? -6.777 -34.125 -7.699 1 83.94 349 ARG A CA 1
ATOM 2778 C C . ARG A 1 349 ? -5.863 -33.062 -8.266 1 83.94 349 ARG A C 1
ATOM 2780 O O . ARG A 1 349 ? -4.953 -33.344 -9.047 1 83.94 349 ARG A O 1
ATOM 2787 N N . PRO A 1 350 ? -6.074 -31.875 -7.84 1 90.12 350 PRO A N 1
ATOM 2788 C CA . PRO A 1 350 ? -5.141 -30.828 -8.266 1 90.12 350 PRO A CA 1
ATOM 2789 C C . PRO A 1 350 ? -3.738 -31.016 -7.695 1 90.12 350 PRO A C 1
ATOM 2791 O O . PRO A 1 350 ? -3.59 -31.453 -6.551 1 90.12 350 PRO A O 1
ATOM 2794 N N . ILE A 1 351 ? -2.742 -30.75 -8.531 1 93.25 351 ILE A N 1
ATOM 2795 C CA . ILE A 1 351 ? -1.342 -30.906 -8.148 1 93.25 351 ILE A CA 1
ATOM 2796 C C . ILE A 1 351 ? -0.758 -29.547 -7.758 1 93.25 351 ILE A C 1
ATOM 2798 O O . ILE A 1 351 ? -1.008 -28.547 -8.422 1 93.25 351 ILE A O 1
ATOM 2802 N N . THR A 1 352 ? -0.032 -29.578 -6.648 1 96.56 352 THR A N 1
ATOM 2803 C CA . THR A 1 352 ? 0.675 -28.391 -6.176 1 96.56 352 THR A CA 1
ATOM 2804 C C . THR A 1 352 ? 2.168 -28.672 -6.035 1 96.56 352 THR A C 1
ATOM 2806 O O . THR A 1 352 ? 2.564 -29.766 -5.652 1 96.56 352 THR A O 1
ATOM 2809 N N . PHE A 1 353 ? 2.982 -27.75 -6.488 1 97.44 353 PHE A N 1
ATOM 2810 C CA . PHE A 1 353 ? 4.426 -27.828 -6.289 1 97.44 353 PHE A CA 1
ATOM 2811 C C . PHE A 1 353 ? 4.879 -26.844 -5.219 1 97.44 353 PHE A C 1
ATOM 2813 O O . PHE A 1 353 ? 4.348 -25.734 -5.125 1 97.44 353 PHE A O 1
ATOM 2820 N N . LEU A 1 354 ? 5.785 -27.25 -4.395 1 98.38 354 LEU A N 1
ATOM 2821 C CA . LEU A 1 354 ? 6.582 -26.344 -3.557 1 98.38 354 LEU A CA 1
ATOM 2822 C C . LEU A 1 354 ? 8.031 -26.328 -4.02 1 98.38 354 LEU A C 1
ATOM 2824 O O . LEU A 1 354 ? 8.641 -27.375 -4.227 1 98.38 354 LEU A O 1
ATOM 2828 N N . LEU A 1 355 ? 8.547 -25.172 -4.242 1 98.69 355 LEU A N 1
ATOM 2829 C CA . LEU A 1 355 ? 9.938 -24.969 -4.625 1 98.69 355 LEU A CA 1
ATOM 2830 C C . LEU A 1 355 ? 10.68 -24.172 -3.562 1 98.69 355 LEU A C 1
ATOM 2832 O O . LEU A 1 355 ? 10.164 -23.188 -3.043 1 98.69 355 LEU A O 1
ATOM 2836 N N . VAL A 1 356 ? 11.82 -24.609 -3.207 1 98.81 356 VAL A N 1
ATOM 2837 C CA . VAL A 1 356 ? 12.773 -23.797 -2.447 1 98.81 356 VAL A CA 1
ATOM 2838 C C . VAL A 1 356 ? 13.977 -23.469 -3.318 1 98.81 356 VAL A C 1
ATOM 2840 O O . VAL A 1 356 ? 14.68 -24.359 -3.797 1 98.81 356 VAL A O 1
ATOM 2843 N N . LEU A 1 357 ? 14.156 -22.188 -3.59 1 98.81 357 LEU A N 1
ATOM 2844 C CA . LEU A 1 357 ? 15.273 -21.703 -4.398 1 98.81 357 LEU A CA 1
ATOM 2845 C C . LEU A 1 357 ? 16.234 -20.875 -3.557 1 98.81 357 LEU A C 1
ATOM 2847 O O . LEU A 1 357 ? 15.812 -20.172 -2.637 1 98.81 357 LEU A O 1
ATOM 2851 N N . ARG A 1 358 ? 17.438 -20.969 -3.859 1 98.56 358 ARG A N 1
ATOM 2852 C CA . ARG A 1 358 ? 18.5 -20.188 -3.234 1 98.56 358 ARG A CA 1
ATOM 2853 C C . ARG A 1 358 ? 19.312 -19.438 -4.281 1 98.56 358 ARG A C 1
ATOM 2855 O O . ARG A 1 358 ? 19.766 -20.016 -5.27 1 98.56 358 ARG A O 1
ATOM 2862 N N . LYS A 1 359 ? 19.422 -18.141 -4.086 1 98.12 359 LYS A N 1
ATOM 2863 C CA . LYS A 1 359 ? 20.25 -17.375 -5.016 1 98.12 359 LYS A CA 1
ATOM 2864 C C . LYS A 1 359 ? 21.719 -17.797 -4.93 1 98.12 359 LYS A C 1
ATOM 2866 O O . LYS A 1 359 ? 22.281 -17.859 -3.836 1 98.12 359 LYS A O 1
ATOM 2871 N N . SER A 1 360 ? 22.312 -17.984 -6.082 1 93.94 360 SER A N 1
ATOM 2872 C CA . SER A 1 360 ? 23.688 -18.453 -6.164 1 93.94 36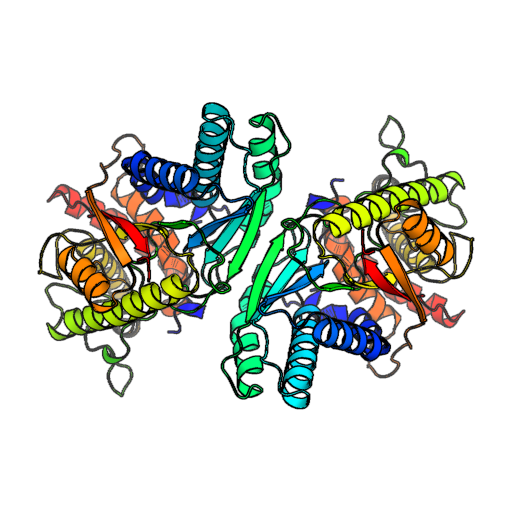0 SER A CA 1
ATOM 2873 C C . SER A 1 360 ? 24.656 -17.375 -5.715 1 93.94 360 SER A C 1
ATOM 2875 O O . SER A 1 360 ? 24.406 -16.172 -5.891 1 93.94 360 SER A O 1
ATOM 2877 N N . MET A 1 361 ? 25.734 -17.797 -5.07 1 83.25 361 MET A N 1
ATOM 2878 C CA . MET A 1 361 ? 26.812 -16.906 -4.664 1 83.25 361 MET A CA 1
ATOM 2879 C C . MET A 1 361 ? 27.703 -16.562 -5.852 1 83.25 361 MET A C 1
ATOM 2881 O O . MET A 1 361 ? 28.125 -17.453 -6.594 1 83.25 361 MET A O 1
ATOM 2885 N N . ILE A 1 362 ? 27.609 -15.422 -6.508 1 62.47 362 ILE A N 1
ATOM 2886 C CA . ILE A 1 362 ? 28.562 -15.102 -7.562 1 62.47 362 ILE A CA 1
ATOM 2887 C C . ILE A 1 362 ? 29.875 -14.633 -6.945 1 62.47 362 ILE A C 1
ATOM 2889 O O . ILE A 1 362 ? 29.875 -13.992 -5.891 1 62.47 362 ILE A O 1
ATOM 2893 N N . MET B 1 1 ? -14.031 8.938 20.016 1 79.44 1 MET B N 1
ATOM 2894 C CA . MET B 1 1 ? -13.844 8.5 18.641 1 79.44 1 MET B CA 1
ATOM 2895 C C . MET B 1 1 ? -12.375 8.172 18.359 1 79.44 1 MET B C 1
ATOM 2897 O O . MET B 1 1 ? -11.484 8.906 18.797 1 79.44 1 MET B O 1
ATOM 2901 N N . ASP B 1 2 ? -12.18 7.047 17.75 1 80.56 2 ASP B N 1
ATOM 2902 C CA . ASP B 1 2 ? -10.836 6.609 17.406 1 80.56 2 ASP B CA 1
ATOM 2903 C C . ASP B 1 2 ? -10.383 7.215 16.078 1 80.56 2 ASP B C 1
ATOM 2905 O O . ASP B 1 2 ? -10.797 6.758 15.016 1 80.56 2 ASP B O 1
ATOM 2909 N N . VAL B 1 3 ? -9.531 8.219 16.125 1 82.06 3 VAL B N 1
ATOM 2910 C CA . VAL B 1 3 ? -9.086 8.992 14.961 1 82.06 3 VAL B CA 1
ATOM 2911 C C . VAL B 1 3 ? -8.461 8.055 13.93 1 82.06 3 VAL B C 1
ATOM 2913 O O . VAL B 1 3 ? -8.703 8.188 12.727 1 82.06 3 VAL B O 1
ATOM 2916 N N . GLU B 1 4 ? -7.707 7.113 14.352 1 78.12 4 GLU B N 1
ATOM 2917 C CA . GLU B 1 4 ? -7.012 6.211 13.445 1 78.12 4 GLU B CA 1
ATOM 2918 C C . GLU B 1 4 ? -8 5.391 12.617 1 78.12 4 GLU B C 1
ATOM 2920 O O . GLU B 1 4 ? -7.711 5.039 11.469 1 78.12 4 GLU B O 1
ATOM 2925 N N . LYS B 1 5 ? -9.125 5.219 13.172 1 80.56 5 LYS B N 1
ATOM 2926 C CA . LYS B 1 5 ? -10.109 4.375 12.5 1 80.56 5 LYS B CA 1
ATOM 2927 C C . LYS B 1 5 ? -11.125 5.219 11.734 1 80.56 5 LYS B C 1
ATOM 2929 O O . LYS B 1 5 ? -11.719 4.75 10.758 1 80.56 5 LYS B O 1
ATOM 2934 N N . ALA B 1 6 ? -11.164 6.48 12.219 1 85.94 6 ALA B N 1
ATOM 2935 C CA . ALA B 1 6 ? -12.289 7.262 11.719 1 85.94 6 ALA B CA 1
ATOM 2936 C C . ALA B 1 6 ? -11.812 8.359 10.766 1 85.94 6 ALA B C 1
ATOM 2938 O O . ALA B 1 6 ? -12.531 8.75 9.844 1 85.94 6 ALA B O 1
ATOM 2939 N N . PHE B 1 7 ? -10.68 8.789 11 1 90.44 7 PHE B N 1
ATOM 2940 C CA . PHE B 1 7 ? -10.211 9.977 10.281 1 90.44 7 PHE B CA 1
ATOM 2941 C C . PHE B 1 7 ? -9.477 9.578 9.016 1 90.44 7 PHE B C 1
ATOM 2943 O O . PHE B 1 7 ? -8.391 9 9.078 1 90.44 7 PHE B O 1
ATOM 2950 N N . HIS B 1 8 ? -10.062 9.859 7.906 1 92.25 8 HIS B N 1
ATOM 2951 C CA . HIS B 1 8 ? -9.43 9.695 6.602 1 92.25 8 HIS B CA 1
ATOM 2952 C C . HIS B 1 8 ? -10.039 10.641 5.57 1 92.25 8 HIS B C 1
ATOM 2954 O O . HIS B 1 8 ? -11.227 10.961 5.648 1 92.25 8 HIS B O 1
ATOM 2960 N N . MET B 1 9 ? -9.234 11.062 4.613 1 93.38 9 MET B N 1
ATOM 2961 C CA . MET B 1 9 ? -9.734 11.891 3.525 1 93.38 9 MET B CA 1
ATOM 2962 C C . MET B 1 9 ? -10.68 11.102 2.625 1 93.38 9 MET B C 1
ATOM 2964 O O . MET B 1 9 ? -10.539 9.883 2.486 1 93.38 9 MET B O 1
ATOM 2968 N N . THR B 1 10 ? -11.648 11.859 2.076 1 92.69 10 THR B N 1
ATOM 2969 C CA . THR B 1 10 ? -12.609 11.195 1.211 1 92.69 10 THR B CA 1
ATOM 2970 C C . THR B 1 10 ? -11.922 10.562 0.006 1 92.69 10 THR B C 1
ATOM 2972 O O . THR B 1 10 ? -11.242 11.258 -0.757 1 92.69 10 THR B O 1
ATOM 2975 N N . GLY B 1 11 ? -12.102 9.266 -0.163 1 93.19 11 GLY B N 1
ATOM 2976 C CA . GLY B 1 11 ? -11.43 8.523 -1.212 1 93.19 11 GLY B CA 1
ATOM 2977 C C . GLY B 1 11 ? -12.148 8.586 -2.547 1 93.19 11 GLY B C 1
ATOM 2978 O O . GLY B 1 11 ? -13.141 9.305 -2.691 1 93.19 11 GLY B O 1
ATOM 2979 N N . GLY B 1 12 ? -11.57 7.828 -3.52 1 90.44 12 GLY B N 1
ATOM 2980 C CA . GLY B 1 12 ? -12.18 7.727 -4.836 1 90.44 12 GLY B CA 1
ATOM 2981 C C . GLY B 1 12 ? -11.844 8.898 -5.742 1 90.44 12 GLY B C 1
ATOM 2982 O O . GLY B 1 12 ? -10.875 9.617 -5.5 1 90.44 12 GLY B O 1
ATOM 2983 N N . VAL B 1 13 ? -12.609 8.953 -6.816 1 89.44 13 VAL B N 1
ATOM 2984 C CA . VAL B 1 13 ? -12.344 9.984 -7.82 1 89.44 13 VAL B CA 1
ATOM 2985 C C . VAL B 1 13 ? -13.609 10.797 -8.078 1 89.44 13 VAL B C 1
ATOM 2987 O O . VAL B 1 13 ? -13.711 11.5 -9.086 1 89.44 13 VAL B O 1
ATOM 2990 N N . GLY B 1 14 ? -14.547 10.688 -7.199 1 90.75 14 GLY B N 1
ATOM 2991 C CA . GLY B 1 14 ? -15.797 11.406 -7.344 1 90.75 14 GLY B CA 1
ATOM 2992 C C . GLY B 1 14 ? -15.672 12.891 -7.055 1 90.75 14 GLY B C 1
ATOM 2993 O O . GLY B 1 14 ? -14.594 13.367 -6.691 1 90.75 14 GLY B O 1
ATOM 2994 N N . GLU B 1 15 ? -16.75 13.602 -7.074 1 91.06 15 GLU B N 1
ATOM 2995 C CA . GLU B 1 15 ? -16.766 15.055 -6.961 1 91.06 15 GLU B CA 1
ATOM 2996 C C . GLU B 1 15 ? -16.344 15.508 -5.57 1 91.06 15 GLU B C 1
ATOM 2998 O O . GLU B 1 15 ? -15.734 16.578 -5.418 1 91.06 15 GLU B O 1
ATOM 3003 N N . THR B 1 16 ? -16.672 14.766 -4.582 1 91.94 16 THR B N 1
ATOM 3004 C CA . THR B 1 16 ? -16.375 15.172 -3.211 1 91.94 16 THR B CA 1
ATOM 3005 C C . THR B 1 16 ? -15.07 14.555 -2.727 1 91.94 16 THR B C 1
ATOM 3007 O O . THR B 1 16 ? -14.695 14.719 -1.562 1 91.94 16 THR B O 1
ATOM 3010 N N . SER B 1 17 ? -14.406 13.805 -3.633 1 94.31 17 SER B N 1
ATOM 3011 C CA . SER B 1 17 ? -13.172 13.125 -3.254 1 94.31 17 SER B CA 1
ATOM 3012 C C . SER B 1 17 ? -12.062 14.117 -2.941 1 94.31 17 SER B C 1
ATOM 3014 O O . SER B 1 17 ? -12.039 15.227 -3.486 1 94.31 17 SER B O 1
ATOM 3016 N N . TYR B 1 18 ? -11.211 13.734 -2.021 1 93.06 18 TYR B N 1
ATOM 3017 C CA . TYR B 1 18 ? -10.055 14.57 -1.729 1 93.06 18 TYR B CA 1
ATOM 3018 C C . TYR B 1 18 ? -9.195 14.766 -2.975 1 93.06 18 TYR B C 1
ATOM 3020 O O . TYR B 1 18 ? -8.641 15.852 -3.188 1 93.06 18 TYR B O 1
ATOM 3028 N N . ALA B 1 19 ? -9.109 13.773 -3.783 1 90.62 19 ALA B N 1
ATOM 3029 C CA . ALA B 1 19 ? -8.336 13.836 -5.023 1 90.62 19 ALA B CA 1
ATOM 3030 C C . ALA B 1 19 ? -8.789 15.008 -5.887 1 90.62 19 ALA B C 1
ATOM 3032 O O . ALA B 1 19 ? -7.961 15.672 -6.523 1 90.62 19 ALA B O 1
ATOM 3033 N N . ARG B 1 20 ? -10.023 15.32 -5.836 1 91.38 20 ARG B N 1
ATOM 3034 C CA . ARG B 1 20 ? -10.562 16.359 -6.699 1 91.38 20 ARG B CA 1
ATOM 3035 C C . ARG B 1 20 ? -10.656 17.703 -5.961 1 91.38 20 ARG B C 1
ATOM 3037 O O . ARG B 1 20 ? -10.938 18.734 -6.57 1 91.38 20 ARG B O 1
ATOM 3044 N N . ASN B 1 21 ? -10.445 17.672 -4.656 1 92.44 21 ASN B N 1
ATOM 3045 C CA . ASN B 1 21 ? -10.664 18.875 -3.869 1 92.44 21 ASN B CA 1
ATOM 3046 C C . ASN B 1 21 ? -9.438 19.234 -3.037 1 92.44 21 ASN B C 1
ATOM 3048 O O . ASN B 1 21 ? -9.562 19.688 -1.9 1 92.44 21 ASN B O 1
ATOM 3052 N N . SER B 1 22 ? -8.242 18.953 -3.596 1 92.25 22 SER B N 1
ATOM 3053 C CA . SER B 1 22 ? -7.004 19.219 -2.865 1 92.25 22 SER B CA 1
ATOM 3054 C C . SER B 1 22 ? -6.176 20.297 -3.549 1 92.25 22 SER B C 1
ATOM 3056 O O . SER B 1 22 ? -4.965 20.391 -3.35 1 92.25 22 SER B O 1
ATOM 3058 N N . SER B 1 23 ? -6.785 21.172 -4.391 1 90 23 SER B N 1
ATOM 3059 C CA . SER B 1 23 ? -6.078 22.172 -5.172 1 90 23 SER B CA 1
ATOM 3060 C C . SER B 1 23 ? -5.457 23.234 -4.27 1 90 23 SER B C 1
ATOM 3062 O O . SER B 1 23 ? -4.398 23.781 -4.582 1 90 23 SER B O 1
ATOM 3064 N N . LEU B 1 24 ? -6.141 23.578 -3.184 1 88.56 24 LEU B N 1
ATOM 3065 C CA . LEU B 1 24 ? -5.613 24.578 -2.262 1 88.56 24 LEU B CA 1
ATOM 3066 C C . LEU B 1 24 ? -4.289 24.109 -1.663 1 88.56 24 LEU B C 1
ATOM 3068 O O . LEU B 1 24 ? -3.336 24.891 -1.576 1 88.56 24 LEU B O 1
ATOM 3072 N N . GLN B 1 25 ? -4.207 22.844 -1.286 1 91.12 25 GLN B N 1
ATOM 3073 C CA . GLN B 1 25 ? -2.977 22.266 -0.755 1 91.12 25 GLN B CA 1
ATOM 3074 C C . GLN B 1 25 ? -1.878 22.25 -1.813 1 91.12 25 GLN B C 1
ATOM 3076 O O . GLN B 1 25 ? -0.718 22.531 -1.517 1 91.12 25 GLN B O 1
ATOM 3081 N N . LYS B 1 26 ? -2.27 21.922 -3.047 1 92.44 26 LYS B N 1
ATOM 3082 C CA . LYS B 1 26 ? -1.304 21.906 -4.141 1 92.44 26 LYS B CA 1
ATOM 3083 C C . LYS B 1 26 ? -0.716 23.281 -4.391 1 92.44 26 LYS B C 1
ATOM 3085 O O . LYS B 1 26 ? 0.497 23.438 -4.562 1 92.44 26 LYS B O 1
ATOM 3090 N N . LYS B 1 27 ? -1.558 24.25 -4.402 1 90.5 27 LYS B N 1
ATOM 3091 C CA . LYS B 1 27 ? -1.112 25.625 -4.625 1 90.5 27 LYS B CA 1
ATOM 3092 C C . LYS B 1 27 ? -0.098 26.047 -3.566 1 90.5 27 LYS B C 1
ATOM 3094 O O . LYS B 1 27 ? 0.916 26.672 -3.889 1 90.5 27 LYS B O 1
ATOM 3099 N N . ALA B 1 28 ? -0.405 25.766 -2.389 1 90.19 28 ALA B N 1
ATOM 3100 C CA . ALA B 1 28 ? 0.492 26.109 -1.29 1 90.19 28 ALA B CA 1
ATOM 3101 C C . ALA B 1 28 ? 1.851 25.438 -1.456 1 90.19 28 ALA B C 1
ATOM 3103 O O . ALA B 1 28 ? 2.893 26.078 -1.282 1 90.19 28 ALA B O 1
ATOM 3104 N N . SER B 1 29 ? 1.85 24.141 -1.796 1 93 29 SER B N 1
ATOM 3105 C CA . SER B 1 29 ? 3.092 23.406 -1.988 1 93 29 SER B CA 1
ATOM 3106 C C . SER B 1 29 ? 3.887 23.953 -3.168 1 93 29 SER B C 1
ATOM 3108 O O . SER B 1 29 ? 5.117 23.969 -3.141 1 93 29 SER B O 1
ATOM 3110 N N . ASP B 1 30 ? 3.152 24.469 -4.176 1 93.31 30 ASP B N 1
ATOM 3111 C CA . ASP B 1 30 ? 3.803 25 -5.367 1 93.31 30 ASP B CA 1
ATOM 3112 C C . ASP B 1 30 ? 4.547 26.297 -5.047 1 93.31 30 ASP B C 1
ATOM 3114 O O . ASP B 1 30 ? 5.594 26.578 -5.633 1 93.31 30 ASP B O 1
ATOM 3118 N N . VAL B 1 31 ? 3.986 27.047 -4.16 1 92.88 31 VAL B N 1
ATOM 3119 C CA . VAL B 1 31 ? 4.57 28.328 -3.777 1 92.88 31 VAL B CA 1
ATOM 3120 C C . VAL B 1 31 ? 5.977 28.109 -3.221 1 92.88 31 VAL B C 1
ATOM 3122 O O . VAL B 1 31 ? 6.879 28.906 -3.473 1 92.88 31 VAL B O 1
ATOM 3125 N N . VAL B 1 32 ? 6.145 27.031 -2.537 1 95.44 32 VAL B N 1
ATOM 3126 C CA . VAL B 1 32 ? 7.414 26.828 -1.851 1 95.44 32 VAL B CA 1
ATOM 3127 C C . VAL B 1 32 ? 8.141 25.625 -2.447 1 95.44 32 VAL B C 1
ATOM 3129 O O . VAL B 1 32 ? 9.023 25.047 -1.81 1 95.44 32 VAL B O 1
ATOM 3132 N N . LYS B 1 33 ? 7.727 25.219 -3.605 1 96.69 33 LYS B N 1
ATOM 3133 C CA . LYS B 1 33 ? 8.289 24.047 -4.27 1 96.69 33 LYS B CA 1
ATOM 3134 C C . LYS B 1 33 ? 9.797 24.203 -4.453 1 96.69 33 LYS B C 1
ATOM 3136 O O . LYS B 1 33 ? 10.539 23.219 -4.328 1 96.69 33 LYS B O 1
ATOM 3141 N N . HIS B 1 34 ? 10.258 25.406 -4.77 1 97.62 34 HIS B N 1
ATOM 3142 C CA . HIS B 1 34 ? 11.672 25.641 -5.02 1 97.62 34 HIS B CA 1
ATOM 3143 C C . HIS B 1 34 ? 12.516 25.297 -3.799 1 97.62 34 HIS B C 1
ATOM 3145 O O . HIS B 1 34 ? 13.633 24.781 -3.936 1 97.62 34 HIS B O 1
ATOM 3151 N N . ILE B 1 35 ? 12.023 25.5 -2.58 1 98.25 35 ILE B N 1
ATOM 3152 C CA . ILE B 1 35 ? 12.75 25.172 -1.36 1 98.25 35 ILE B CA 1
ATOM 3153 C C . ILE B 1 35 ? 12.883 23.656 -1.229 1 98.25 35 ILE B C 1
ATOM 3155 O O . ILE B 1 35 ? 13.953 23.141 -0.894 1 98.25 35 ILE B O 1
ATOM 3159 N N . THR B 1 36 ? 11.797 22.953 -1.491 1 98.31 36 THR B N 1
ATOM 3160 C CA . THR B 1 36 ? 11.797 21.5 -1.445 1 98.31 36 THR B CA 1
ATOM 3161 C C . THR B 1 36 ? 12.805 20.922 -2.432 1 98.31 36 THR B C 1
ATOM 3163 O O . THR B 1 36 ? 13.609 20.062 -2.074 1 98.31 36 THR B O 1
ATOM 3166 N N . ILE B 1 37 ? 12.797 21.453 -3.65 1 98.5 37 ILE B N 1
ATOM 3167 C CA . ILE B 1 37 ? 13.664 20.969 -4.723 1 98.5 37 ILE B CA 1
ATOM 3168 C C . ILE B 1 37 ? 15.117 21.266 -4.387 1 98.5 37 ILE B C 1
ATOM 3170 O O . ILE B 1 37 ? 15.984 20.391 -4.516 1 98.5 37 ILE B O 1
ATOM 3174 N N . GLU B 1 38 ? 15.359 22.453 -3.928 1 98.31 38 GLU B N 1
ATOM 3175 C CA . GLU B 1 38 ? 16.719 22.812 -3.541 1 98.31 38 GLU B CA 1
ATOM 3176 C C . GLU B 1 38 ? 17.234 21.922 -2.414 1 98.31 38 GLU B C 1
ATOM 3178 O O . GLU B 1 38 ? 18.406 21.531 -2.41 1 98.31 38 GLU B O 1
ATOM 3183 N N . THR B 1 39 ? 16.375 21.641 -1.477 1 98.62 39 THR B N 1
ATOM 3184 C CA . THR B 1 39 ? 16.766 20.844 -0.315 1 98.62 39 THR B CA 1
ATOM 3185 C C . THR B 1 39 ? 17.156 19.438 -0.735 1 98.62 39 THR B C 1
ATOM 3187 O O . THR B 1 39 ? 18.188 18.922 -0.287 1 98.62 39 THR B O 1
ATOM 3190 N N . ILE B 1 40 ? 16.422 18.797 -1.603 1 98.5 40 ILE B N 1
ATOM 3191 C CA . ILE B 1 40 ? 16.719 17.422 -1.984 1 98.5 40 ILE B CA 1
ATOM 3192 C C . ILE B 1 40 ? 17.922 17.391 -2.916 1 98.5 40 ILE B C 1
ATOM 3194 O O . ILE B 1 40 ? 18.734 16.453 -2.881 1 98.5 40 ILE B O 1
ATOM 3198 N N . GLN B 1 41 ? 18.078 18.391 -3.77 1 98.06 41 GLN B N 1
ATOM 3199 C CA . GLN B 1 41 ? 19.266 18.469 -4.621 1 98.06 41 GLN B CA 1
ATOM 3200 C C . GLN B 1 41 ? 20.531 18.562 -3.785 1 98.06 41 GLN B C 1
ATOM 3202 O O . GLN B 1 41 ? 21.516 17.891 -4.062 1 98.06 41 GLN B O 1
ATOM 3207 N N . GLN B 1 42 ? 20.453 19.422 -2.793 1 97.69 42 GLN B N 1
ATOM 3208 C CA . GLN B 1 42 ? 21.609 19.562 -1.91 1 97.69 42 GLN B CA 1
ATOM 3209 C C . GLN B 1 42 ? 21.906 18.266 -1.17 1 97.69 42 GLN B C 1
ATOM 3211 O O . GLN B 1 42 ? 23.062 17.891 -1.01 1 97.69 42 GLN B O 1
ATOM 3216 N N . LEU B 1 43 ? 20.859 17.641 -0.72 1 98 43 LEU B N 1
ATOM 3217 C CA . LEU B 1 43 ? 21.016 16.344 -0.046 1 98 43 LEU B CA 1
ATOM 3218 C C . LEU B 1 43 ? 21.672 15.328 -0.969 1 98 43 LEU B C 1
ATOM 3220 O O . LEU B 1 43 ? 22.609 14.625 -0.561 1 98 43 LEU B O 1
ATOM 3224 N N . TYR B 1 44 ? 21.188 15.234 -2.188 1 97.62 44 TYR B N 1
ATOM 3225 C CA . TYR B 1 44 ? 21.719 14.297 -3.168 1 97.62 44 TYR B CA 1
ATOM 3226 C C . TYR B 1 44 ? 23.203 14.578 -3.436 1 97.62 44 TYR B C 1
ATOM 3228 O O . TYR B 1 44 ? 24.016 13.648 -3.479 1 97.62 44 TYR B O 1
ATOM 3236 N N . LEU B 1 45 ? 23.562 15.844 -3.557 1 96.62 45 LEU B N 1
ATOM 3237 C CA . LEU B 1 45 ? 24.938 16.234 -3.863 1 96.62 45 LEU B CA 1
ATOM 3238 C C . LEU B 1 45 ? 25.875 15.898 -2.705 1 96.62 45 LEU B C 1
ATOM 3240 O O . LEU B 1 45 ? 27.031 15.555 -2.922 1 96.62 45 LEU B O 1
ATOM 3244 N N . THR B 1 46 ? 25.312 15.945 -1.534 1 95.25 46 THR B N 1
ATOM 3245 C CA . THR B 1 46 ? 26.141 15.742 -0.352 1 95.25 46 THR B CA 1
ATOM 3246 C C . THR B 1 46 ? 26.266 14.258 -0.03 1 95.25 46 THR B C 1
ATOM 3248 O O . THR B 1 46 ? 27.297 13.812 0.469 1 95.25 46 THR B O 1
ATOM 3251 N N . THR B 1 47 ? 25.312 13.445 -0.363 1 95.69 47 THR B N 1
ATOM 3252 C CA . THR B 1 47 ? 25.312 12.062 0.101 1 95.69 47 THR B CA 1
ATOM 3253 C C . THR B 1 47 ? 25.547 11.102 -1.062 1 95.69 47 THR B C 1
ATOM 3255 O O . THR B 1 47 ? 26.047 9.992 -0.868 1 95.69 47 THR B O 1
ATOM 3258 N N . THR B 1 48 ? 25.141 11.391 -2.295 1 95.88 48 THR B N 1
ATOM 3259 C CA . THR B 1 48 ? 25.266 10.609 -3.518 1 95.88 48 THR B CA 1
ATOM 3260 C C . THR B 1 48 ? 24.922 9.141 -3.256 1 95.88 48 THR B C 1
ATOM 3262 O O . THR B 1 48 ? 25.719 8.25 -3.557 1 95.88 48 THR B O 1
ATOM 3265 N N . PRO B 1 49 ? 23.812 8.93 -2.729 1 96.25 49 PRO B N 1
ATOM 3266 C CA . PRO B 1 49 ? 23.469 7.543 -2.408 1 96.25 49 PRO B CA 1
ATOM 3267 C C . PRO B 1 49 ? 23.219 6.695 -3.654 1 96.25 49 PRO B C 1
ATOM 3269 O O . PRO B 1 49 ? 22.734 7.207 -4.672 1 96.25 49 PRO B O 1
ATOM 3272 N N . ARG B 1 50 ? 23.547 5.391 -3.523 1 94.88 50 ARG B N 1
ATOM 3273 C CA . ARG B 1 50 ? 23.188 4.445 -4.574 1 94.88 50 ARG B CA 1
ATOM 3274 C C . ARG B 1 50 ? 21.672 4.234 -4.633 1 94.88 50 ARG B C 1
ATOM 3276 O O . ARG B 1 50 ? 21.109 4.059 -5.711 1 94.88 50 ARG B O 1
ATOM 3283 N N . SER B 1 51 ? 21.094 4.238 -3.484 1 96.75 51 SER B N 1
ATOM 3284 C CA . SER B 1 51 ? 19.656 4.082 -3.312 1 96.75 51 SER B CA 1
ATOM 3285 C C . SER B 1 51 ? 19.078 5.199 -2.445 1 96.75 51 SER B C 1
ATOM 3287 O O . SER B 1 51 ? 19.328 5.242 -1.238 1 96.75 51 SER B O 1
ATOM 3289 N N . LEU B 1 52 ? 18.328 6.113 -3.041 1 97.88 52 LEU B N 1
ATOM 3290 C CA . LEU B 1 52 ? 17.766 7.281 -2.371 1 97.88 52 LEU B CA 1
ATOM 3291 C C . LEU B 1 52 ? 16.406 6.957 -1.763 1 97.88 52 LEU B C 1
ATOM 3293 O O . LEU B 1 52 ? 15.445 6.703 -2.488 1 97.88 52 LEU B O 1
ATOM 3297 N N . GLY B 1 53 ? 16.328 6.902 -0.415 1 98.5 53 GLY B N 1
ATOM 3298 C CA . GLY B 1 53 ? 15.078 6.648 0.292 1 98.5 53 GLY B CA 1
ATOM 3299 C C . GLY B 1 53 ? 14.305 7.914 0.598 1 98.5 53 GLY B C 1
ATOM 3300 O O . GLY B 1 53 ? 14.797 8.805 1.295 1 98.5 53 GLY B O 1
ATOM 3301 N N . ILE B 1 54 ? 13.047 8.023 0.114 1 98.75 54 ILE B N 1
ATOM 3302 C CA . ILE B 1 54 ? 12.188 9.188 0.256 1 98.75 54 ILE B CA 1
ATOM 3303 C C . ILE B 1 54 ? 10.836 8.758 0.838 1 98.75 54 ILE B C 1
ATOM 3305 O O . ILE B 1 54 ? 10.281 7.734 0.443 1 98.75 54 ILE B O 1
ATOM 3309 N N . ALA B 1 55 ? 10.328 9.5 1.788 1 98.75 55 ALA B N 1
ATOM 3310 C CA . ALA B 1 55 ? 8.984 9.242 2.297 1 98.75 55 ALA B CA 1
ATOM 3311 C C . ALA B 1 55 ? 8.086 10.469 2.135 1 98.75 55 ALA B C 1
ATOM 3313 O O . ALA B 1 55 ? 8.531 11.602 2.357 1 98.75 55 ALA B O 1
ATOM 3314 N N . ASP B 1 56 ? 6.93 10.289 1.641 1 98.56 56 ASP B N 1
ATOM 3315 C CA . ASP B 1 56 ? 5.852 11.266 1.688 1 98.56 56 ASP B CA 1
ATOM 3316 C C . ASP B 1 56 ? 4.848 10.93 2.789 1 98.56 56 ASP B C 1
ATOM 3318 O O . ASP B 1 56 ? 4.055 9.992 2.648 1 98.56 56 ASP B O 1
ATOM 3322 N N . LEU B 1 57 ? 4.816 11.672 3.895 1 98.44 57 LEU B N 1
ATOM 3323 C CA . LEU B 1 57 ? 3.943 11.43 5.035 1 98.44 57 LEU B CA 1
ATOM 3324 C C . LEU B 1 57 ? 2.637 12.203 4.895 1 98.44 57 LEU B C 1
ATOM 3326 O O . LEU B 1 57 ? 2.645 13.43 4.793 1 98.44 57 LEU B O 1
ATOM 3330 N N . GLY B 1 58 ? 1.535 11.477 4.969 1 97.06 58 GLY B N 1
ATOM 3331 C CA . GLY B 1 58 ? 0.237 12.062 4.672 1 97.06 58 GLY B CA 1
ATOM 3332 C C . GLY B 1 58 ? -0.027 12.203 3.186 1 97.06 58 GLY B C 1
ATOM 3333 O O . GLY B 1 58 ? -0.392 13.281 2.715 1 97.06 58 GLY B O 1
ATOM 3334 N N . CYS B 1 59 ? 0.158 11.086 2.49 1 96.56 59 CYS B N 1
ATOM 3335 C CA . CYS B 1 59 ? 0.137 11.148 1.034 1 96.56 59 CYS B CA 1
ATOM 3336 C C . CYS B 1 59 ? -1.29 11.266 0.514 1 96.56 59 CYS B C 1
ATOM 3338 O O . CYS B 1 59 ? -1.506 11.672 -0.63 1 96.56 59 CYS B O 1
ATOM 3340 N N . SER B 1 60 ? -2.242 10.898 1.302 1 94.06 60 SER B N 1
ATOM 3341 C CA . SER B 1 60 ? -3.637 10.836 0.875 1 94.06 60 SER B CA 1
ATOM 3342 C C . SER B 1 60 ? -3.779 10.07 -0.436 1 94.06 60 SER B C 1
ATOM 3344 O O . SER B 1 60 ? -2.947 9.219 -0.756 1 94.06 60 SER B O 1
ATOM 3346 N N . SER B 1 61 ? -4.914 10.109 -1.149 1 86.12 61 SER B N 1
ATOM 3347 C CA . SER B 1 61 ? -5.207 9.297 -2.33 1 86.12 61 SER B CA 1
ATOM 3348 C C . SER B 1 61 ? -5.047 10.117 -3.609 1 86.12 61 SER B C 1
ATOM 3350 O O . SER B 1 61 ? -5.562 9.734 -4.664 1 86.12 61 SER B O 1
ATOM 3352 N N . GLY B 1 62 ? -4.215 11.141 -3.564 1 76 62 GLY B N 1
ATOM 3353 C CA . GLY B 1 62 ? -4.496 12.055 -4.664 1 76 62 GLY B CA 1
ATOM 3354 C C . GLY B 1 62 ? -3.277 12.359 -5.512 1 76 62 GLY B C 1
ATOM 3355 O O . GLY B 1 62 ? -2.186 11.859 -5.242 1 76 62 GLY B O 1
ATOM 3356 N N . PRO B 1 63 ? -3.512 13.094 -6.41 1 84.88 63 PRO B N 1
ATOM 3357 C CA . PRO B 1 63 ? -2.555 13.453 -7.457 1 84.88 63 PRO B CA 1
ATOM 3358 C C . PRO B 1 63 ? -1.391 14.297 -6.934 1 84.88 63 PRO B C 1
ATOM 3360 O O . PRO B 1 63 ? -0.296 14.258 -7.5 1 84.88 63 PRO B O 1
ATOM 3363 N N . ASN B 1 64 ? -1.598 14.938 -5.793 1 92.38 64 ASN B N 1
ATOM 3364 C CA . ASN B 1 64 ? -0.557 15.812 -5.27 1 92.38 64 ASN B CA 1
ATOM 3365 C C . ASN B 1 64 ? 0.712 15.039 -4.93 1 92.38 64 ASN B C 1
ATOM 3367 O O . ASN B 1 64 ? 1.82 15.508 -5.199 1 92.38 64 ASN B O 1
ATOM 3371 N N . THR B 1 65 ? 0.51 13.898 -4.375 1 96.12 65 THR B N 1
ATOM 3372 C CA . THR B 1 65 ? 1.665 13.102 -3.977 1 96.12 65 THR B CA 1
ATOM 3373 C C . THR B 1 65 ? 2.445 12.633 -5.203 1 96.12 65 THR B C 1
ATOM 3375 O O . THR B 1 65 ? 3.678 12.625 -5.195 1 96.12 65 THR B O 1
ATOM 3378 N N . LEU B 1 66 ? 1.815 12.211 -6.254 1 96.06 66 LEU B N 1
ATOM 3379 C CA . LEU B 1 66 ? 2.502 11.758 -7.461 1 96.06 66 LEU B CA 1
ATOM 3380 C C . LEU B 1 66 ? 3.197 12.922 -8.164 1 96.06 66 LEU B C 1
ATOM 3382 O O . LEU B 1 66 ? 4.285 12.75 -8.711 1 96.06 66 LEU B O 1
ATOM 3386 N N . SER B 1 67 ? 2.541 14.078 -8.133 1 94.75 67 SER B N 1
ATOM 3387 C CA . SER B 1 67 ? 3.18 15.281 -8.664 1 94.75 67 SER B CA 1
ATOM 3388 C C . SER B 1 67 ? 4.465 15.602 -7.91 1 94.75 67 SER B C 1
ATOM 3390 O O . SER B 1 67 ? 5.488 15.914 -8.523 1 94.75 67 SER B O 1
ATOM 3392 N N . PHE B 1 68 ? 4.359 15.531 -6.641 1 95.81 68 PHE B N 1
ATOM 3393 C CA . PHE B 1 68 ? 5.52 15.742 -5.789 1 95.81 68 PHE B CA 1
ATOM 3394 C C . PHE B 1 68 ? 6.641 14.773 -6.145 1 95.81 68 PHE B C 1
ATOM 3396 O O . PHE B 1 68 ? 7.797 15.172 -6.289 1 95.81 68 PHE B O 1
ATOM 3403 N N . ILE B 1 69 ? 6.371 13.508 -6.277 1 96.75 69 ILE B N 1
ATOM 3404 C CA . ILE B 1 69 ? 7.352 12.469 -6.566 1 96.75 69 ILE B CA 1
ATOM 3405 C C . ILE B 1 69 ? 8.016 12.75 -7.914 1 96.75 69 ILE B C 1
ATOM 3407 O O . ILE B 1 69 ? 9.234 12.617 -8.055 1 96.75 69 ILE B O 1
ATOM 3411 N N . LYS B 1 70 ? 7.199 13.141 -8.867 1 95.88 70 LYS B N 1
ATOM 3412 C CA . LYS B 1 70 ? 7.738 13.469 -10.18 1 95.88 70 LYS B CA 1
ATOM 3413 C C . LYS B 1 70 ? 8.734 14.625 -10.094 1 95.88 70 LYS B C 1
ATOM 3415 O O . LYS B 1 70 ? 9.789 14.586 -10.719 1 95.88 70 LYS B O 1
ATOM 3420 N N . ASP B 1 71 ? 8.344 15.648 -9.344 1 96.25 71 ASP B N 1
ATOM 3421 C CA . ASP B 1 71 ? 9.219 16.812 -9.172 1 96.25 71 ASP B CA 1
ATOM 3422 C C . ASP B 1 71 ? 10.555 16.406 -8.562 1 96.25 71 ASP B C 1
ATOM 3424 O O . ASP B 1 71 ? 11.609 16.844 -9.016 1 96.25 71 ASP B O 1
ATOM 3428 N N . ILE B 1 72 ? 10.5 15.586 -7.531 1 96.94 72 ILE B N 1
ATOM 3429 C CA . ILE B 1 72 ? 11.703 15.125 -6.844 1 96.94 72 ILE B CA 1
ATOM 3430 C C . ILE B 1 72 ? 12.555 14.281 -7.793 1 96.94 72 ILE B C 1
ATOM 3432 O O . ILE B 1 72 ? 13.773 14.461 -7.863 1 96.94 72 ILE B O 1
ATOM 3436 N N . PHE B 1 73 ? 11.922 13.352 -8.484 1 95.81 73 PHE B N 1
ATOM 3437 C CA . PHE B 1 73 ? 12.594 12.477 -9.438 1 95.81 73 PHE B CA 1
ATOM 3438 C C . PHE B 1 73 ? 13.328 13.289 -10.492 1 95.81 73 PHE B C 1
ATOM 3440 O O . PHE B 1 73 ? 14.516 13.086 -10.734 1 95.81 73 PHE B O 1
ATOM 3447 N N . ASP B 1 74 ? 12.641 14.25 -11.062 1 94.75 74 ASP B N 1
ATOM 3448 C CA . ASP B 1 74 ? 13.211 15.086 -12.117 1 94.75 74 ASP B CA 1
ATOM 3449 C C . ASP B 1 74 ? 14.383 15.914 -11.586 1 94.75 74 ASP B C 1
ATOM 3451 O O . ASP B 1 74 ? 15.398 16.078 -12.266 1 94.75 74 ASP B O 1
ATOM 3455 N N . ALA B 1 75 ? 14.195 16.406 -10.414 1 96.25 75 ALA B N 1
ATOM 3456 C CA . ALA B 1 75 ? 15.227 17.25 -9.812 1 96.25 75 ALA B CA 1
ATOM 3457 C C . ALA B 1 75 ? 16.516 16.469 -9.586 1 96.25 75 ALA B C 1
ATOM 3459 O O . ALA B 1 75 ? 17.609 16.922 -9.938 1 96.25 75 ALA B O 1
ATOM 3460 N N . VAL B 1 76 ? 16.406 15.289 -9.016 1 96 76 VAL B N 1
ATOM 3461 C CA . VAL B 1 76 ? 17.578 14.469 -8.703 1 96 76 VAL B CA 1
ATOM 3462 C C . VAL B 1 76 ? 18.203 13.945 -9.992 1 96 76 VAL B C 1
ATOM 3464 O O . VAL B 1 76 ? 19.422 13.977 -10.148 1 96 76 VAL B O 1
ATOM 3467 N N . GLU B 1 77 ? 17.375 13.453 -10.914 1 93.31 77 GLU B N 1
ATOM 3468 C CA . GLU B 1 77 ? 17.875 12.992 -12.203 1 93.31 77 GLU B CA 1
ATOM 3469 C C . GLU B 1 77 ? 18.609 14.109 -12.945 1 93.31 77 GLU B C 1
ATOM 3471 O O . GLU B 1 77 ? 19.672 13.875 -13.523 1 93.31 77 GLU B O 1
ATOM 3476 N N . GLY B 1 78 ? 18 15.281 -12.906 1 92.94 78 GLY B N 1
ATOM 3477 C CA . GLY B 1 78 ? 18.641 16.422 -13.523 1 92.94 78 GLY B CA 1
ATOM 3478 C C . GLY B 1 78 ? 19.984 16.75 -12.898 1 92.94 78 GLY B C 1
ATOM 3479 O O . GLY B 1 78 ? 20.953 17.016 -13.609 1 92.94 78 GLY B O 1
ATOM 3480 N N . THR B 1 79 ? 19.984 16.75 -11.609 1 95.62 79 THR B N 1
ATOM 3481 C CA . THR B 1 79 ? 21.234 17.031 -10.898 1 95.62 79 THR B CA 1
ATOM 3482 C C . THR B 1 79 ? 22.281 15.984 -11.203 1 95.62 79 THR B C 1
ATOM 3484 O O . THR B 1 79 ? 23.453 16.312 -11.406 1 95.62 79 THR B O 1
ATOM 3487 N N . SER B 1 80 ? 21.891 14.734 -11.164 1 93.12 80 SER B N 1
ATOM 3488 C CA . SER B 1 80 ? 22.797 13.641 -11.484 1 93.12 80 SER B CA 1
ATOM 3489 C C . SER B 1 80 ? 23.406 13.82 -12.875 1 93.12 80 SER B C 1
ATOM 3491 O O . SER B 1 80 ? 24.609 13.656 -13.062 1 93.12 80 SER B O 1
ATOM 3493 N N . SER B 1 81 ? 22.609 14.156 -13.82 1 91.56 81 SER B N 1
ATOM 3494 C CA . SER B 1 81 ? 23.047 14.352 -15.195 1 91.56 81 SER B CA 1
ATOM 3495 C C . SER B 1 81 ? 24.031 15.508 -15.305 1 91.56 81 SER B C 1
ATOM 3497 O O . SER B 1 81 ? 25.062 15.398 -15.977 1 91.56 81 SER B O 1
ATOM 3499 N N . GLN B 1 82 ? 23.75 16.547 -14.625 1 94.06 82 GLN B N 1
ATOM 3500 C CA . GLN B 1 82 ? 24.562 17.766 -14.695 1 94.06 82 GLN B CA 1
ATOM 3501 C C . GLN B 1 82 ? 25.922 17.562 -14.047 1 94.06 82 GLN B C 1
ATOM 3503 O O . GLN B 1 82 ? 26.922 18.156 -14.477 1 94.06 82 GLN B O 1
ATOM 3508 N N . THR B 1 83 ? 25.969 16.719 -13.086 1 94.31 83 THR B N 1
ATOM 3509 C CA . THR B 1 83 ? 27.203 16.547 -12.328 1 94.31 83 THR B CA 1
ATOM 3510 C C . THR B 1 83 ? 27.922 15.289 -12.766 1 94.31 83 THR B C 1
ATOM 3512 O O . THR B 1 83 ? 29 14.977 -12.242 1 94.31 83 THR B O 1
ATOM 3515 N N . LEU B 1 84 ? 27.375 14.453 -13.609 1 91.81 84 LEU B N 1
ATOM 3516 C CA . LEU B 1 84 ? 27.922 13.203 -14.133 1 91.81 84 LEU B CA 1
ATOM 3517 C C . LEU B 1 84 ? 28.078 12.172 -13.023 1 91.81 84 LEU B C 1
ATOM 3519 O O . LEU B 1 84 ? 29.047 11.422 -13 1 91.81 84 LEU B O 1
ATOM 3523 N N . LEU B 1 85 ? 27.266 12.328 -12.055 1 89.94 85 LEU B N 1
ATOM 3524 C CA . LEU B 1 85 ? 27.141 11.305 -11.031 1 89.94 85 LEU B CA 1
ATOM 3525 C C . LEU B 1 85 ? 26.078 10.281 -11.406 1 89.94 85 LEU B C 1
ATOM 3527 O O . LEU B 1 85 ? 25.125 10.602 -12.117 1 89.94 85 LEU B O 1
ATOM 3531 N N . PRO B 1 86 ? 26.281 9.047 -11.047 1 87.62 86 PRO B N 1
ATOM 3532 C CA . PRO B 1 86 ? 25.25 8.047 -11.375 1 87.62 86 PRO B CA 1
ATOM 3533 C C . PRO B 1 86 ? 23.906 8.344 -10.711 1 87.62 86 PRO B C 1
ATOM 3535 O O . PRO B 1 86 ? 23.875 8.773 -9.555 1 87.62 86 PRO B O 1
ATOM 3538 N N . ALA B 1 87 ? 22.891 8.188 -11.445 1 89.5 87 ALA B N 1
ATOM 3539 C CA . ALA B 1 87 ? 21.562 8.352 -10.875 1 89.5 87 ALA B CA 1
ATOM 3540 C C . ALA B 1 87 ? 21.25 7.242 -9.875 1 89.5 87 ALA B C 1
ATOM 3542 O O . ALA B 1 87 ? 21.562 6.07 -10.117 1 89.5 87 ALA B O 1
ATOM 3543 N N . PRO B 1 88 ? 20.734 7.605 -8.766 1 94.19 88 PRO B N 1
ATOM 3544 C CA . PRO B 1 88 ? 20.375 6.574 -7.797 1 94.19 88 PRO B CA 1
ATOM 3545 C C . PRO B 1 88 ? 19.094 5.824 -8.18 1 94.19 88 PRO B C 1
ATOM 3547 O O . PRO B 1 88 ? 18.359 6.273 -9.055 1 94.19 88 PRO B O 1
ATOM 3550 N N . GLU B 1 89 ? 18.875 4.629 -7.609 1 95.62 89 GLU B N 1
ATOM 3551 C CA . GLU B 1 89 ? 17.516 4.102 -7.547 1 95.62 89 GLU B CA 1
ATOM 3552 C C . GLU B 1 89 ? 16.688 4.855 -6.516 1 95.62 89 GLU B C 1
ATOM 3554 O O . GLU B 1 89 ? 17.203 5.332 -5.508 1 95.62 89 GLU B O 1
ATOM 3559 N N . PHE B 1 90 ? 15.461 5.039 -6.801 1 96.88 90 PHE B N 1
ATOM 3560 C CA . PHE B 1 90 ? 14.555 5.762 -5.918 1 96.88 90 PHE B CA 1
ATOM 3561 C C . PHE B 1 90 ? 13.656 4.793 -5.16 1 96.88 90 PHE B C 1
ATOM 3563 O O . PHE B 1 90 ? 12.969 3.967 -5.766 1 96.88 90 PHE B O 1
ATOM 3570 N N . ARG B 1 91 ? 13.719 4.797 -3.885 1 97.88 91 ARG B N 1
ATOM 3571 C CA . ARG B 1 91 ? 12.734 4.156 -3.016 1 97.88 91 ARG B CA 1
ATOM 3572 C C . ARG B 1 91 ? 11.781 5.184 -2.418 1 97.88 91 ARG B C 1
ATOM 3574 O O . ARG B 1 91 ? 12.188 6.02 -1.609 1 97.88 91 ARG B O 1
ATOM 3581 N N . VAL B 1 92 ? 10.539 5.113 -2.809 1 98.31 92 VAL B N 1
ATOM 3582 C CA . VAL B 1 92 ? 9.555 6.105 -2.383 1 98.31 92 VAL B CA 1
ATOM 3583 C C . VAL B 1 92 ? 8.5 5.438 -1.498 1 98.31 92 VAL B C 1
ATOM 3585 O O . VAL B 1 92 ? 7.812 4.516 -1.934 1 98.31 92 VAL B O 1
ATOM 3588 N N . TYR B 1 93 ? 8.406 5.895 -0.28 1 98.62 93 TYR B N 1
ATOM 3589 C CA . TYR B 1 93 ? 7.461 5.367 0.697 1 98.62 93 TYR B CA 1
ATOM 3590 C C . TYR B 1 93 ? 6.301 6.332 0.915 1 98.62 93 TYR B C 1
ATOM 3592 O O . TYR B 1 93 ? 6.492 7.434 1.439 1 98.62 93 TYR B O 1
ATOM 3600 N N . LEU B 1 94 ? 5.129 5.918 0.479 1 98.56 94 LEU B N 1
ATOM 3601 C CA . LEU B 1 94 ? 3.908 6.688 0.694 1 98.56 94 LEU B CA 1
ATOM 3602 C C . LEU B 1 94 ? 3.232 6.281 1.999 1 98.56 94 LEU B C 1
ATOM 3604 O O . LEU B 1 94 ? 2.855 5.121 2.172 1 98.56 94 LEU B O 1
ATOM 3608 N N . ASN B 1 95 ? 3.059 7.23 2.832 1 98.44 95 ASN B N 1
ATOM 3609 C CA . ASN B 1 95 ? 2.484 6.934 4.141 1 98.44 95 ASN B CA 1
ATOM 3610 C C . ASN B 1 95 ? 1.166 7.672 4.355 1 98.44 95 ASN B C 1
ATOM 3612 O O . ASN B 1 95 ? 1.033 8.836 3.977 1 98.44 95 ASN B O 1
ATOM 3616 N N . ASP B 1 96 ? 0.255 7.066 4.922 1 97.69 96 ASP B N 1
ATOM 3617 C CA . ASP B 1 96 ? -0.976 7.602 5.5 1 97.69 96 ASP B CA 1
ATOM 3618 C C . ASP B 1 96 ? -1.606 6.605 6.469 1 97.69 96 ASP B C 1
ATOM 3620 O O . ASP B 1 96 ? -1.07 5.516 6.684 1 97.69 96 ASP B O 1
ATOM 3624 N N . LEU B 1 97 ? -2.66 7.004 7.113 1 96.94 97 LEU B N 1
ATOM 3625 C CA . LEU B 1 97 ? -3.363 6.109 8.031 1 96.94 97 LEU B CA 1
ATOM 3626 C C . LEU B 1 97 ? -3.875 4.875 7.297 1 96.94 97 LEU B C 1
ATOM 3628 O O . LEU B 1 97 ? -4.109 4.918 6.086 1 96.94 97 LEU B O 1
ATOM 3632 N N . PRO B 1 98 ? -4.07 3.75 8.023 1 96.06 98 PRO B N 1
ATOM 3633 C CA . PRO B 1 98 ? -4.516 2.496 7.406 1 96.06 98 PRO B CA 1
ATOM 3634 C C . PRO B 1 98 ? -5.859 2.631 6.695 1 96.06 98 PRO B C 1
ATOM 3636 O O . PRO B 1 98 ? -6.156 1.858 5.781 1 96.06 98 PRO B O 1
ATOM 3639 N N . THR B 1 99 ? -6.625 3.611 7.008 1 94.81 99 THR B N 1
ATOM 3640 C CA . THR B 1 99 ? -7.957 3.789 6.445 1 94.81 99 THR B CA 1
ATOM 3641 C C . THR B 1 99 ? -7.902 4.633 5.176 1 94.81 99 THR B C 1
ATOM 3643 O O . THR B 1 99 ? -8.93 4.867 4.531 1 94.81 99 THR B O 1
ATOM 3646 N N . ASN B 1 100 ? -6.707 5.102 4.84 1 96.19 100 ASN B N 1
ATOM 3647 C CA . ASN B 1 100 ? -6.539 5.84 3.594 1 96.19 100 ASN B CA 1
ATOM 3648 C C . ASN B 1 100 ? -6.906 4.988 2.385 1 96.19 100 ASN B C 1
ATOM 3650 O O . ASN B 1 100 ? -6.863 3.756 2.447 1 96.19 100 ASN B O 1
ATOM 3654 N N . ASP B 1 101 ? -7.324 5.641 1.321 1 96.06 101 ASP B N 1
ATOM 3655 C CA . ASP B 1 101 ? -7.633 4.961 0.067 1 96.06 101 ASP B CA 1
ATOM 3656 C C . ASP B 1 101 ? -6.367 4.73 -0.758 1 96.06 101 ASP B C 1
ATOM 3658 O O . ASP B 1 101 ? -6.176 5.359 -1.801 1 96.06 101 ASP B O 1
ATOM 3662 N N . PHE B 1 102 ? -5.559 3.766 -0.494 1 97.38 102 PHE B N 1
ATOM 3663 C CA . PHE B 1 102 ? -4.332 3.432 -1.208 1 97.38 102 PHE B CA 1
ATOM 3664 C C . PHE B 1 102 ? -4.645 2.84 -2.576 1 97.38 102 PHE B C 1
ATOM 3666 O O . PHE B 1 102 ? -3.854 2.975 -3.514 1 97.38 102 PHE B O 1
ATOM 3673 N N . ASN B 1 103 ? -5.801 2.174 -2.688 1 96.25 103 ASN B N 1
ATOM 3674 C CA . ASN B 1 103 ? -6.172 1.576 -3.965 1 96.25 103 ASN B CA 1
ATOM 3675 C C . ASN B 1 103 ? -6.176 2.611 -5.086 1 96.25 103 ASN B C 1
ATOM 3677 O O . ASN B 1 103 ? -5.68 2.346 -6.184 1 96.25 103 ASN B O 1
ATOM 3681 N N . THR B 1 104 ? -6.703 3.775 -4.773 1 95.56 104 THR B N 1
ATOM 3682 C CA . THR B 1 104 ? -6.789 4.824 -5.781 1 95.56 104 THR B CA 1
ATOM 3683 C C . THR B 1 104 ? -5.398 5.238 -6.25 1 95.56 104 THR B C 1
ATOM 3685 O O . THR B 1 104 ? -5.152 5.363 -7.453 1 95.56 104 THR B O 1
ATOM 3688 N N . ILE B 1 105 ? -4.484 5.367 -5.348 1 95.69 105 ILE B N 1
ATOM 3689 C CA . ILE B 1 105 ? -3.129 5.77 -5.699 1 95.69 105 ILE B CA 1
ATOM 3690 C C . ILE B 1 105 ? -2.445 4.652 -6.484 1 95.69 105 ILE B C 1
ATOM 3692 O O . ILE B 1 105 ? -1.797 4.906 -7.504 1 95.69 105 ILE B O 1
ATOM 3696 N N . PHE B 1 106 ? -2.561 3.459 -6.031 1 96.44 106 PHE B N 1
ATOM 3697 C CA . PHE B 1 106 ? -1.878 2.326 -6.648 1 96.44 106 PHE B CA 1
ATOM 3698 C C . PHE B 1 106 ? -2.371 2.105 -8.07 1 96.44 106 PHE B C 1
ATOM 3700 O O . PHE B 1 106 ? -1.584 1.778 -8.961 1 96.44 106 PHE B O 1
ATOM 3707 N N . LYS B 1 107 ? -3.621 2.314 -8.32 1 95.06 107 LYS B N 1
ATOM 3708 C CA . LYS B 1 107 ? -4.188 2.162 -9.664 1 95.06 107 LYS B CA 1
ATOM 3709 C C . LYS B 1 107 ? -3.619 3.203 -10.617 1 95.06 107 LYS B C 1
ATOM 3711 O O . LYS B 1 107 ? -3.633 3.008 -11.836 1 95.06 107 LYS B O 1
ATOM 3716 N N . ALA B 1 108 ? -3.117 4.273 -10.07 1 95.06 108 ALA B N 1
ATOM 3717 C CA . ALA B 1 108 ? -2.582 5.352 -10.898 1 95.06 108 ALA B CA 1
ATOM 3718 C C . ALA B 1 108 ? -1.111 5.105 -11.227 1 95.06 108 ALA B C 1
ATOM 3720 O O . ALA B 1 108 ? -0.556 5.75 -12.125 1 95.06 108 ALA B O 1
ATOM 3721 N N . LEU B 1 109 ? -0.458 4.203 -10.609 1 95.44 109 LEU B N 1
ATOM 3722 C CA . LEU B 1 109 ? 0.994 4.066 -10.656 1 95.44 109 LEU B CA 1
ATOM 3723 C C . LEU B 1 109 ? 1.45 3.607 -12.039 1 95.44 109 LEU B C 1
ATOM 3725 O O . LEU B 1 109 ? 2.451 4.102 -12.562 1 95.44 109 LEU B O 1
ATOM 3729 N N . PRO B 1 110 ? 0.745 2.629 -12.672 1 93.81 110 PRO B N 1
ATOM 3730 C CA . PRO B 1 110 ? 1.223 2.197 -13.984 1 93.81 110 PRO B CA 1
ATOM 3731 C C . PRO B 1 110 ? 1.36 3.354 -14.969 1 93.81 110 PRO B C 1
ATOM 3733 O O . PRO B 1 110 ? 2.387 3.479 -15.641 1 93.81 110 PRO B O 1
ATOM 3736 N N . ASP B 1 111 ? 0.396 4.172 -15.031 1 92.62 111 ASP B N 1
ATOM 3737 C CA . ASP B 1 111 ? 0.462 5.332 -15.914 1 92.62 111 ASP B CA 1
ATOM 3738 C C . ASP B 1 111 ? 1.531 6.316 -15.445 1 92.62 111 ASP B C 1
ATOM 3740 O O . ASP B 1 111 ? 2.207 6.941 -16.266 1 92.62 111 ASP B O 1
ATOM 3744 N N . PHE B 1 112 ? 1.613 6.465 -14.211 1 94.5 112 PHE B N 1
ATOM 3745 C CA . PHE B 1 112 ? 2.625 7.352 -13.648 1 94.5 112 PHE B CA 1
ATOM 3746 C C . PHE B 1 112 ? 4.023 6.902 -14.047 1 94.5 112 PHE B C 1
ATOM 3748 O O . PHE B 1 112 ? 4.852 7.719 -14.461 1 94.5 112 PHE B O 1
ATOM 3755 N N . TYR B 1 113 ? 4.316 5.602 -13.961 1 93.31 113 TYR B N 1
ATOM 3756 C CA . TYR B 1 113 ? 5.617 5.059 -14.344 1 93.31 113 TYR B CA 1
ATOM 3757 C C . TYR B 1 113 ? 5.895 5.305 -15.82 1 93.31 113 TYR B C 1
ATOM 3759 O O . TYR B 1 113 ? 7.027 5.594 -16.203 1 93.31 113 TYR B O 1
ATOM 3767 N N . LYS B 1 114 ? 4.906 5.129 -16.609 1 92.06 114 LYS B N 1
ATOM 3768 C CA . LYS B 1 114 ? 5.051 5.387 -18.047 1 92.06 114 LYS B CA 1
ATOM 3769 C C . LYS B 1 114 ? 5.441 6.836 -18.312 1 92.06 114 LYS B C 1
ATOM 3771 O O . LYS B 1 114 ? 6.273 7.113 -19.172 1 92.06 114 LYS B O 1
ATOM 3776 N N . GLU B 1 115 ? 4.82 7.672 -17.562 1 91.62 115 GLU B N 1
ATOM 3777 C CA . GLU B 1 115 ? 5.137 9.094 -17.688 1 91.62 115 GLU B CA 1
ATOM 3778 C C . GLU B 1 115 ? 6.586 9.375 -17.297 1 91.62 115 GLU B C 1
ATOM 3780 O O . GLU B 1 115 ? 7.27 10.156 -17.969 1 91.62 115 GLU B O 1
ATOM 3785 N N . LEU B 1 116 ? 7.035 8.789 -16.234 1 92.06 116 LEU B N 1
ATOM 3786 C CA . LEU B 1 116 ? 8.406 8.992 -15.773 1 92.06 116 LEU B CA 1
ATOM 3787 C C . LEU B 1 116 ? 9.398 8.461 -16.797 1 92.06 116 LEU B C 1
ATOM 3789 O O . LEU B 1 116 ? 10.477 9.031 -16.984 1 92.06 116 LEU B O 1
ATOM 3793 N N . ARG B 1 117 ? 9.148 7.344 -17.484 1 86.62 117 ARG B N 1
ATOM 3794 C CA . ARG B 1 117 ? 10.023 6.715 -18.469 1 86.62 117 ARG B CA 1
ATOM 3795 C C . ARG B 1 117 ? 10.164 7.586 -19.703 1 86.62 117 ARG B C 1
ATOM 3797 O O . ARG B 1 117 ? 11.234 7.641 -20.312 1 86.62 117 ARG B O 1
ATOM 3804 N N . LYS B 1 118 ? 9.133 8.133 -20.156 1 81.94 118 LYS B N 1
ATOM 3805 C CA . LYS B 1 118 ? 9.164 9 -21.328 1 81.94 118 LYS B CA 1
ATOM 3806 C C . LYS B 1 118 ? 10.125 10.164 -21.125 1 81.94 118 LYS B C 1
ATOM 3808 O O . LYS B 1 118 ? 10.781 10.617 -22.078 1 81.94 118 LYS B O 1
ATOM 3813 N N . GLY B 1 119 ? 10.297 10.531 -19.984 1 68.5 119 GLY B N 1
ATOM 3814 C CA . GLY B 1 119 ? 11.117 11.695 -19.688 1 68.5 119 GLY B CA 1
ATOM 3815 C C . GLY B 1 119 ? 12.547 11.336 -19.328 1 68.5 119 GLY B C 1
ATOM 3816 O O . GLY B 1 119 ? 13.391 12.219 -19.141 1 68.5 119 GLY B O 1
ATOM 3817 N N . SER B 1 120 ? 12.703 10.016 -19.25 1 68.38 120 SER B N 1
ATOM 3818 C CA . SER B 1 120 ? 14.016 9.641 -18.75 1 68.38 120 SER B CA 1
ATOM 3819 C C . SER B 1 120 ? 14.844 8.945 -19.828 1 68.38 120 SER B C 1
ATOM 3821 O O . SER B 1 120 ? 14.289 8.336 -20.75 1 68.38 120 SER B O 1
ATOM 3823 N N . ASN B 1 121 ? 16.109 9.297 -19.859 1 61.38 121 ASN B N 1
ATOM 3824 C CA . ASN B 1 121 ? 17.062 8.711 -20.797 1 61.38 121 ASN B CA 1
ATOM 3825 C C . ASN B 1 121 ? 17.312 7.238 -20.5 1 61.38 121 ASN B C 1
ATOM 3827 O O . ASN B 1 121 ? 18 6.551 -21.25 1 61.38 121 ASN B O 1
ATOM 3831 N N . GLY B 1 122 ? 16.734 6.73 -19.438 1 61.56 122 GLY B N 1
ATOM 3832 C CA . GLY B 1 122 ? 16.938 5.355 -19.016 1 61.56 122 GLY B CA 1
ATOM 3833 C C . GLY B 1 122 ? 15.742 4.766 -18.297 1 61.56 122 GLY B C 1
ATOM 3834 O O . GLY B 1 122 ? 14.703 5.414 -18.172 1 61.56 122 GLY B O 1
ATOM 3835 N N . ARG B 1 123 ? 15.891 3.553 -18.047 1 62.78 123 ARG B N 1
ATOM 3836 C CA . ARG B 1 123 ? 14.812 2.928 -17.281 1 62.78 123 ARG B CA 1
ATOM 3837 C C . ARG B 1 123 ? 14.844 3.385 -15.828 1 62.78 123 ARG B C 1
ATOM 3839 O O . ARG B 1 123 ? 15.758 3.025 -15.078 1 62.78 123 ARG B O 1
ATOM 3846 N N . PRO B 1 124 ? 13.914 4.281 -15.555 1 69 124 PRO B N 1
ATOM 3847 C CA . PRO B 1 124 ? 13.945 4.777 -14.172 1 69 124 PRO B CA 1
ATOM 3848 C C . PRO B 1 124 ? 13.859 3.656 -13.141 1 69 124 PRO B C 1
ATOM 3850 O O . PRO B 1 124 ? 13.062 2.723 -13.305 1 69 124 PRO B O 1
ATOM 3853 N N . SER B 1 125 ? 14.82 3.67 -12.297 1 89.06 125 SER B N 1
ATOM 3854 C CA . SER B 1 125 ? 14.773 2.74 -11.18 1 89.06 125 SER B CA 1
ATOM 3855 C C . SER B 1 125 ? 14.062 3.361 -9.977 1 89.06 125 SER B C 1
ATOM 3857 O O . SER B 1 125 ? 14.711 3.941 -9.102 1 89.06 125 SER B O 1
ATOM 3859 N N . ILE B 1 126 ? 12.742 3.412 -10.086 1 95.94 126 ILE B N 1
ATOM 3860 C CA . ILE B 1 126 ? 11.953 3.971 -9 1 95.94 126 ILE B CA 1
ATOM 3861 C C . ILE B 1 126 ? 10.969 2.922 -8.484 1 95.94 126 ILE B C 1
ATOM 3863 O O . ILE B 1 126 ? 10.297 2.256 -9.273 1 95.94 126 ILE B O 1
ATOM 3867 N N . PHE B 1 127 ? 10.945 2.738 -7.219 1 97.31 127 PHE B N 1
ATOM 3868 C CA . PHE B 1 127 ? 10.086 1.775 -6.539 1 97.31 127 PHE B CA 1
ATOM 3869 C C . PHE B 1 127 ? 9.195 2.471 -5.52 1 97.31 127 PHE B C 1
ATOM 3871 O O . PHE B 1 127 ? 9.688 3.059 -4.555 1 97.31 127 PHE B O 1
ATOM 3878 N N . ILE B 1 128 ? 7.891 2.43 -5.723 1 97.75 128 ILE B N 1
ATOM 3879 C CA . ILE B 1 128 ? 6.941 3.135 -4.867 1 97.75 128 ILE B CA 1
ATOM 3880 C C . ILE B 1 128 ? 6.152 2.127 -4.031 1 97.75 128 ILE B C 1
ATOM 3882 O O . ILE B 1 128 ? 5.625 1.148 -4.566 1 97.75 128 ILE B O 1
ATOM 3886 N N . ALA B 1 129 ? 6.117 2.354 -2.75 1 98.25 129 ALA B N 1
ATOM 3887 C CA . ALA B 1 129 ? 5.41 1.469 -1.825 1 98.25 129 ALA B CA 1
ATOM 3888 C C . ALA B 1 129 ? 4.484 2.26 -0.905 1 98.25 129 ALA B C 1
ATOM 3890 O O . ALA B 1 129 ? 4.688 3.459 -0.694 1 98.25 129 ALA B O 1
ATOM 3891 N N . GLY B 1 130 ? 3.416 1.621 -0.463 1 98.25 130 GLY B N 1
ATOM 3892 C CA . GLY B 1 130 ? 2.549 2.193 0.555 1 98.25 130 GLY B CA 1
ATOM 3893 C C . GLY B 1 130 ? 2.865 1.702 1.954 1 98.25 130 GLY B C 1
ATOM 3894 O O . GLY B 1 130 ? 2.992 0.497 2.18 1 98.25 130 GLY B O 1
ATOM 3895 N N . PHE B 1 131 ? 3.021 2.592 2.891 1 98.31 131 PHE B N 1
ATOM 3896 C CA . PHE B 1 131 ? 3.289 2.295 4.293 1 98.31 131 PHE B CA 1
ATOM 3897 C C . PHE B 1 131 ? 2.162 2.811 5.18 1 98.31 131 PHE B C 1
ATOM 3899 O O . PHE B 1 131 ? 2.215 3.941 5.668 1 98.31 131 PHE B O 1
ATOM 3906 N N . PRO B 1 132 ? 1.168 1.938 5.457 1 97.38 132 PRO B N 1
ATOM 3907 C CA . PRO B 1 132 ? 0.05 2.389 6.289 1 97.38 132 PRO B CA 1
ATOM 3908 C C . PRO B 1 132 ? 0.417 2.48 7.77 1 97.38 132 PRO B C 1
ATOM 3910 O O . PRO B 1 132 ? 1.075 1.585 8.305 1 97.38 132 PRO B O 1
ATOM 3913 N N . GLY B 1 133 ? 0.012 3.559 8.359 1 96.75 133 GLY B N 1
ATOM 3914 C CA . GLY B 1 133 ? 0.233 3.746 9.789 1 96.75 133 GLY B CA 1
ATOM 3915 C C . GLY B 1 133 ? 0.281 5.207 10.195 1 96.75 133 GLY B C 1
ATOM 3916 O O . GLY B 1 133 ? 0.431 6.09 9.352 1 96.75 133 GLY B O 1
ATOM 3917 N N . SER B 1 134 ? 0.154 5.438 11.477 1 96.25 134 SER B N 1
ATOM 3918 C CA . SER B 1 134 ? 0.29 6.789 12 1 96.25 134 SER B CA 1
ATOM 3919 C C . SER B 1 134 ? 1.748 7.234 12.008 1 96.25 134 SER B C 1
ATOM 3921 O O . SER B 1 134 ? 2.635 6.473 12.391 1 96.25 134 SER B O 1
ATOM 3923 N N . PHE B 1 135 ? 2.025 8.438 11.5 1 96.38 135 PHE B N 1
ATOM 3924 C CA . PHE B 1 135 ? 3.41 8.898 11.523 1 96.38 135 PHE B CA 1
ATOM 3925 C C . PHE B 1 135 ? 3.77 9.461 12.891 1 96.38 135 PHE B C 1
ATOM 3927 O O . PHE B 1 135 ? 4.863 10 13.078 1 96.38 135 PHE B O 1
ATOM 3934 N N . TYR B 1 136 ? 2.801 9.383 13.891 1 96.44 136 TYR B N 1
ATOM 3935 C CA . TYR B 1 136 ? 3.139 9.633 15.289 1 96.44 136 TYR B CA 1
ATOM 3936 C C . TYR B 1 136 ? 3.629 8.359 15.969 1 96.44 136 TYR B C 1
ATOM 3938 O O . TYR B 1 136 ? 3.094 7.953 17 1 96.44 136 TYR B O 1
ATOM 3946 N N . GLY B 1 137 ? 4.539 7.621 15.469 1 93.06 137 GLY B N 1
ATOM 3947 C CA . GLY B 1 137 ? 5.246 6.41 15.859 1 93.06 137 GLY B CA 1
ATOM 3948 C C . GLY B 1 137 ? 6.203 5.902 14.797 1 93.06 137 GLY B C 1
ATOM 3949 O O . GLY B 1 137 ? 6.398 6.555 13.773 1 93.06 137 GLY B O 1
ATOM 3950 N N . ARG B 1 138 ? 6.762 4.766 15.102 1 94.56 138 ARG B N 1
ATOM 3951 C CA . ARG B 1 138 ? 7.703 4.168 14.156 1 94.56 138 ARG B CA 1
ATOM 3952 C C . ARG B 1 138 ? 6.98 3.645 12.922 1 94.56 138 ARG B C 1
ATOM 3954 O O . ARG B 1 138 ? 5.938 2.998 13.031 1 94.56 138 ARG B O 1
ATOM 3961 N N . LEU B 1 139 ? 7.516 3.967 11.781 1 96.69 139 LEU B N 1
ATOM 3962 C CA . LEU B 1 139 ? 6.871 3.57 10.539 1 96.69 139 LEU B CA 1
ATOM 3963 C C . LEU B 1 139 ? 7.836 2.799 9.648 1 96.69 139 LEU B C 1
ATOM 3965 O O . LEU B 1 139 ? 7.418 1.954 8.852 1 96.69 139 LEU B O 1
ATOM 3969 N N . PHE B 1 140 ? 9.086 3.186 9.711 1 97.62 140 PHE B N 1
ATOM 3970 C CA . PHE B 1 140 ? 10.086 2.668 8.781 1 97.62 140 PHE B CA 1
ATOM 3971 C C . PHE B 1 140 ? 11.25 2.037 9.539 1 97.62 140 PHE B C 1
ATOM 3973 O O . PHE B 1 140 ? 11.438 2.289 10.727 1 97.62 140 PHE B O 1
ATOM 3980 N N . PRO B 1 141 ? 12.055 1.192 8.844 1 96.69 141 PRO B N 1
ATOM 3981 C CA . PRO B 1 141 ? 13.266 0.643 9.461 1 96.69 141 PRO B CA 1
ATOM 3982 C C . PRO B 1 141 ? 14.281 1.723 9.844 1 96.69 141 PRO B C 1
ATOM 3984 O O . PRO B 1 141 ? 14.18 2.859 9.375 1 96.69 141 PRO B O 1
ATOM 3987 N N . ASP B 1 142 ? 15.227 1.36 10.641 1 96.56 142 ASP B N 1
ATOM 3988 C CA . ASP B 1 142 ? 16.25 2.285 11.109 1 96.56 142 ASP B CA 1
ATOM 3989 C C . ASP B 1 142 ? 17.109 2.795 9.953 1 96.56 142 ASP B C 1
ATOM 3991 O O . ASP B 1 142 ? 17.516 2.018 9.094 1 96.56 142 ASP B O 1
ATOM 3995 N N . ASN B 1 143 ? 17.297 4.09 9.914 1 96.88 143 ASN B N 1
ATOM 3996 C CA . ASN B 1 143 ? 18.266 4.742 9.031 1 96.88 143 ASN B CA 1
ATOM 3997 C C . ASN B 1 143 ? 18.031 4.371 7.57 1 96.88 143 ASN B C 1
ATOM 3999 O O . ASN B 1 143 ? 18.984 4.137 6.828 1 96.88 143 ASN B O 1
ATOM 4003 N N . CYS B 1 144 ? 16.766 4.258 7.234 1 97.06 144 CYS B N 1
ATOM 4004 C CA . CYS B 1 144 ? 16.484 3.797 5.879 1 97.06 144 CYS B CA 1
ATOM 4005 C C . CYS B 1 144 ? 16.109 4.965 4.969 1 97.06 144 CYS B C 1
ATOM 4007 O O . CYS B 1 144 ? 16.109 4.824 3.746 1 97.06 144 CYS B O 1
ATOM 4009 N N . LEU B 1 145 ? 15.875 6.148 5.547 1 98.62 145 LEU B N 1
ATOM 4010 C CA . LEU B 1 145 ? 15.398 7.281 4.754 1 98.62 145 LEU B CA 1
ATOM 4011 C C . LEU B 1 145 ? 16.469 8.359 4.648 1 98.62 145 LEU B C 1
ATOM 4013 O O . LEU B 1 145 ? 17.266 8.531 5.57 1 98.62 145 LEU B O 1
ATOM 4017 N N . HIS B 1 146 ? 16.469 9.031 3.49 1 98.81 146 HIS B N 1
ATOM 4018 C CA . HIS B 1 146 ? 17.312 10.195 3.258 1 98.81 146 HIS B CA 1
ATOM 4019 C C . HIS B 1 146 ? 16.516 11.492 3.338 1 98.81 146 HIS B C 1
ATOM 4021 O O . HIS B 1 146 ? 17.031 12.516 3.783 1 98.81 146 HIS B O 1
ATOM 4027 N N . PHE B 1 147 ? 15.305 11.445 2.916 1 98.88 147 PHE B N 1
ATOM 4028 C CA . PHE B 1 147 ? 14.477 12.633 2.73 1 98.88 147 PHE B CA 1
ATOM 4029 C C . PHE B 1 147 ? 13.031 12.352 3.109 1 98.88 147 PHE B C 1
ATOM 4031 O O . PHE B 1 147 ? 12.445 11.359 2.668 1 98.88 147 PHE B O 1
ATOM 4038 N N . ILE B 1 148 ? 12.461 13.164 3.936 1 98.88 148 ILE B N 1
ATOM 4039 C CA . ILE B 1 148 ? 11.055 13.055 4.316 1 98.88 148 ILE B CA 1
ATOM 4040 C C . ILE B 1 148 ? 10.312 14.344 3.943 1 98.88 148 ILE B C 1
ATOM 4042 O O . ILE B 1 148 ? 10.812 15.445 4.191 1 98.88 148 ILE B O 1
ATOM 4046 N N . TYR B 1 149 ? 9.211 14.18 3.287 1 98.69 149 TYR B N 1
ATOM 4047 C CA . TYR B 1 149 ? 8.305 15.258 2.912 1 98.69 149 TYR B CA 1
ATOM 4048 C C . TYR B 1 149 ? 6.934 15.07 3.549 1 98.69 149 TYR B C 1
ATOM 4050 O O . TYR B 1 149 ? 6.43 13.945 3.627 1 98.69 149 TYR B O 1
ATOM 4058 N N . SER B 1 150 ? 6.367 16.031 4.113 1 98.38 150 SER B N 1
ATOM 4059 C CA . SER B 1 150 ? 4.984 16.047 4.578 1 98.38 150 SER B CA 1
ATOM 4060 C C . SER B 1 150 ? 4.324 17.391 4.301 1 98.38 150 SER B C 1
ATOM 4062 O O . SER B 1 150 ? 4.855 18.438 4.676 1 98.38 150 SER B O 1
ATOM 4064 N N . SER B 1 151 ? 3.24 17.328 3.611 1 97.25 151 SER B N 1
ATOM 4065 C CA . SER B 1 151 ? 2.498 18.531 3.293 1 97.25 151 SER B CA 1
ATOM 4066 C C . SER B 1 151 ? 1.072 18.469 3.832 1 97.25 151 SER B C 1
ATOM 4068 O O . SER B 1 151 ? 0.301 17.594 3.457 1 97.25 151 SER B O 1
ATOM 4070 N N . TYR B 1 152 ? 0.78 19.453 4.75 1 96.44 152 TYR B N 1
ATOM 4071 C CA . TYR B 1 152 ? -0.549 19.641 5.32 1 96.44 152 TYR B CA 1
ATOM 4072 C C . TYR B 1 152 ? -1.013 18.391 6.059 1 96.44 152 TYR B C 1
ATOM 4074 O O . TYR B 1 152 ? -2.166 17.984 5.926 1 96.44 152 TYR B O 1
ATOM 4082 N N . GLY B 1 153 ? -0.062 17.781 6.746 1 96.25 153 GLY B N 1
ATOM 4083 C CA . GLY B 1 153 ? -0.369 16.609 7.539 1 96.25 153 GLY B CA 1
ATOM 4084 C C . GLY B 1 153 ? -0.144 16.812 9.023 1 96.25 153 GLY B C 1
ATOM 4085 O O . GLY B 1 153 ? -0.954 16.375 9.852 1 96.25 153 GLY B O 1
ATOM 4086 N N . LEU B 1 154 ? 0.808 17.578 9.422 1 98 154 LEU B N 1
ATOM 4087 C CA . LEU B 1 154 ? 1.334 17.562 10.781 1 98 154 LEU B CA 1
ATOM 4088 C C . LEU B 1 154 ? 0.514 18.469 11.688 1 98 154 LEU B C 1
ATOM 4090 O O . LEU B 1 154 ? 0.718 18.5 12.906 1 98 154 LEU B O 1
ATOM 4094 N N . HIS B 1 155 ? -0.432 19.281 11.117 1 97.81 155 HIS B N 1
ATOM 4095 C CA . HIS B 1 155 ? -1.348 20.047 11.953 1 97.81 155 HIS B CA 1
ATOM 4096 C C . HIS B 1 155 ? -2.51 19.188 12.438 1 97.81 155 HIS B C 1
ATOM 4098 O O . HIS B 1 155 ? -3.279 19.594 13.305 1 97.81 155 HIS B O 1
ATOM 4104 N N . TRP B 1 156 ? -2.65 18 11.891 1 97.56 156 TRP B N 1
ATOM 4105 C CA . TRP B 1 156 ? -3.605 17.031 12.414 1 97.56 156 TRP B CA 1
ATOM 4106 C C . TRP B 1 156 ? -3.016 16.281 13.602 1 97.56 156 TRP B C 1
ATOM 4108 O O . TRP B 1 156 ? -1.972 15.633 13.477 1 97.56 156 TRP B O 1
ATOM 4118 N N . LEU B 1 157 ? -3.73 16.297 14.664 1 97.75 157 LEU B N 1
ATOM 4119 C CA . LEU B 1 157 ? -3.281 15.617 15.883 1 97.75 157 LEU B CA 1
ATOM 4120 C C . LEU B 1 157 ? -3.633 14.141 15.836 1 97.75 157 LEU B C 1
ATOM 4122 O O . LEU B 1 157 ? -4.555 13.734 15.125 1 97.75 157 LEU B O 1
ATOM 4126 N N . SER B 1 158 ? -2.844 13.32 16.594 1 96.62 158 SER B N 1
ATOM 4127 C CA . SER B 1 158 ? -3.074 11.883 16.641 1 96.62 158 SER B CA 1
ATOM 4128 C C . SER B 1 158 ? -4.445 11.562 17.234 1 96.62 158 SER B C 1
ATOM 4130 O O . SER B 1 158 ? -4.988 10.477 17 1 96.62 158 SER B O 1
ATOM 4132 N N . GLN B 1 159 ? -4.969 12.469 18.031 1 96.12 159 GLN B N 1
ATOM 4133 C CA . GLN B 1 159 ? -6.258 12.32 18.703 1 96.12 159 GLN B CA 1
ATOM 4134 C C . GLN B 1 159 ? -6.746 13.656 19.25 1 96.12 159 GLN B C 1
ATOM 4136 O O . GLN B 1 159 ? -5.969 14.609 19.359 1 96.12 159 GLN B O 1
ATOM 4141 N N . VAL B 1 160 ? -8.047 13.672 19.516 1 95.31 160 VAL B N 1
ATOM 4142 C CA . VAL B 1 160 ? -8.578 14.758 20.328 1 95.31 160 VAL B CA 1
ATOM 4143 C C . VAL B 1 160 ? -8.062 14.625 21.766 1 95.31 160 VAL B C 1
ATOM 4145 O O . VAL B 1 160 ? -8 13.523 22.297 1 95.31 160 VAL B O 1
ATOM 4148 N N . PRO B 1 161 ? -7.629 15.789 22.297 1 96.31 161 PRO B N 1
ATOM 4149 C CA . PRO B 1 161 ? -7.164 15.656 23.688 1 96.31 161 PRO B CA 1
ATOM 4150 C C . PRO B 1 161 ? -8.18 14.945 24.578 1 96.31 161 PRO B C 1
ATOM 4152 O O . PRO B 1 161 ? -9.312 15.406 24.719 1 96.31 161 PRO B O 1
ATOM 4155 N N . PRO B 1 162 ? -7.738 13.852 25.156 1 93.88 162 PRO B N 1
ATOM 4156 C CA . PRO B 1 162 ? -8.695 13.07 25.938 1 93.88 162 PRO B CA 1
ATOM 4157 C C . PRO B 1 162 ? -9.289 13.867 27.094 1 93.88 162 PRO B C 1
ATOM 4159 O O . PRO B 1 162 ? -10.453 13.672 27.453 1 93.88 162 PRO B O 1
ATOM 4162 N N . ALA B 1 163 ? -8.562 14.766 27.609 1 94.62 163 ALA B N 1
ATOM 4163 C CA . ALA B 1 163 ? -8.977 15.531 28.797 1 94.62 163 ALA B CA 1
ATOM 4164 C C . ALA B 1 163 ? -10.023 16.562 28.422 1 94.62 163 ALA B C 1
ATOM 4166 O O . ALA B 1 163 ? -10.539 17.266 29.297 1 94.62 163 ALA B O 1
ATOM 4167 N N . LEU B 1 164 ? -10.328 16.641 27.141 1 95 164 LEU B N 1
ATOM 4168 C CA . LEU B 1 164 ? -11.406 17.516 26.719 1 95 164 LEU B CA 1
ATOM 4169 C C . LEU B 1 164 ? -12.75 17.031 27.234 1 95 164 LEU B C 1
ATOM 4171 O O . LEU B 1 164 ? -13.734 17.781 27.25 1 95 164 LEU B O 1
ATOM 4175 N N . TYR B 1 165 ? -12.773 15.789 27.641 1 91.25 165 TYR B N 1
ATOM 4176 C CA . TYR B 1 165 ? -14.008 15.164 28.109 1 91.25 165 TYR B CA 1
ATOM 4177 C C . TYR B 1 165 ? -13.914 14.805 29.578 1 91.25 165 TYR B C 1
ATOM 4179 O O . TYR B 1 165 ? -12.852 14.383 30.062 1 91.25 165 TYR B O 1
ATOM 4187 N N . ASP B 1 166 ? -14.969 15.016 30.25 1 87 166 ASP B N 1
ATOM 4188 C CA . ASP B 1 166 ? -14.992 14.641 31.656 1 87 166 ASP B CA 1
ATOM 4189 C C . ASP B 1 166 ? -15.258 13.148 31.828 1 87 166 ASP B C 1
ATOM 4191 O O . ASP B 1 166 ? -15.234 12.391 30.859 1 87 166 ASP B O 1
ATOM 4195 N N . GLU B 1 167 ? -15.461 12.789 33.062 1 87.06 167 GLU B N 1
ATOM 4196 C CA . GLU B 1 167 ? -15.594 11.367 33.375 1 87.06 167 GLU B CA 1
ATOM 4197 C C . GLU B 1 167 ? -16.844 10.773 32.75 1 87.06 167 GLU B C 1
ATOM 4199 O O . GLU B 1 167 ? -16.922 9.562 32.531 1 87.06 167 GLU B O 1
ATOM 4204 N N . GLN B 1 168 ? -17.828 11.648 32.469 1 84.38 168 GLN B N 1
ATOM 4205 C CA . GLN B 1 168 ? -19.078 11.18 31.875 1 84.38 168 GLN B CA 1
ATOM 4206 C C . GLN B 1 168 ? -19.047 11.281 30.344 1 84.38 168 GLN B C 1
ATOM 4208 O O . GLN B 1 168 ? -20.047 11.008 29.688 1 84.38 168 GLN B O 1
ATOM 4213 N N . GLY B 1 169 ? -17.906 11.625 29.781 1 81.81 169 GLY B N 1
ATOM 4214 C CA . GLY B 1 169 ? -17.766 11.703 28.328 1 81.81 169 GLY B CA 1
ATOM 4215 C C . GLY B 1 169 ? -18.297 13.008 27.75 1 81.81 169 GLY B C 1
ATOM 4216 O O . GLY B 1 169 ? -18.453 13.141 26.531 1 81.81 169 GL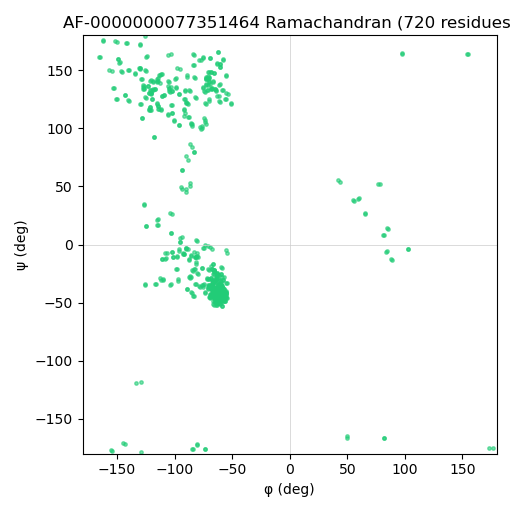Y B O 1
ATOM 4217 N N . ARG B 1 170 ? -18.641 13.945 28.734 1 85.94 170 ARG B N 1
ATOM 4218 C CA . ARG B 1 170 ? -19.125 15.242 28.297 1 85.94 170 ARG B CA 1
ATOM 4219 C C . ARG B 1 170 ? -17.969 16.203 28.062 1 85.94 170 ARG B C 1
ATOM 4221 O O . ARG B 1 170 ? -17.062 16.297 28.875 1 85.94 170 ARG B O 1
ATOM 4228 N N . SER B 1 171 ? -17.969 16.938 26.875 1 91.44 171 SER B N 1
ATOM 4229 C CA . SER B 1 171 ? -16.906 17.875 26.5 1 91.44 171 SER B CA 1
ATOM 4230 C C . SER B 1 171 ? -16.938 19.109 27.391 1 91.44 171 SER B C 1
ATOM 4232 O O . SER B 1 171 ? -18.016 19.641 27.688 1 91.44 171 SER B O 1
ATOM 4234 N N . ILE B 1 172 ? -15.75 19.609 27.766 1 92 172 ILE B N 1
ATOM 4235 C CA . ILE B 1 172 ? -15.656 20.828 28.547 1 92 172 ILE B CA 1
ATOM 4236 C C . ILE B 1 172 ? -15.75 22.047 27.609 1 92 172 ILE B C 1
ATOM 4238 O O . ILE B 1 172 ? -15.789 23.188 28.062 1 92 172 ILE B O 1
ATOM 4242 N N . ASN B 1 173 ? -15.672 21.828 26.312 1 92.25 173 ASN B N 1
ATOM 4243 C CA . ASN B 1 173 ? -15.75 22.875 25.297 1 92.25 173 ASN B CA 1
ATOM 4244 C C . ASN B 1 173 ? -17.172 23.047 24.766 1 92.25 173 ASN B C 1
ATOM 4246 O O . ASN B 1 173 ? -17.391 23.094 23.562 1 92.25 173 ASN B O 1
ATOM 4250 N N . LYS B 1 174 ? -18.078 23.156 25.578 1 82 174 LYS B N 1
ATOM 4251 C CA . LYS B 1 174 ? -19.5 23.109 25.219 1 82 174 LYS B CA 1
ATOM 4252 C C . LYS B 1 174 ? -19.828 24.141 24.156 1 82 174 LYS B C 1
ATOM 4254 O O . LYS B 1 174 ? -19.453 25.312 24.281 1 82 174 LYS B O 1
ATOM 4259 N N . GLY B 1 175 ? -20.484 23.688 23.141 1 81.25 175 GLY B N 1
ATOM 4260 C CA . GLY B 1 175 ? -20.984 24.547 22.078 1 81.25 175 GLY B CA 1
ATOM 4261 C C . GLY B 1 175 ? -19.969 24.781 20.969 1 81.25 175 GLY B C 1
ATOM 4262 O O . GLY B 1 175 ? -20.297 25.406 19.953 1 81.25 175 GLY B O 1
ATOM 4263 N N . ASN B 1 176 ? -18.734 24.391 21.25 1 90.5 176 ASN B N 1
ATOM 4264 C CA . ASN B 1 176 ? -17.688 24.562 20.25 1 90.5 176 ASN B CA 1
ATOM 4265 C C . ASN B 1 176 ? -17.047 23.219 19.891 1 90.5 176 ASN B C 1
ATOM 4267 O O . ASN B 1 176 ? -16.828 22.375 20.75 1 90.5 176 ASN B O 1
ATOM 4271 N N . ILE B 1 177 ? -16.766 23.094 18.609 1 94.38 177 ILE B N 1
ATOM 4272 C CA . ILE B 1 177 ? -16.125 21.844 18.188 1 94.38 177 ILE B CA 1
ATOM 4273 C C . ILE B 1 177 ? -14.609 22 18.219 1 94.38 177 ILE B C 1
ATOM 4275 O O . ILE B 1 177 ? -13.875 21.031 18.016 1 94.38 177 ILE B O 1
ATOM 4279 N N . TYR B 1 178 ? -14.148 23.219 18.438 1 95.56 178 TYR B N 1
ATOM 4280 C CA . TYR B 1 178 ? -12.734 23.547 18.469 1 95.56 178 TYR B CA 1
ATOM 4281 C C . TYR B 1 178 ? -12.492 24.797 19.312 1 95.56 178 TYR B C 1
ATOM 4283 O O . TYR B 1 178 ? -13.414 25.312 19.953 1 95.56 178 TYR B O 1
ATOM 4291 N N . ILE B 1 179 ? -11.25 25.281 19.391 1 95.38 179 ILE B N 1
ATOM 4292 C CA . ILE B 1 179 ? -10.875 26.469 20.156 1 95.38 179 ILE B CA 1
ATOM 4293 C C . ILE B 1 179 ? -11.578 27.688 19.578 1 95.38 179 ILE B C 1
ATOM 4295 O O . ILE B 1 179 ? -11.523 27.922 18.359 1 95.38 179 ILE B O 1
ATOM 4299 N N . SER B 1 180 ? -12.219 28.406 20.375 1 92.5 180 SER B N 1
ATOM 4300 C CA . SER B 1 180 ? -12.883 29.641 20.016 1 92.5 180 SER B CA 1
ATOM 4301 C C . SER B 1 180 ? -12.742 30.703 21.109 1 92.5 180 SER B C 1
ATOM 4303 O O . SER B 1 180 ? -12.203 30.422 22.172 1 92.5 180 SER B O 1
ATOM 4305 N N . LYS B 1 181 ? -13.211 31.891 20.766 1 90.12 181 LYS B N 1
ATOM 4306 C CA . LYS B 1 181 ? -13.18 32.969 21.75 1 90.12 181 LYS B CA 1
ATOM 4307 C C . LYS B 1 181 ? -14.031 32.625 22.969 1 90.12 181 LYS B C 1
ATOM 4309 O O . LYS B 1 181 ? -13.719 33.031 24.094 1 90.12 181 LYS B O 1
ATOM 4314 N N . SER B 1 182 ? -15.031 31.859 22.797 1 89.38 182 SER B N 1
ATOM 4315 C CA . SER B 1 182 ? -15.945 31.516 23.875 1 89.38 182 SER B CA 1
ATOM 4316 C C . SER B 1 182 ? -15.477 30.266 24.609 1 89.38 182 SER B C 1
ATOM 4318 O O . SER B 1 182 ? -16.062 29.891 25.641 1 89.38 182 SER B O 1
ATOM 4320 N N . SER B 1 183 ? -14.383 29.625 24.141 1 92.75 183 SER B N 1
ATOM 4321 C CA . SER B 1 183 ? -13.867 28.422 24.781 1 92.75 183 SER B CA 1
ATOM 4322 C C . SER B 1 183 ? -13.188 28.75 26.109 1 92.75 183 SER B C 1
ATOM 4324 O O . SER B 1 183 ? -12.539 29.781 26.234 1 92.75 183 SER B O 1
ATOM 4326 N N . PRO B 1 184 ? -13.344 27.859 27.141 1 92.38 184 PRO B N 1
ATOM 4327 C CA . PRO B 1 184 ? -12.484 28 28.328 1 92.38 184 PRO B CA 1
ATOM 4328 C C . PRO B 1 184 ? -11 27.984 27.984 1 92.38 184 PRO B C 1
ATOM 4330 O O . PRO B 1 184 ? -10.57 27.25 27.094 1 92.38 184 PRO B O 1
ATOM 4333 N N . PRO B 1 185 ? -10.242 28.734 28.703 1 91.31 185 PRO B N 1
ATOM 4334 C CA . PRO B 1 185 ? -8.805 28.812 28.422 1 91.31 185 PRO B CA 1
ATOM 4335 C C . PRO B 1 185 ? -8.125 27.438 28.484 1 91.31 185 PRO B C 1
ATOM 4337 O O . PRO B 1 185 ? -7.129 27.219 27.797 1 91.31 185 PRO B O 1
ATOM 4340 N N . SER B 1 186 ? -8.617 26.562 29.297 1 95.06 186 SER B N 1
ATOM 4341 C CA . SER B 1 186 ? -8.016 25.25 29.453 1 95.06 186 SER B CA 1
ATOM 4342 C C . SER B 1 186 ? -8.062 24.453 28.156 1 95.06 186 SER B C 1
ATOM 4344 O O . SER B 1 186 ? -7.234 23.578 27.922 1 95.06 186 SER B O 1
ATOM 4346 N N . VAL B 1 187 ? -9 24.781 27.297 1 96 187 VAL B N 1
ATOM 4347 C CA . VAL B 1 187 ? -9.188 24.031 26.062 1 96 187 VAL B CA 1
ATOM 4348 C C . VAL B 1 187 ? -7.973 24.219 25.156 1 96 187 VAL B C 1
ATOM 4350 O O . VAL B 1 187 ? -7.414 23.234 24.656 1 96 187 VAL B O 1
ATOM 4353 N N . SER B 1 188 ? -7.566 25.469 24.984 1 96.38 188 SER B N 1
ATOM 4354 C CA . SER B 1 188 ? -6.402 25.734 24.141 1 96.38 188 SER B CA 1
ATOM 4355 C C . SER B 1 188 ? -5.152 25.062 24.719 1 96.38 188 SER B C 1
ATOM 4357 O O . SER B 1 188 ? -4.305 24.578 23.969 1 96.38 188 SER B O 1
ATOM 4359 N N . GLU B 1 189 ? -5.027 24.984 26.016 1 96.88 189 GLU B N 1
ATOM 4360 C CA . GLU B 1 189 ? -3.885 24.344 26.656 1 96.88 189 GLU B CA 1
ATOM 4361 C C . GLU B 1 189 ? -3.865 22.844 26.406 1 96.88 189 GLU B C 1
ATOM 4363 O O . GLU B 1 189 ? -2.799 22.25 26.219 1 96.88 189 GLU B O 1
ATOM 4368 N N . LEU B 1 190 ? -5.004 22.25 26.438 1 97.56 190 LEU B N 1
ATOM 4369 C CA . LEU B 1 190 ? -5.109 20.828 26.172 1 97.56 190 LEU B CA 1
ATOM 4370 C C . LEU B 1 190 ? -4.66 20.5 24.75 1 97.56 190 LEU B C 1
ATOM 4372 O O . LEU B 1 190 ? -3.934 19.531 24.531 1 97.56 190 LEU B O 1
ATOM 4376 N N . TYR B 1 191 ? -5.07 21.312 23.797 1 97.75 191 TYR B N 1
ATOM 4377 C CA . TYR B 1 191 ? -4.676 21.109 22.406 1 97.75 191 TYR B CA 1
ATOM 4378 C C . TYR B 1 191 ? -3.178 21.328 22.234 1 97.75 191 TYR B C 1
ATOM 4380 O O . TYR B 1 191 ? -2.518 20.594 21.5 1 97.75 191 TYR B O 1
ATOM 4388 N N . LEU B 1 192 ? -2.662 22.359 22.906 1 97.75 192 LEU B N 1
ATOM 4389 C CA . LEU B 1 192 ? -1.227 22.609 22.875 1 97.75 192 LEU B CA 1
ATOM 4390 C C . LEU B 1 192 ? -0.445 21.406 23.391 1 97.75 192 LEU B C 1
ATOM 4392 O O . LEU B 1 192 ? 0.535 20.984 22.781 1 97.75 192 LEU B O 1
ATOM 4396 N N . ARG B 1 193 ? -0.881 20.859 24.484 1 98.12 193 ARG B N 1
ATOM 4397 C CA . ARG B 1 193 ? -0.201 19.719 25.094 1 98.12 193 ARG B CA 1
ATOM 4398 C C . ARG B 1 193 ? -0.224 18.5 24.172 1 98.12 193 ARG B C 1
ATOM 4400 O O . ARG B 1 193 ? 0.772 17.781 24.047 1 98.12 193 ARG B O 1
ATOM 4407 N N . GLN B 1 194 ? -1.348 18.297 23.594 1 98.12 194 GLN B N 1
ATOM 4408 C CA . GLN B 1 194 ? -1.455 17.188 22.641 1 98.12 194 GLN B CA 1
ATOM 4409 C C . GLN B 1 194 ? -0.517 17.375 21.453 1 98.12 194 GLN B C 1
ATOM 4411 O O . GLN B 1 194 ? 0.116 16.438 21 1 98.12 194 GLN B O 1
ATOM 4416 N N . PHE B 1 195 ? -0.443 18.609 20.969 1 98.38 195 PHE B N 1
ATOM 4417 C CA . PHE B 1 195 ? 0.484 18.922 19.891 1 98.38 195 PHE B CA 1
ATOM 4418 C C . PHE B 1 195 ? 1.922 18.641 20.312 1 98.38 195 PHE B C 1
ATOM 4420 O O . PHE B 1 195 ? 2.682 18.031 19.562 1 98.38 195 PHE B O 1
ATOM 4427 N N . GLN B 1 196 ? 2.273 19.094 21.438 1 98.56 196 GLN B N 1
ATOM 4428 C CA . GLN B 1 196 ? 3.631 18.906 21.938 1 98.56 196 GLN B CA 1
ATOM 4429 C C . GLN B 1 196 ? 3.98 17.422 22.047 1 98.56 196 GLN B C 1
ATOM 4431 O O . GLN B 1 196 ? 5.059 17 21.609 1 98.56 196 GLN B O 1
ATOM 4436 N N . GLU B 1 197 ? 3.051 16.703 22.547 1 98.25 197 GLU B N 1
ATOM 4437 C CA . GLU B 1 197 ? 3.256 15.258 22.656 1 98.25 197 GLU B CA 1
ATOM 4438 C C . GLU B 1 197 ? 3.414 14.609 21.281 1 98.25 197 GLU B C 1
ATOM 4440 O O . GLU B 1 197 ? 4.344 13.828 21.062 1 98.25 197 GLU B O 1
ATOM 4445 N N . ASP B 1 198 ? 2.539 14.914 20.391 1 98.38 198 ASP B N 1
ATOM 4446 C CA . ASP B 1 198 ? 2.533 14.336 19.047 1 98.38 198 ASP B CA 1
ATOM 4447 C C . ASP B 1 198 ? 3.799 14.719 18.281 1 98.38 198 ASP B C 1
ATOM 4449 O O . ASP B 1 198 ? 4.453 13.867 17.688 1 98.38 198 ASP B O 1
ATOM 4453 N N . PHE B 1 199 ? 4.098 16 18.281 1 98.69 199 PHE B N 1
ATOM 4454 C CA . PHE B 1 199 ? 5.223 16.5 17.5 1 98.69 199 PHE B CA 1
ATOM 4455 C C . PHE B 1 199 ? 6.539 15.953 18.031 1 98.69 199 PHE B C 1
ATOM 4457 O O . PHE B 1 199 ? 7.445 15.625 17.266 1 98.69 199 PHE B O 1
ATOM 4464 N N . ALA B 1 200 ? 6.652 15.844 19.328 1 98.31 200 ALA B N 1
ATOM 4465 C CA . ALA B 1 200 ? 7.832 15.234 19.922 1 98.31 200 ALA B CA 1
ATOM 4466 C C . ALA B 1 200 ? 7.98 13.773 19.5 1 98.31 200 ALA B C 1
ATOM 4468 O O . ALA B 1 200 ? 9.078 13.336 19.156 1 98.31 200 ALA B O 1
ATOM 4469 N N . LEU B 1 201 ? 6.895 13.078 19.547 1 98.12 201 LEU B N 1
ATOM 4470 C CA . LEU B 1 201 ? 6.906 11.68 19.141 1 98.12 201 LEU B CA 1
ATOM 4471 C C . LEU B 1 201 ? 7.262 11.555 17.656 1 98.12 201 LEU B C 1
ATOM 4473 O O . LEU B 1 201 ? 7.996 10.648 17.266 1 98.12 201 LEU B O 1
ATOM 4477 N N . PHE B 1 202 ? 6.738 12.445 16.906 1 98.69 202 PHE B N 1
ATOM 4478 C CA . PHE B 1 202 ? 7.039 12.492 15.477 1 98.69 202 PHE B CA 1
ATOM 4479 C C . PHE B 1 202 ? 8.531 12.672 15.242 1 98.69 202 PHE B C 1
ATOM 4481 O O . PHE B 1 202 ? 9.148 11.906 14.5 1 98.69 202 PHE B O 1
ATOM 4488 N N . LEU B 1 203 ? 9.094 13.648 15.844 1 98.69 203 LEU B N 1
ATOM 4489 C CA . LEU B 1 203 ? 10.516 13.953 15.672 1 98.69 203 LEU B CA 1
ATOM 4490 C C . LEU B 1 203 ? 11.383 12.789 16.141 1 98.69 203 LEU B C 1
ATOM 4492 O O . LEU B 1 203 ? 12.328 12.398 15.453 1 98.69 203 LEU B O 1
ATOM 4496 N N . ARG B 1 204 ? 11.039 12.195 17.234 1 98.19 204 ARG B N 1
ATOM 4497 C CA . ARG B 1 204 ? 11.797 11.07 17.766 1 98.19 204 ARG B CA 1
ATOM 4498 C C . ARG B 1 204 ? 11.75 9.883 16.812 1 98.19 204 ARG B C 1
ATOM 4500 O O . ARG B 1 204 ? 12.773 9.242 16.562 1 98.19 204 ARG B O 1
ATOM 4507 N N . SER B 1 205 ? 10.602 9.57 16.312 1 98.12 205 SER B N 1
ATOM 4508 C CA . SER B 1 205 ? 10.438 8.461 15.391 1 98.12 205 SER B CA 1
ATOM 4509 C C . SER B 1 205 ? 11.234 8.688 14.109 1 98.12 205 SER B C 1
ATOM 4511 O O . SER B 1 205 ? 11.93 7.789 13.633 1 98.12 205 SER B O 1
ATOM 4513 N N . ARG B 1 206 ? 11.141 9.914 13.555 1 98.69 206 ARG B N 1
ATOM 4514 C CA . ARG B 1 206 ? 11.852 10.258 12.328 1 98.69 206 ARG B CA 1
ATOM 4515 C C . ARG B 1 206 ? 13.359 10.242 12.547 1 98.69 206 ARG B C 1
ATOM 4517 O O . ARG B 1 206 ? 14.125 9.867 11.648 1 98.69 206 ARG B O 1
ATOM 4524 N N . SER B 1 207 ? 13.773 10.594 13.75 1 98.25 207 SER B N 1
ATOM 4525 C CA . SER B 1 207 ? 15.203 10.594 14.039 1 98.25 207 SER B CA 1
ATOM 4526 C C . SER B 1 207 ? 15.789 9.188 13.961 1 98.25 207 SER B C 1
ATOM 4528 O O . SER B 1 207 ? 16.969 9.008 13.648 1 98.25 207 SER B O 1
ATOM 4530 N N . GLU B 1 208 ? 15.008 8.164 14.219 1 97.19 208 GLU B N 1
ATOM 4531 C CA . GLU B 1 208 ? 15.445 6.777 14.125 1 97.19 208 GLU B CA 1
ATOM 4532 C C . GLU B 1 208 ? 15.422 6.285 12.68 1 97.19 208 GLU B C 1
ATOM 4534 O O . GLU B 1 208 ? 16.203 5.398 12.305 1 97.19 208 GLU B O 1
ATOM 4539 N N . GLU B 1 209 ? 14.641 6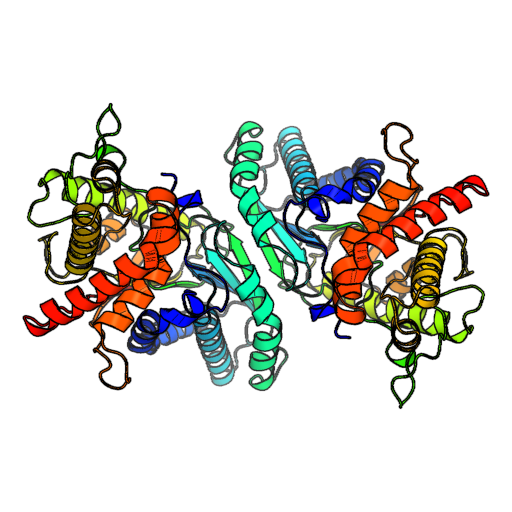.871 11.859 1 98.19 209 GLU B N 1
ATOM 4540 C CA . GLU B 1 209 ? 14.375 6.363 10.516 1 98.19 209 GLU B CA 1
ATOM 4541 C C . GLU B 1 209 ? 15.25 7.062 9.484 1 98.19 209 GLU B C 1
ATOM 4543 O O . GLU B 1 209 ? 15.602 6.469 8.461 1 98.19 209 GLU B O 1
ATOM 4548 N N . LEU B 1 210 ? 15.594 8.336 9.727 1 98.5 210 LEU B N 1
ATOM 4549 C CA . LEU B 1 210 ? 16.422 9.133 8.836 1 98.5 210 LEU B CA 1
ATOM 4550 C C . LEU B 1 210 ? 17.906 8.836 9.062 1 98.5 210 LEU B C 1
ATOM 4552 O O . LEU B 1 210 ? 18.328 8.625 10.203 1 98.5 210 LEU B O 1
ATOM 4556 N N . ILE B 1 211 ? 18.688 8.836 8.008 1 97.94 211 ILE B N 1
ATOM 4557 C CA . ILE B 1 211 ? 20.141 8.789 8.141 1 97.94 211 ILE B CA 1
ATOM 4558 C C . ILE B 1 211 ? 20.656 10.102 8.727 1 97.94 211 ILE B C 1
ATOM 4560 O O . ILE B 1 211 ? 19.953 11.117 8.68 1 97.94 211 ILE B O 1
ATOM 4564 N N . GLU B 1 212 ? 21.875 10.039 9.266 1 97.25 212 GLU B N 1
ATOM 4565 C CA . GLU B 1 212 ? 22.5 11.289 9.672 1 97.25 212 GLU B CA 1
ATOM 4566 C C . GLU B 1 212 ? 22.641 12.25 8.5 1 97.25 212 GLU B C 1
ATOM 4568 O O . GLU B 1 212 ? 23 11.852 7.391 1 97.25 212 GLU B O 1
ATOM 4573 N N . GLY B 1 213 ? 22.281 13.438 8.711 1 97.31 213 GLY B N 1
ATOM 4574 C CA . GLY B 1 213 ? 22.312 14.438 7.66 1 97.31 213 GLY B CA 1
ATOM 4575 C C . GLY B 1 213 ? 21.078 14.422 6.781 1 97.31 213 GLY B C 1
ATOM 4576 O O . GLY B 1 213 ? 20.906 15.297 5.926 1 97.31 213 GLY B O 1
ATOM 4577 N N . GLY B 1 214 ? 20.172 13.398 7.023 1 98.5 214 GLY B N 1
ATOM 4578 C CA . GLY B 1 214 ? 18.922 13.375 6.289 1 98.5 214 GLY B CA 1
ATOM 4579 C C . GLY B 1 214 ? 18.094 14.625 6.484 1 98.5 214 GLY B C 1
ATOM 4580 O O . GLY B 1 214 ? 18.312 15.383 7.434 1 98.5 214 GLY B O 1
ATOM 4581 N N . ARG B 1 215 ? 17.188 14.898 5.586 1 98.75 215 ARG B N 1
ATOM 4582 C CA . ARG B 1 215 ? 16.438 16.156 5.594 1 98.75 215 ARG B CA 1
ATOM 4583 C C . ARG B 1 215 ? 14.938 15.891 5.59 1 98.75 215 ARG B C 1
ATOM 4585 O O . ARG B 1 215 ? 14.484 14.867 5.07 1 98.75 215 ARG B O 1
ATOM 4592 N N . MET B 1 216 ? 14.258 16.781 6.172 1 98.88 216 MET B N 1
ATOM 4593 C CA . MET B 1 216 ? 12.797 16.797 6.105 1 98.88 216 MET B CA 1
ATOM 4594 C C . MET B 1 216 ? 12.289 18.172 5.652 1 98.88 216 MET B C 1
ATOM 4596 O O . MET B 1 216 ? 12.828 19.203 6.059 1 98.88 216 MET B O 1
ATOM 4600 N N . VAL B 1 217 ? 11.367 18.172 4.812 1 98.88 217 VAL B N 1
ATOM 4601 C CA . VAL B 1 217 ? 10.602 19.359 4.457 1 98.88 217 VAL B CA 1
ATOM 4602 C C . VAL B 1 217 ? 9.148 19.188 4.898 1 98.88 217 VAL B C 1
ATOM 4604 O O . VAL B 1 217 ? 8.453 18.297 4.418 1 98.88 217 VAL B O 1
ATOM 4607 N N . LEU B 1 218 ? 8.742 20.031 5.793 1 98.75 218 LEU B N 1
ATOM 4608 C CA . LEU B 1 218 ? 7.414 19.953 6.398 1 98.75 218 LEU B CA 1
ATOM 4609 C C . LEU B 1 218 ? 6.609 21.219 6.125 1 98.75 218 LEU B C 1
ATOM 4611 O O . LEU B 1 218 ? 7.086 22.328 6.379 1 98.75 218 LEU B O 1
ATOM 4615 N N . ILE B 1 219 ? 5.445 21.031 5.566 1 98.19 219 ILE B N 1
ATOM 4616 C CA . ILE B 1 219 ? 4.504 22.125 5.328 1 98.19 219 ILE B CA 1
ATOM 4617 C C . ILE B 1 219 ? 3.242 21.906 6.16 1 98.19 219 ILE B C 1
ATOM 4619 O O . ILE B 1 219 ? 2.604 20.844 6.062 1 98.19 219 ILE B O 1
ATOM 4623 N N . LEU B 1 220 ? 2.875 22.781 7.02 1 97.88 220 LEU B N 1
ATOM 4624 C CA . LEU B 1 220 ? 1.698 22.625 7.863 1 97.88 220 LEU B CA 1
ATOM 4625 C C . LEU B 1 220 ? 1.048 23.969 8.164 1 97.88 220 LEU B C 1
ATOM 4627 O O . LEU B 1 220 ? 1.7 25 8.078 1 97.88 220 LEU B O 1
ATOM 4631 N N . LEU B 1 221 ? -0.192 23.922 8.477 1 97.06 221 LEU B N 1
ATOM 4632 C CA . LEU B 1 221 ? -0.911 25.125 8.883 1 97.06 221 LEU B CA 1
ATOM 4633 C C . LEU B 1 221 ? -0.455 25.594 10.258 1 97.06 221 LEU B C 1
ATOM 4635 O O . LEU B 1 221 ? -0.109 24.781 11.117 1 97.06 221 LEU B O 1
ATOM 4639 N N . GLY B 1 222 ? -0.381 26.891 10.414 1 96.25 222 GLY B N 1
ATOM 4640 C CA . GLY B 1 222 ? 0.051 27.484 11.672 1 96.25 222 GLY B CA 1
ATOM 4641 C C . GLY B 1 222 ? -0.689 28.766 12.016 1 96.25 222 GLY B C 1
ATOM 4642 O O . GLY B 1 222 ? -1.735 29.062 11.43 1 96.25 222 GLY B O 1
ATOM 4643 N N . ARG B 1 223 ? -0.172 29.391 13.055 1 95.25 223 ARG B N 1
ATOM 4644 C CA . ARG B 1 223 ? -0.769 30.641 13.516 1 95.25 223 ARG B CA 1
ATOM 4645 C C . ARG B 1 223 ? 0.302 31.688 13.797 1 95.25 223 ARG B C 1
ATOM 4647 O O . ARG B 1 223 ? 1.429 31.359 14.164 1 95.25 223 ARG B O 1
ATOM 4654 N N . ARG B 1 224 ? 0.113 33.031 13.617 1 90.06 224 ARG B N 1
ATOM 4655 C CA . ARG B 1 224 ? 1.076 34.125 13.758 1 90.06 224 ARG B CA 1
ATOM 4656 C C . ARG B 1 224 ? 1.293 34.469 15.227 1 90.06 224 ARG B C 1
ATOM 4658 O O . ARG B 1 224 ? 2.418 34.75 15.641 1 90.06 224 ARG B O 1
ATOM 4665 N N . GLY B 1 225 ? 0.337 34.438 16.094 1 87.94 225 GLY B N 1
ATOM 4666 C CA . GLY B 1 225 ? 0.453 34.969 17.453 1 87.94 225 GLY B CA 1
ATOM 4667 C C . GLY B 1 225 ? 0 34 18.516 1 87.94 225 GLY B C 1
ATOM 4668 O O . GLY B 1 225 ? -0.397 32.875 18.203 1 87.94 225 GLY B O 1
ATOM 4669 N N . PRO B 1 226 ? 0.256 34.406 19.719 1 88.5 226 PRO B N 1
ATOM 4670 C CA . PRO B 1 226 ? 0.01 33.531 20.859 1 88.5 226 PRO B CA 1
ATOM 4671 C C . PRO B 1 226 ? -1.475 33.219 21.062 1 88.5 226 PRO B C 1
ATOM 4673 O O . PRO B 1 226 ? -1.829 32.25 21.75 1 88.5 226 PRO B O 1
ATOM 4676 N N . ASP B 1 227 ? -2.32 34.125 20.5 1 90.81 227 ASP B N 1
ATOM 4677 C CA . ASP B 1 227 ? -3.754 33.906 20.688 1 90.81 227 ASP B CA 1
ATOM 4678 C C . ASP B 1 227 ? -4.223 32.688 19.891 1 90.81 227 ASP B C 1
ATOM 4680 O O . ASP B 1 227 ? -4.086 32.656 18.672 1 90.81 227 ASP B O 1
ATOM 4684 N N . HIS B 1 228 ? -4.828 31.781 20.578 1 92.5 228 HIS B N 1
ATOM 4685 C CA . HIS B 1 228 ? -5.25 30.531 19.938 1 92.5 228 HIS B CA 1
ATOM 4686 C C . HIS B 1 228 ? -6.504 30.75 19.094 1 92.5 228 HIS B C 1
ATOM 4688 O O . HIS B 1 228 ? -6.711 30.062 18.094 1 92.5 228 HIS B O 1
ATOM 4694 N N . ALA B 1 229 ? -7.355 31.609 19.562 1 90.25 229 ALA B N 1
ATOM 4695 C CA . ALA B 1 229 ? -8.523 31.969 18.781 1 90.25 229 ALA B CA 1
ATOM 4696 C C . ALA B 1 229 ? -8.203 33.125 17.812 1 90.25 229 ALA B C 1
ATOM 4698 O O . ALA B 1 229 ? -8.359 34.281 18.156 1 90.25 229 ALA B O 1
ATOM 4699 N N . ASP B 1 230 ? -7.707 32.812 16.672 1 84.94 230 ASP B N 1
ATOM 4700 C CA . ASP B 1 230 ? -7.27 33.812 15.688 1 84.94 230 ASP B CA 1
ATOM 4701 C C . ASP B 1 230 ? -8.258 33.906 14.523 1 84.94 230 ASP B C 1
ATOM 4703 O O . ASP B 1 230 ? -9.148 33.062 14.391 1 84.94 230 ASP B O 1
ATOM 4707 N N . ARG B 1 231 ? -8.195 34.938 13.766 1 83.31 231 ARG B N 1
ATOM 4708 C CA . ARG B 1 231 ? -8.992 35.094 12.547 1 83.31 231 ARG B CA 1
ATOM 4709 C C . ARG B 1 231 ? -8.258 34.531 11.336 1 83.31 231 ARG B C 1
ATOM 4711 O O . ARG B 1 231 ? -8.117 35.219 10.32 1 83.31 231 ARG B O 1
ATOM 4718 N N . GLY B 1 232 ? -7.688 33.406 11.422 1 89.19 232 GLY B N 1
ATOM 4719 C CA . GLY B 1 232 ? -7.008 32.594 10.414 1 89.19 232 GLY B CA 1
ATOM 4720 C C . GLY B 1 232 ? -7.484 31.172 10.359 1 89.19 232 GLY B C 1
ATOM 4721 O O . GLY B 1 232 ? -8.68 30.906 10.227 1 89.19 232 GLY B O 1
ATOM 4722 N N . ASN B 1 233 ? -6.594 30.25 10.617 1 92.12 233 ASN B N 1
ATOM 4723 C CA . ASN B 1 233 ? -6.93 28.828 10.5 1 92.12 233 ASN B CA 1
ATOM 4724 C C . ASN B 1 233 ? -7.961 28.406 11.547 1 92.12 233 ASN B C 1
ATOM 4726 O O . ASN B 1 233 ? -8.867 27.625 11.25 1 92.12 233 ASN B O 1
ATOM 4730 N N . THR B 1 234 ? -7.914 28.906 12.711 1 91.31 234 THR B N 1
ATOM 4731 C CA . THR B 1 234 ? -8.836 28.547 13.789 1 91.31 234 THR B CA 1
ATOM 4732 C C . THR B 1 234 ? -10.234 29.078 13.492 1 91.31 234 THR B C 1
ATOM 4734 O O . THR B 1 234 ? -11.234 28.422 13.812 1 91.31 234 THR B O 1
ATOM 4737 N N . PHE B 1 235 ? -10.336 30.25 12.875 1 91.94 235 PHE B N 1
ATOM 4738 C CA . PHE B 1 235 ? -11.617 30.875 12.578 1 91.94 235 PHE B CA 1
ATOM 4739 C C . PHE B 1 235 ? -12.445 29.984 11.648 1 91.94 235 PHE B C 1
ATOM 4741 O O . PHE B 1 235 ? -13.672 29.938 11.758 1 91.94 235 PHE B O 1
ATOM 4748 N N . PHE B 1 236 ? -11.805 29.312 10.758 1 93.56 236 PHE B N 1
ATOM 4749 C CA . PHE B 1 236 ? -12.516 28.422 9.852 1 93.56 236 PHE B CA 1
ATOM 4750 C C . PHE B 1 236 ? -13.25 27.328 10.625 1 93.56 236 PHE B C 1
ATOM 4752 O O . PHE B 1 236 ? -14.328 26.891 10.219 1 93.56 236 PHE B O 1
ATOM 4759 N N . TRP B 1 237 ? -12.68 26.891 11.703 1 94.69 237 TRP B N 1
ATOM 4760 C CA . TRP B 1 237 ? -13.328 25.891 12.539 1 94.69 237 TRP B CA 1
ATOM 4761 C C . TRP B 1 237 ? -14.523 26.484 13.281 1 94.69 237 TRP B C 1
ATOM 4763 O O . TRP B 1 237 ? -15.523 25.797 13.516 1 94.69 237 TRP B O 1
ATOM 4773 N N . GLU B 1 238 ? -14.352 27.703 13.703 1 93.69 238 GLU B N 1
ATOM 4774 C CA . GLU B 1 238 ? -15.484 28.391 14.305 1 93.69 238 GLU B CA 1
ATOM 4775 C C . GLU B 1 238 ? -16.656 28.469 13.344 1 93.69 238 GLU B C 1
ATOM 4777 O O . GLU B 1 238 ? -17.812 28.281 13.742 1 93.69 238 GLU B O 1
ATOM 4782 N N . LEU B 1 239 ? -16.344 28.766 12.109 1 95.19 239 LEU B N 1
ATOM 4783 C CA . LEU B 1 239 ? -17.406 28.859 11.109 1 95.19 239 LEU B CA 1
ATOM 4784 C C . LEU B 1 239 ? -18.062 27.5 10.883 1 95.19 239 LEU B C 1
ATOM 4786 O O . LEU B 1 239 ? -19.266 27.438 10.633 1 95.19 239 LEU B O 1
ATOM 4790 N N . LEU B 1 240 ? -17.281 26.453 10.906 1 96.19 240 LEU B N 1
ATOM 4791 C CA . LEU B 1 240 ? -17.859 25.109 10.797 1 96.19 240 LEU B CA 1
ATOM 4792 C C . LEU B 1 240 ? -18.75 24.812 11.992 1 96.19 240 LEU B C 1
ATOM 4794 O O . LEU B 1 240 ? -19.828 24.25 11.828 1 96.19 240 LEU B O 1
ATOM 4798 N N . SER B 1 241 ? -18.297 25.219 13.148 1 94.75 241 SER B N 1
ATOM 4799 C CA . SER B 1 241 ? -19.094 25.062 14.359 1 94.75 241 SER B CA 1
ATOM 4800 C C . SER B 1 241 ? -20.438 25.797 14.234 1 94.75 241 SER B C 1
ATOM 4802 O O . SER B 1 241 ? -21.484 25.234 14.578 1 94.75 241 SER B O 1
ATOM 4804 N N . ARG B 1 242 ? -20.406 26.969 13.781 1 95 242 ARG B N 1
ATOM 4805 C CA . ARG B 1 242 ? -21.625 27.75 13.578 1 95 242 ARG B CA 1
ATOM 4806 C C . ARG B 1 242 ? -22.547 27.078 12.562 1 95 242 ARG B C 1
ATOM 4808 O O . ARG B 1 242 ? -23.766 27.125 12.719 1 95 242 ARG B O 1
ATOM 4815 N N . SER B 1 243 ? -21.938 26.562 11.531 1 96.81 243 SER B N 1
ATOM 4816 C CA . SER B 1 243 ? -22.719 25.875 10.516 1 96.81 243 SER B CA 1
ATOM 4817 C C . SER B 1 243 ? -23.453 24.672 11.109 1 96.81 243 SER B C 1
ATOM 4819 O O . SER B 1 243 ? -24.594 24.406 10.75 1 96.81 243 SER B O 1
ATOM 4821 N N . LEU B 1 244 ? -22.781 23.938 11.992 1 96.06 244 LEU B N 1
ATOM 4822 C CA . LEU B 1 244 ? -23.406 22.812 12.68 1 96.06 244 LEU B CA 1
ATOM 4823 C C . LEU B 1 244 ? -24.531 23.297 13.594 1 96.06 244 LEU B C 1
ATOM 4825 O O . LEU B 1 244 ? -25.594 22.656 13.68 1 96.06 244 LEU B O 1
ATOM 4829 N N . ALA B 1 245 ? -24.312 24.391 14.242 1 94.81 245 ALA B N 1
ATOM 4830 C CA . ALA B 1 245 ? -25.312 24.969 15.125 1 94.81 245 ALA B CA 1
ATOM 4831 C C . ALA B 1 245 ? -26.578 25.344 14.344 1 94.81 245 ALA B C 1
ATOM 4833 O O . ALA B 1 245 ? -27.688 25.219 14.859 1 94.81 245 ALA B O 1
ATOM 4834 N N . ILE B 1 246 ? -26.375 25.844 13.148 1 96.38 246 ILE B N 1
ATOM 4835 C CA . ILE B 1 246 ? -27.5 26.156 12.281 1 96.38 246 ILE B CA 1
ATOM 4836 C C . ILE B 1 246 ? -28.328 24.891 12.023 1 96.38 246 ILE B C 1
ATOM 4838 O O . ILE B 1 246 ? -29.562 24.922 12.086 1 96.38 246 ILE B O 1
ATOM 4842 N N . LEU B 1 247 ? -27.656 23.781 11.773 1 96.12 247 LEU B N 1
ATOM 4843 C CA . LEU B 1 247 ? -28.359 22.516 11.523 1 96.12 247 LEU B CA 1
ATOM 4844 C C . LEU B 1 247 ? -29.078 22.031 12.773 1 96.12 247 LEU B C 1
ATOM 4846 O O . LEU B 1 247 ? -30.141 21.422 12.688 1 96.12 247 LEU B O 1
ATOM 4850 N N . VAL B 1 248 ? -28.516 22.297 13.914 1 94.62 248 VAL B N 1
ATOM 4851 C CA . VAL B 1 248 ? -29.188 22 15.172 1 94.62 248 VAL B CA 1
ATOM 4852 C C . VAL B 1 248 ? -30.484 22.797 15.273 1 94.62 248 VAL B C 1
ATOM 4854 O O . VAL B 1 248 ? -31.531 22.25 15.633 1 94.62 248 VAL B O 1
ATOM 4857 N N . SER B 1 249 ? -30.406 23.984 14.953 1 96 249 SER B N 1
ATOM 4858 C CA . SER B 1 249 ? -31.578 24.859 15.023 1 96 249 SER B CA 1
ATOM 4859 C C . SER B 1 249 ? -32.656 24.422 14.055 1 96 249 SER B C 1
ATOM 4861 O O . SER B 1 249 ? -33.844 24.641 14.297 1 96 249 SER B O 1
ATOM 4863 N N . TRP B 1 250 ? -32.25 23.828 12.945 1 95.75 250 TRP B N 1
ATOM 4864 C CA . TRP B 1 250 ? -33.188 23.312 11.953 1 95.75 250 TRP B CA 1
ATOM 4865 C C . TRP B 1 250 ? -33.719 21.953 12.375 1 95.75 250 TRP B C 1
ATOM 4867 O O . TRP B 1 250 ? -34.625 21.422 11.727 1 95.75 250 TRP B O 1
ATOM 4877 N N . GLY B 1 251 ? -33.156 21.328 13.414 1 94.44 251 GLY B N 1
ATOM 4878 C CA . GLY B 1 251 ? -33.594 20.031 13.883 1 94.44 251 GLY B CA 1
ATOM 4879 C C . GLY B 1 251 ? -32.969 18.875 13.125 1 94.44 251 GLY B C 1
ATOM 4880 O O . GLY B 1 251 ? -33.375 17.719 13.281 1 94.44 251 GLY B O 1
ATOM 4881 N N . GLU B 1 252 ? -31.938 19.188 12.375 1 94.5 252 GLU B N 1
ATOM 4882 C CA . GLU B 1 252 ? -31.266 18.156 11.578 1 94.5 252 GLU B CA 1
ATOM 4883 C C . GLU B 1 252 ? -30.203 17.438 12.383 1 94.5 252 GLU B C 1
ATOM 4885 O O . GLU B 1 252 ? -29.828 16.312 12.062 1 94.5 252 GLU B O 1
ATOM 4890 N N . VAL B 1 253 ? -29.656 18.141 13.375 1 94.19 253 VAL B N 1
ATOM 4891 C CA . VAL B 1 253 ? -28.609 17.594 14.227 1 94.19 253 VAL B CA 1
ATOM 4892 C C . VAL B 1 253 ? -29 17.75 15.695 1 94.19 253 VAL B C 1
ATOM 4894 O O . VAL B 1 253 ? -29.531 18.797 16.094 1 94.19 253 VAL B O 1
ATOM 4897 N N . GLU B 1 254 ? -28.828 16.703 16.406 1 93.38 254 GLU B N 1
ATOM 4898 C CA . GLU B 1 254 ? -29.062 16.781 17.844 1 93.38 254 GLU B CA 1
ATOM 4899 C C . GLU B 1 254 ? -28 17.625 18.547 1 93.38 254 GLU B C 1
ATOM 4901 O O . GLU B 1 254 ? -26.812 17.469 18.266 1 93.38 254 GLU B O 1
ATOM 4906 N N . GLU B 1 255 ? -28.453 18.406 19.438 1 91.69 255 GLU B N 1
ATOM 4907 C CA . GLU B 1 255 ? -27.562 19.312 20.141 1 91.69 255 GLU B CA 1
ATOM 4908 C C . GLU B 1 255 ? -26.5 18.531 20.922 1 91.69 255 GLU B C 1
ATOM 4910 O O . GLU B 1 255 ? -25.344 18.953 21.016 1 91.69 255 GLU B O 1
ATOM 4915 N N . GLU B 1 256 ? -26.859 17.453 21.469 1 89.56 256 GLU B N 1
ATOM 4916 C CA . GLU B 1 256 ? -25.953 16.625 22.25 1 89.56 256 GLU B CA 1
ATOM 4917 C C . GLU B 1 256 ? -24.797 16.109 21.391 1 89.56 256 GLU B C 1
ATOM 4919 O O . GLU B 1 256 ? -23.672 15.969 21.875 1 89.56 256 GLU B O 1
ATOM 4924 N N . LYS B 1 257 ? -25.094 15.859 20.156 1 91 257 LYS B N 1
ATOM 4925 C CA . LYS B 1 257 ? -24.062 15.383 19.25 1 91 257 LYS B CA 1
ATOM 4926 C C . LYS B 1 257 ? -23.047 16.484 18.922 1 91 257 LYS B C 1
ATOM 4928 O O . LYS B 1 257 ? -21.859 16.219 18.734 1 91 257 LYS B O 1
ATOM 4933 N N . LEU B 1 258 ? -23.578 17.656 18.828 1 91.88 258 LEU B N 1
ATOM 4934 C CA . LEU B 1 258 ? -22.688 18.781 18.594 1 91.88 258 LEU B CA 1
ATOM 4935 C C . LEU B 1 258 ? -21.719 18.953 19.766 1 91.88 258 LEU B C 1
ATOM 4937 O O . LEU B 1 258 ? -20.531 19.188 19.562 1 91.88 258 LEU B O 1
ATOM 4941 N N . HIS B 1 259 ? -22.188 18.766 20.969 1 88.88 259 HIS B N 1
ATOM 4942 C CA . HIS B 1 259 ? -21.391 18.969 22.188 1 88.88 259 HIS B CA 1
ATOM 4943 C C . HIS B 1 259 ? -20.328 17.891 22.328 1 88.88 259 HIS B C 1
ATOM 4945 O O . HIS B 1 259 ? -19.312 18.094 22.984 1 88.88 259 HIS B O 1
ATOM 4951 N N . SER B 1 260 ? -20.562 16.812 21.688 1 89.62 260 SER B N 1
ATOM 4952 C CA . SER B 1 260 ? -19.641 15.695 21.859 1 89.62 260 SER B CA 1
ATOM 4953 C C . SER B 1 260 ? -18.719 15.555 20.656 1 89.62 260 SER B C 1
ATOM 4955 O O . SER B 1 260 ? -18.016 14.555 20.531 1 89.62 260 SER B O 1
ATOM 4957 N N . TYR B 1 261 ? -18.75 16.562 19.781 1 92 261 TYR B N 1
ATOM 4958 C CA . TYR B 1 261 ? -17.875 16.531 18.609 1 92 261 TYR B CA 1
ATOM 4959 C C . TYR B 1 261 ? -16.703 17.484 18.781 1 92 261 TYR B C 1
ATOM 4961 O O . TYR B 1 261 ? -16.875 18.609 19.266 1 92 261 TYR B O 1
ATOM 4969 N N . ALA B 1 262 ? -15.516 17.031 18.516 1 94.12 262 ALA B N 1
ATOM 4970 C CA . ALA B 1 262 ? -14.312 17.859 18.547 1 94.12 262 ALA B CA 1
ATOM 4971 C C . ALA B 1 262 ? -13.375 17.516 17.391 1 94.12 262 ALA B C 1
ATOM 4973 O O . ALA B 1 262 ? -13.367 16.375 16.922 1 94.12 262 ALA B O 1
ATOM 4974 N N . VAL B 1 263 ? -12.633 18.469 16.938 1 94 263 VAL B N 1
ATOM 4975 C CA . VAL B 1 263 ? -11.742 18.281 15.797 1 94 263 VAL B CA 1
ATOM 4976 C C . VAL B 1 263 ? -10.312 18.047 16.297 1 94 263 VAL B C 1
ATOM 4978 O O . VAL B 1 263 ? -9.898 18.641 17.297 1 94 263 VAL B O 1
ATOM 4981 N N . ASN B 1 264 ? -9.547 17.188 15.672 1 96.25 264 ASN B N 1
ATOM 4982 C CA . ASN B 1 264 ? -8.164 16.891 16.016 1 96.25 264 ASN B CA 1
ATOM 4983 C C . ASN B 1 264 ? -7.184 17.734 15.219 1 96.25 264 ASN B C 1
ATOM 4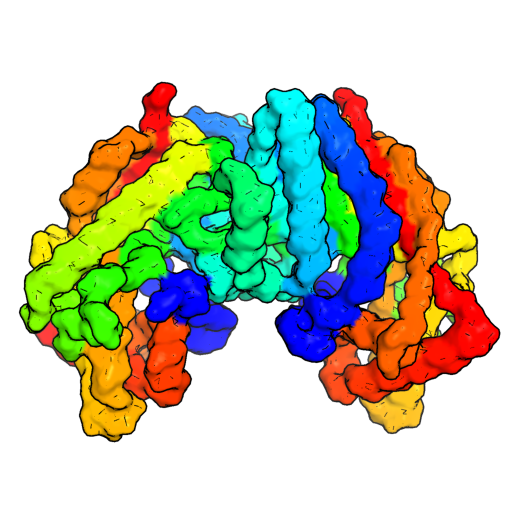985 O O . ASN B 1 264 ? -6.363 17.203 14.469 1 96.25 264 ASN B O 1
ATOM 4989 N N . PHE B 1 265 ? -7.258 19 15.453 1 96.88 265 PHE B N 1
ATOM 4990 C CA . PHE B 1 265 ? -6.488 20 14.695 1 96.88 265 PHE B CA 1
ATOM 4991 C C . PHE B 1 265 ? -5.734 20.922 15.641 1 96.88 265 PHE B C 1
ATOM 4993 O O . PHE B 1 265 ? -6.215 21.234 16.734 1 96.88 265 PHE B O 1
ATOM 5000 N N . TYR B 1 266 ? -4.535 21.312 15.273 1 97.56 266 TYR B N 1
ATOM 5001 C CA . TYR B 1 266 ? -3.834 22.359 16.016 1 97.56 266 TYR B CA 1
ATOM 5002 C C . TYR B 1 266 ? -2.893 23.141 15.102 1 97.56 266 TYR B C 1
ATOM 5004 O O . TYR B 1 266 ? -2.061 22.547 14.406 1 97.56 266 TYR B O 1
ATOM 5012 N N . ALA B 1 267 ? -3.01 24.438 15.047 1 97 267 ALA B N 1
ATOM 5013 C CA . ALA B 1 267 ? -2.115 25.328 14.32 1 97 267 ALA B CA 1
ATOM 5014 C C . ALA B 1 267 ? -1.051 25.906 15.242 1 97 267 ALA B C 1
ATOM 5016 O O . ALA B 1 267 ? -1.315 26.859 15.977 1 97 267 ALA B O 1
ATOM 5017 N N . PRO B 1 268 ? 0.124 25.406 15.18 1 97.62 268 PRO B N 1
ATOM 5018 C CA . PRO B 1 268 ? 1.174 25.922 16.062 1 97.62 268 PRO B CA 1
ATOM 5019 C C . PRO B 1 268 ? 1.751 27.25 15.602 1 97.62 268 PRO B C 1
ATOM 5021 O O . PRO B 1 268 ? 1.606 27.625 14.438 1 97.62 268 PRO B O 1
ATOM 5024 N N . THR B 1 269 ? 2.354 27.953 16.562 1 96.88 269 THR B N 1
ATOM 5025 C CA . THR B 1 269 ? 3.184 29.109 16.203 1 96.88 269 THR B CA 1
ATOM 5026 C C . THR B 1 269 ? 4.594 28.656 15.836 1 96.88 269 THR B C 1
ATOM 5028 O O . THR B 1 269 ? 4.988 27.531 16.125 1 96.88 269 THR B O 1
ATOM 5031 N N . LYS B 1 270 ? 5.309 29.609 15.172 1 96.94 270 LYS B N 1
ATOM 5032 C CA . LYS B 1 270 ? 6.715 29.359 14.867 1 96.94 270 LYS B CA 1
ATOM 5033 C C . LYS B 1 270 ? 7.492 29.016 16.141 1 96.94 270 LYS B C 1
ATOM 5035 O O . LYS B 1 270 ? 8.305 28.094 16.141 1 96.94 270 LYS B O 1
ATOM 5040 N N . GLU B 1 271 ? 7.207 29.703 17.203 1 97.06 271 GLU B N 1
ATOM 5041 C CA . GLU B 1 271 ? 7.902 29.531 18.469 1 97.06 271 GLU B CA 1
ATOM 5042 C C . GLU B 1 271 ? 7.625 28.156 19.062 1 97.06 271 GLU B C 1
ATOM 5044 O O . GLU B 1 271 ? 8.539 27.5 19.578 1 97.06 271 GLU B O 1
ATOM 5049 N N . GLU B 1 272 ? 6.41 27.75 19.047 1 97.56 272 GLU B N 1
ATOM 5050 C CA . GLU B 1 272 ? 6.039 26.438 19.547 1 97.56 272 GLU B CA 1
ATOM 5051 C C . GLU B 1 272 ? 6.77 25.328 18.797 1 97.56 272 GLU B C 1
ATOM 5053 O O . GLU B 1 272 ? 7.223 24.359 19.406 1 97.56 272 GLU B O 1
ATOM 5058 N N . ILE B 1 273 ? 6.891 25.469 17.484 1 98 273 ILE B N 1
ATOM 5059 C CA . ILE B 1 273 ? 7.586 24.5 16.656 1 98 273 ILE B CA 1
ATOM 5060 C C . ILE B 1 273 ? 9.062 24.453 17.016 1 98 273 ILE B C 1
ATOM 5062 O O . ILE B 1 273 ? 9.617 23.391 17.281 1 98 273 ILE B O 1
ATOM 5066 N N . GLU B 1 274 ? 9.641 25.641 17.094 1 97.94 274 GLU B N 1
ATOM 5067 C CA . GLU B 1 274 ? 11.062 25.75 17.406 1 97.94 274 GLU B CA 1
ATOM 5068 C C . GLU B 1 274 ? 11.383 25.172 18.781 1 97.94 274 GLU B C 1
ATOM 5070 O O . GLU B 1 274 ? 12.406 24.5 18.953 1 97.94 274 GLU B O 1
ATOM 5075 N N . GLU B 1 275 ? 10.523 25.422 19.688 1 97.75 275 GLU B N 1
ATOM 5076 C CA . GLU B 1 275 ? 10.719 24.938 21.047 1 97.75 275 GLU B CA 1
ATOM 5077 C C . GLU B 1 275 ? 10.727 23.406 21.078 1 97.75 275 GLU B C 1
ATOM 5079 O O . GLU B 1 275 ? 11.57 22.797 21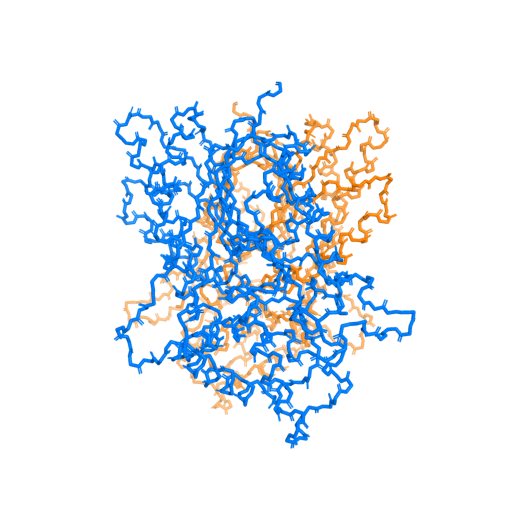.734 1 97.75 275 GLU B O 1
ATOM 5084 N N . GLU B 1 276 ? 9.789 22.781 20.375 1 98 276 GLU B N 1
ATOM 5085 C CA . GLU B 1 276 ? 9.711 21.312 20.375 1 98 276 GLU B CA 1
ATOM 5086 C C . GLU B 1 276 ? 10.914 20.703 19.672 1 98 276 GLU B C 1
ATOM 5088 O O . GLU B 1 276 ? 11.414 19.656 20.078 1 98 276 GLU B O 1
ATOM 5093 N N . VAL B 1 277 ? 11.406 21.312 18.562 1 98.25 277 VAL B N 1
ATOM 5094 C CA . VAL B 1 277 ? 12.578 20.812 17.844 1 98.25 277 VAL B CA 1
ATOM 5095 C C . VAL B 1 277 ? 13.805 20.859 18.75 1 98.25 277 VAL B C 1
ATOM 5097 O O . VAL B 1 277 ? 14.562 19.906 18.828 1 98.25 277 VAL B O 1
ATOM 5100 N N . ARG B 1 278 ? 13.922 22 19.469 1 97.56 278 ARG B N 1
ATOM 5101 C CA . ARG B 1 278 ? 15.039 22.172 20.391 1 97.56 278 ARG B CA 1
ATOM 5102 C C . ARG B 1 278 ? 14.969 21.156 21.531 1 97.56 278 ARG B C 1
ATOM 5104 O O . ARG B 1 278 ? 15.984 20.562 21.891 1 97.56 278 ARG B O 1
ATOM 5111 N N . ARG B 1 279 ? 13.852 21 22.094 1 97.69 279 ARG B N 1
ATOM 5112 C CA . ARG B 1 279 ? 13.656 20.125 23.25 1 97.69 279 ARG B CA 1
ATOM 5113 C C . ARG B 1 279 ? 13.969 18.672 22.875 1 97.69 279 ARG B C 1
ATOM 5115 O O . ARG B 1 279 ? 14.609 17.953 23.656 1 97.69 279 ARG B O 1
ATOM 5122 N N . GLU B 1 280 ? 13.445 18.234 21.766 1 96.62 280 GLU B N 1
ATOM 5123 C CA . GLU B 1 280 ? 13.703 16.859 21.344 1 96.62 280 GLU B CA 1
ATOM 5124 C C . GLU B 1 280 ? 15.172 16.656 21 1 96.62 280 GLU B C 1
ATOM 5126 O O . GLU B 1 280 ? 15.773 15.648 21.375 1 96.62 280 GLU B O 1
ATOM 5131 N N . GLY B 1 281 ? 15.758 17.484 20.141 1 97.25 281 GLY B N 1
ATOM 5132 C CA . GLY B 1 281 ? 17.203 17.641 20.125 1 97.25 281 GLY B CA 1
ATOM 5133 C C . GLY B 1 281 ? 17.875 16.906 18.984 1 97.25 281 GLY B C 1
ATOM 5134 O O . GLY B 1 281 ? 19.078 17.047 18.766 1 97.25 281 GLY B O 1
ATOM 5135 N N . SER B 1 282 ? 17.125 16.141 18.156 1 98.12 282 SER B N 1
ATOM 5136 C CA . SER B 1 282 ? 17.766 15.312 17.141 1 98.12 282 SER B CA 1
ATOM 5137 C C . SER B 1 282 ? 17.875 16.062 15.812 1 98.12 282 SER B C 1
ATOM 5139 O O . SER B 1 282 ? 18.531 15.57 14.883 1 98.12 282 SER B O 1
ATOM 5141 N N . PHE B 1 283 ? 17.281 17.234 15.703 1 98.44 283 PHE B N 1
ATOM 5142 C CA . PHE B 1 283 ? 17.234 17.922 14.414 1 98.44 283 PHE B CA 1
ATOM 5143 C C . PHE B 1 283 ? 17.672 19.375 14.562 1 98.44 283 PHE B C 1
ATOM 5145 O O . PHE B 1 283 ? 17.5 19.984 15.625 1 98.44 283 PHE B O 1
ATOM 5152 N N . GLU B 1 284 ? 18.203 19.875 13.5 1 97.62 284 GLU B N 1
ATOM 5153 C CA . GLU B 1 284 ? 18.438 21.297 13.328 1 97.62 284 GLU B CA 1
ATOM 5154 C C . GLU B 1 284 ? 17.422 21.922 12.367 1 97.62 284 GLU B C 1
ATOM 5156 O O . GLU B 1 284 ? 17.078 21.312 11.344 1 97.62 284 GLU B O 1
ATOM 5161 N N . LEU B 1 285 ? 16.938 22.984 12.797 1 97.5 285 LEU B N 1
ATOM 5162 C CA . LEU B 1 285 ? 16 23.719 11.945 1 97.5 285 LEU B CA 1
ATOM 5163 C C . LEU B 1 285 ? 16.75 24.641 10.984 1 97.5 285 LEU B C 1
ATOM 5165 O O . LEU B 1 285 ? 17.172 25.734 11.359 1 97.5 285 LEU B O 1
ATOM 5169 N N . ASP B 1 286 ? 16.844 24.266 9.727 1 97.06 286 ASP B N 1
ATOM 5170 C CA . ASP B 1 286 ? 17.609 24.984 8.719 1 97.06 286 ASP B CA 1
ATOM 5171 C C . ASP B 1 286 ? 16.812 26.172 8.18 1 97.06 286 ASP B C 1
ATOM 5173 O O . ASP B 1 286 ? 17.406 27.188 7.781 1 97.06 286 ASP B O 1
ATOM 5177 N N . ARG B 1 287 ? 15.492 26 8.102 1 96.94 287 ARG B N 1
ATOM 5178 C CA . ARG B 1 287 ? 14.672 27.047 7.508 1 96.94 287 ARG B CA 1
ATOM 5179 C C . ARG B 1 287 ? 13.25 27.016 8.062 1 96.94 287 ARG B C 1
ATOM 5181 O O . ARG B 1 287 ? 12.695 25.938 8.281 1 96.94 287 ARG B O 1
ATOM 5188 N N . VAL B 1 288 ? 12.734 28.125 8.391 1 96.12 288 VAL B N 1
ATOM 5189 C CA . VAL B 1 288 ? 11.312 28.297 8.703 1 96.12 288 VAL B CA 1
ATOM 5190 C C . VAL B 1 288 ? 10.75 29.453 7.906 1 96.12 288 VAL B C 1
ATOM 5192 O O . VAL B 1 288 ? 11.266 30.578 7.977 1 96.12 288 VAL B O 1
ATOM 5195 N N . GLU B 1 289 ? 9.758 29.141 7.109 1 95.44 289 GLU B N 1
ATOM 5196 C CA . GLU B 1 289 ? 9.07 30.172 6.328 1 95.44 289 GLU B CA 1
ATOM 5197 C C . GLU B 1 289 ? 7.578 30.188 6.641 1 95.44 289 GLU B C 1
ATOM 5199 O O . GLU B 1 289 ? 6.957 29.141 6.816 1 95.44 289 GLU B O 1
ATOM 5204 N N . MET B 1 290 ? 7.152 31.344 6.898 1 94.62 290 MET B N 1
ATOM 5205 C CA . MET B 1 290 ? 5.711 31.562 6.98 1 94.62 290 MET B CA 1
ATOM 5206 C C . MET B 1 290 ? 5.188 32.219 5.707 1 94.62 290 MET B C 1
ATOM 5208 O O . MET B 1 290 ? 5.785 33.188 5.207 1 94.62 290 MET B O 1
ATOM 5212 N N . PHE B 1 291 ? 4.117 31.703 5.145 1 92.56 291 PHE B N 1
ATOM 5213 C CA . PHE B 1 291 ? 3.572 32.312 3.934 1 92.56 291 PHE B CA 1
ATOM 5214 C C . PHE B 1 291 ? 2.061 32.125 3.873 1 92.56 291 PHE B C 1
ATOM 5216 O O . PHE B 1 291 ? 1.496 31.312 4.609 1 92.56 291 PHE B O 1
ATOM 5223 N N . GLU B 1 292 ? 1.432 32.969 3.066 1 89.5 292 GLU B N 1
ATOM 5224 C CA . GLU B 1 292 ? -0.006 32.938 2.814 1 89.5 292 GLU B CA 1
ATOM 5225 C C . GLU B 1 292 ? -0.305 32.594 1.36 1 89.5 292 GLU B C 1
ATOM 5227 O O . GLU B 1 292 ? 0.506 32.844 0.472 1 89.5 292 GLU B O 1
ATOM 5232 N N . ILE B 1 293 ? -1.372 31.828 1.282 1 82.62 293 ILE B N 1
ATOM 5233 C CA . ILE B 1 293 ? -1.772 31.484 -0.081 1 82.62 293 ILE B CA 1
ATOM 5234 C C . ILE B 1 293 ? -2.768 32.531 -0.596 1 82.62 293 ILE B C 1
ATOM 5236 O O . ILE B 1 293 ? -3.705 32.906 0.112 1 82.62 293 ILE B O 1
ATOM 5240 N N . GLU B 1 294 ? -2.465 32.969 -1.802 1 79.5 294 GLU B N 1
ATOM 5241 C CA . GLU B 1 294 ? -3.361 33.938 -2.426 1 79.5 294 GLU B CA 1
ATOM 5242 C C . GLU B 1 294 ? -4.668 33.281 -2.861 1 79.5 294 GLU B C 1
ATOM 5244 O O . GLU B 1 294 ? -4.668 32.125 -3.338 1 79.5 294 GLU B O 1
ATOM 5249 N N . LYS B 1 295 ? -5.707 33.969 -2.611 1 77.38 295 LYS B N 1
ATOM 5250 C CA . LYS B 1 295 ? -7.016 33.469 -3.041 1 77.38 295 LYS B CA 1
ATOM 5251 C C . LYS B 1 295 ? -7.172 33.594 -4.555 1 77.38 295 LYS B C 1
ATOM 5253 O O . LYS B 1 295 ? -6.711 34.562 -5.164 1 77.38 295 LYS B O 1
ATOM 5258 N N . ASP B 1 296 ? -7.402 32.375 -5.227 1 66.31 296 ASP B N 1
ATOM 5259 C CA . ASP B 1 296 ? -7.609 32.438 -6.672 1 66.31 296 ASP B CA 1
ATOM 5260 C C . ASP B 1 296 ? -8.992 33 -7.004 1 66.31 296 ASP B C 1
ATOM 5262 O O . ASP B 1 296 ? -9.992 32.594 -6.414 1 66.31 296 ASP B O 1
ATOM 5266 N N . GLY B 1 297 ? -9.102 34.219 -7.484 1 61.12 297 GLY B N 1
ATOM 5267 C CA . GLY B 1 297 ? -10.359 34.75 -7.98 1 61.12 297 GLY B CA 1
ATOM 5268 C C . GLY B 1 297 ? -10.789 34.125 -9.305 1 61.12 297 GLY B C 1
ATOM 5269 O O . GLY B 1 297 ? -11.805 34.531 -9.875 1 61.12 297 GLY B O 1
ATOM 5270 N N . ALA B 1 298 ? -10.008 33.219 -9.883 1 53.19 298 ALA B N 1
ATOM 5271 C CA . ALA B 1 298 ? -10.234 33.031 -11.312 1 53.19 298 ALA B CA 1
ATOM 5272 C C . ALA B 1 298 ? -11.398 32.062 -11.539 1 53.19 298 ALA B C 1
ATOM 5274 O O . ALA B 1 298 ? -11.867 31.906 -12.672 1 53.19 298 ALA B O 1
ATOM 5275 N N . ASP B 1 299 ? -11.672 31.344 -10.648 1 62.34 299 ASP B N 1
ATOM 5276 C CA . ASP B 1 299 ? -12.617 30.312 -11.055 1 62.34 299 ASP B CA 1
ATOM 5277 C C . ASP B 1 299 ? -14.055 30.719 -10.734 1 62.34 299 ASP B C 1
ATOM 5279 O O . ASP B 1 299 ? -14.281 31.609 -9.922 1 62.34 299 ASP B O 1
ATOM 5283 N N . ASP B 1 300 ? -15 30.234 -11.523 1 72 300 ASP B N 1
ATOM 5284 C CA . ASP B 1 300 ? -16.438 30.469 -11.484 1 72 300 ASP B CA 1
ATOM 5285 C C . ASP B 1 300 ? -17 30.141 -10.102 1 72 300 ASP B C 1
ATOM 5287 O O . ASP B 1 300 ? -18.156 30.453 -9.805 1 72 300 ASP B O 1
ATOM 5291 N N . MET B 1 301 ? -16.125 29.547 -9.227 1 86.19 301 MET B N 1
ATOM 5292 C CA . MET B 1 301 ? -16.578 29.156 -7.898 1 86.19 301 MET B CA 1
ATOM 5293 C C . MET B 1 301 ? -16.094 30.141 -6.844 1 86.19 301 MET B C 1
ATOM 5295 O O . MET B 1 301 ? -14.953 30.625 -6.918 1 86.19 301 MET B O 1
ATOM 5299 N N . SER B 1 302 ? -17.016 30.5 -5.93 1 90.69 302 SER B N 1
ATOM 5300 C CA . SER B 1 302 ? -16.609 31.406 -4.863 1 90.69 302 SER B CA 1
ATOM 5301 C C . SER B 1 302 ? -15.531 30.781 -3.988 1 90.69 302 SER B C 1
ATOM 5303 O O . SER B 1 302 ? -15.367 29.562 -3.973 1 90.69 302 SER B O 1
ATOM 5305 N N . TYR B 1 303 ? -14.758 31.562 -3.338 1 90.5 303 TYR B N 1
ATOM 5306 C CA . TYR B 1 303 ? -13.742 31.078 -2.408 1 90.5 303 TYR B CA 1
ATOM 5307 C C . TYR B 1 303 ? -14.367 30.234 -1.305 1 90.5 303 TYR B C 1
ATOM 5309 O O . TYR B 1 303 ? -13.828 29.203 -0.926 1 90.5 303 TYR B O 1
ATOM 5317 N N . GLY B 1 304 ? -15.492 30.703 -0.814 1 93.38 304 GLY B N 1
ATOM 5318 C CA . GLY B 1 304 ? -16.188 29.953 0.214 1 93.38 304 GLY B CA 1
ATOM 5319 C C . GLY B 1 304 ? -16.562 28.562 -0.223 1 93.38 304 GLY B C 1
ATOM 5320 O O . GLY B 1 304 ? -16.438 27.609 0.551 1 93.38 304 GLY B O 1
ATOM 5321 N N . THR B 1 305 ? -17.016 28.469 -1.417 1 93.81 305 THR B N 1
ATOM 5322 C CA . THR B 1 305 ? -17.375 27.156 -1.956 1 93.81 305 THR B CA 1
ATOM 5323 C C . THR B 1 305 ? -16.141 26.266 -2.09 1 93.81 305 THR B C 1
ATOM 5325 O O . THR B 1 305 ? -16.188 25.078 -1.793 1 93.81 305 THR B O 1
ATOM 5328 N N . GLN B 1 306 ? -15.047 26.781 -2.553 1 92.31 306 GLN B N 1
ATOM 5329 C CA . GLN B 1 306 ? -13.805 26.031 -2.684 1 92.31 306 GLN B CA 1
ATOM 5330 C C . GLN B 1 306 ? -13.32 25.516 -1.328 1 92.31 306 GLN B C 1
ATOM 5332 O O . GLN B 1 306 ? -12.945 24.359 -1.201 1 92.31 306 GLN B O 1
ATOM 5337 N N . VAL B 1 307 ? -13.375 26.391 -0.383 1 93.69 307 VAL B N 1
ATOM 5338 C CA . VAL B 1 307 ? -12.961 26.031 0.97 1 93.69 307 VAL B CA 1
ATOM 5339 C C . VAL B 1 307 ? -13.883 24.953 1.521 1 93.69 307 VAL B C 1
ATOM 5341 O O . VAL B 1 307 ? -13.414 23.969 2.113 1 93.69 307 VAL B O 1
ATOM 5344 N N . ALA B 1 308 ? -15.141 25.125 1.301 1 96.44 308 ALA B N 1
ATOM 5345 C CA . ALA B 1 308 ? -16.109 24.156 1.791 1 96.44 308 ALA B CA 1
ATOM 5346 C C . ALA B 1 308 ? -15.867 22.781 1.178 1 96.44 308 ALA B C 1
ATOM 5348 O O . ALA B 1 308 ? -15.945 21.766 1.871 1 96.44 308 ALA B O 1
ATOM 5349 N N . ARG B 1 309 ? -15.617 22.766 -0.092 1 95.38 309 ARG B N 1
ATOM 5350 C CA . ARG B 1 309 ? -15.352 21.5 -0.768 1 95.38 309 ARG B CA 1
ATOM 5351 C C . ARG B 1 309 ? -14.086 20.844 -0.226 1 95.38 309 ARG B C 1
ATOM 5353 O O . ARG B 1 309 ? -14.039 19.625 -0.032 1 95.38 309 ARG B O 1
ATOM 5360 N N . THR B 1 310 ? -13.086 21.594 0.001 1 94.25 310 THR B N 1
ATOM 5361 C CA . THR B 1 310 ? -11.828 21.094 0.544 1 94.25 310 THR B CA 1
ATOM 5362 C C . THR B 1 310 ? -12.023 20.547 1.953 1 94.25 310 THR B C 1
ATOM 5364 O O . THR B 1 310 ? -11.602 19.438 2.252 1 94.25 310 THR B O 1
ATOM 5367 N N . VAL B 1 311 ? -12.68 21.312 2.777 1 96.06 311 VAL B N 1
ATOM 5368 C CA . VAL B 1 311 ? -12.891 20.906 4.16 1 96.06 311 VAL B CA 1
ATOM 5369 C C . VAL B 1 311 ? -13.797 19.672 4.199 1 96.06 311 VAL B C 1
ATOM 5371 O O . VAL B 1 311 ? -13.617 18.781 5.035 1 96.06 311 VAL B O 1
ATOM 5374 N N . ARG B 1 312 ? -14.781 19.672 3.355 1 96.56 312 ARG B N 1
ATOM 5375 C CA . ARG B 1 312 ? -15.641 18.5 3.279 1 96.56 312 ARG B CA 1
ATOM 5376 C C . ARG B 1 312 ? -14.836 17.25 2.949 1 96.56 312 ARG B C 1
ATOM 5378 O O . ARG B 1 312 ? -14.992 16.219 3.604 1 96.56 312 ARG B O 1
ATOM 5385 N N . ALA B 1 313 ? -13.969 17.344 1.963 1 95.38 313 ALA B N 1
ATOM 5386 C CA . ALA B 1 313 ? -13.141 16.203 1.546 1 95.38 313 ALA B CA 1
ATOM 5387 C C . ALA B 1 313 ? -12.266 15.719 2.695 1 95.38 313 ALA B C 1
ATOM 5389 O O . ALA B 1 313 ? -11.914 14.539 2.756 1 95.38 313 ALA B O 1
ATOM 5390 N N . ILE B 1 314 ? -11.969 16.594 3.607 1 94.31 314 ILE B N 1
ATOM 5391 C CA . ILE B 1 314 ? -11.094 16.281 4.73 1 94.31 314 ILE B CA 1
ATOM 5392 C C . ILE B 1 314 ? -11.914 15.727 5.891 1 94.31 314 ILE B C 1
ATOM 5394 O O . ILE B 1 314 ? -11.523 14.727 6.508 1 94.31 314 ILE B O 1
ATOM 5398 N N . GLN B 1 315 ? -13.109 16.25 6.152 1 94.19 315 GLN B N 1
ATOM 5399 C CA . GLN B 1 315 ? -13.781 16.047 7.43 1 94.19 315 GLN B CA 1
ATOM 5400 C C . GLN B 1 315 ? -15.008 15.148 7.266 1 94.19 315 GLN B C 1
ATOM 5402 O O . GLN B 1 315 ? -15.578 14.68 8.25 1 94.19 315 GLN B O 1
ATOM 5407 N N . GLU B 1 316 ? -15.406 14.914 6.094 1 93.88 316 GLU B N 1
ATOM 5408 C CA . GLU B 1 316 ? -16.688 14.234 5.887 1 93.88 316 GLU B CA 1
ATOM 5409 C C . GLU B 1 316 ? -16.719 12.875 6.574 1 93.88 316 GLU B C 1
ATOM 5411 O O . GLU B 1 316 ? -17.75 12.453 7.082 1 93.88 316 GLU B O 1
ATOM 5416 N N . SER B 1 317 ? -15.578 12.164 6.562 1 92.88 317 SER B N 1
ATOM 5417 C CA . SER B 1 317 ? -15.531 10.844 7.188 1 92.88 317 SER B CA 1
ATOM 5418 C C . SER B 1 317 ? -15.891 10.922 8.672 1 92.88 317 SER B C 1
ATOM 5420 O O . SER B 1 317 ? -16.734 10.156 9.148 1 92.88 317 SER B O 1
ATOM 5422 N N . MET B 1 318 ? -15.352 11.898 9.391 1 93.38 318 MET B N 1
ATOM 5423 C CA . MET B 1 318 ? -15.594 12.062 10.82 1 93.38 318 MET B CA 1
ATOM 5424 C C . MET B 1 318 ? -17 12.586 11.078 1 93.38 318 MET B C 1
ATOM 5426 O O . MET B 1 318 ? -17.672 12.133 12 1 93.38 318 MET B O 1
ATOM 5430 N N . ILE B 1 319 ? -17.391 13.484 10.297 1 94.38 319 ILE B N 1
ATOM 5431 C CA . ILE B 1 319 ? -18.703 14.102 10.445 1 94.38 319 ILE B CA 1
ATOM 5432 C C . ILE B 1 319 ? -19.797 13.062 10.211 1 94.38 319 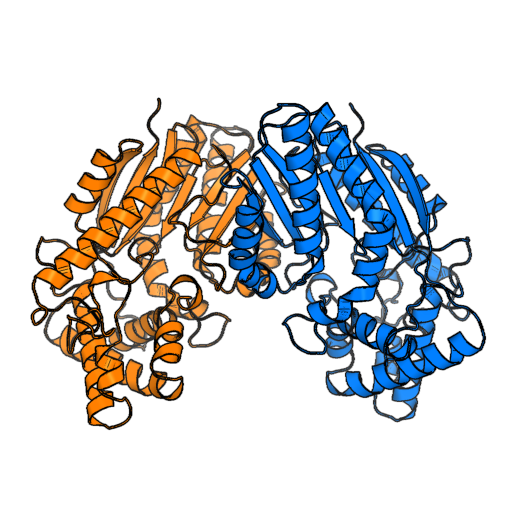ILE B C 1
ATOM 5434 O O . ILE B 1 319 ? -20.75 12.969 10.992 1 94.38 319 ILE B O 1
ATOM 5438 N N . SER B 1 320 ? -19.641 12.297 9.156 1 93.81 320 SER B N 1
ATOM 5439 C CA . SER B 1 320 ? -20.641 11.273 8.836 1 93.81 320 SER B CA 1
ATOM 5440 C C . SER B 1 320 ? -20.703 10.203 9.922 1 93.81 320 SER B C 1
ATOM 5442 O O . SER B 1 320 ? -21.797 9.711 10.242 1 93.81 320 SER B O 1
ATOM 5444 N N . LEU B 1 321 ? -19.578 9.844 10.391 1 93.06 321 LEU B N 1
ATOM 5445 C CA . LEU B 1 321 ? -19.531 8.836 11.445 1 93.06 321 LEU B CA 1
ATOM 5446 C C . LEU B 1 321 ? -20.234 9.336 12.711 1 93.06 321 LEU B C 1
ATOM 5448 O O . LEU B 1 321 ? -20.953 8.586 13.359 1 93.06 321 LEU B O 1
ATOM 5452 N N . HIS B 1 322 ? -20.062 10.594 13.062 1 93.12 322 HIS B N 1
ATOM 5453 C CA . HIS B 1 322 ? -20.562 11.148 14.32 1 93.12 322 HIS B CA 1
ATOM 5454 C C . HIS B 1 322 ? -22 11.609 14.188 1 93.12 322 HIS B C 1
ATOM 5456 O O . HIS B 1 322 ? -22.828 11.367 15.078 1 93.12 322 HIS B O 1
ATOM 5462 N N . PHE B 1 323 ? -22.375 12.258 13.07 1 94.19 323 PHE B N 1
ATOM 5463 C CA . PHE B 1 323 ? -23.672 12.914 12.93 1 94.19 323 PHE B CA 1
ATOM 5464 C C . PHE B 1 323 ? -24.562 12.133 11.984 1 94.19 323 PHE B C 1
ATOM 5466 O O . PHE B 1 323 ? -25.781 12.367 11.93 1 94.19 323 PHE B O 1
ATOM 5473 N N . GLY B 1 324 ? -24 11.203 11.281 1 91.38 324 GLY B N 1
ATOM 5474 C CA . GLY B 1 324 ? -24.734 10.523 10.227 1 91.38 324 GLY B CA 1
ATOM 5475 C C . GLY B 1 324 ? -24.469 11.086 8.852 1 91.38 324 GLY B C 1
ATOM 5476 O O . GLY B 1 324 ? -23.953 12.195 8.719 1 91.38 324 GLY B O 1
ATOM 5477 N N . GLU B 1 325 ? -24.766 10.461 7.781 1 89.19 325 GLU B N 1
ATOM 5478 C CA . GLU B 1 325 ? -24.422 10.82 6.406 1 89.19 325 GLU B CA 1
ATOM 5479 C C . GLU B 1 325 ? -25.375 11.875 5.855 1 89.19 325 GLU B C 1
ATOM 5481 O O . GLU B 1 325 ? -25.047 12.594 4.914 1 89.19 325 GLU B O 1
ATOM 5486 N N . GLY B 1 326 ? -26.438 12.094 6.402 1 91.25 326 GLY B N 1
ATOM 5487 C CA . GLY B 1 326 ? -27.516 12.867 5.812 1 91.25 326 GLY B CA 1
ATOM 5488 C C . GLY B 1 326 ? -27.297 14.367 5.934 1 91.25 326 GLY B C 1
ATOM 5489 O O . GLY B 1 326 ? -27.969 15.148 5.254 1 91.25 326 GLY B O 1
ATOM 5490 N N . ILE B 1 327 ? -26.297 14.867 6.656 1 94.69 327 ILE B N 1
ATOM 5491 C CA . ILE B 1 327 ? -26.25 16.297 6.949 1 94.69 327 ILE B CA 1
ATOM 5492 C C . ILE B 1 327 ? -25.156 16.969 6.121 1 94.69 327 ILE B C 1
ATOM 5494 O O . ILE B 1 327 ? -25.047 18.188 6.102 1 94.69 327 ILE B O 1
ATOM 5498 N N . ALA B 1 328 ? -24.312 16.234 5.395 1 95.19 328 ALA B N 1
ATOM 5499 C CA . ALA B 1 328 ? -23.078 16.734 4.785 1 95.19 328 ALA B CA 1
ATOM 5500 C C . ALA B 1 328 ? -23.391 17.844 3.783 1 95.19 328 ALA B C 1
ATOM 5502 O O . ALA B 1 328 ? -22.75 18.906 3.811 1 95.19 328 ALA B O 1
ATOM 5503 N N . ASP B 1 329 ? -24.359 17.688 2.949 1 95.5 329 ASP B N 1
ATOM 5504 C CA . ASP B 1 329 ? -24.656 18.672 1.916 1 95.5 329 ASP B CA 1
ATOM 5505 C C . ASP B 1 329 ? -25.078 20 2.535 1 95.5 329 ASP B C 1
ATOM 5507 O O . ASP B 1 329 ? -24.516 21.047 2.211 1 95.5 329 ASP B O 1
ATOM 5511 N N . SER B 1 330 ? -26.031 19.969 3.42 1 96.44 330 SER B N 1
ATOM 5512 C CA . SER B 1 330 ? -26.516 21.172 4.062 1 96.44 330 SER B CA 1
ATOM 5513 C C . SER B 1 330 ? -25.422 21.844 4.891 1 96.44 330 SER B C 1
ATOM 5515 O O . SER B 1 330 ? -25.297 23.062 4.887 1 96.44 330 SER B O 1
ATOM 5517 N N . LEU B 1 331 ? -24.703 21.047 5.566 1 97.75 331 LEU B N 1
ATOM 5518 C CA . LEU B 1 331 ? -23.641 21.547 6.426 1 97.75 331 LEU B CA 1
ATOM 5519 C C . LEU B 1 331 ? -22.625 22.359 5.617 1 97.75 331 LEU B C 1
ATOM 5521 O O . LEU B 1 331 ? -22.312 23.5 5.953 1 97.75 331 LEU B O 1
ATOM 5525 N N . PHE B 1 332 ? -22.172 21.812 4.52 1 97.62 332 PHE B N 1
ATOM 5526 C CA . PHE B 1 332 ? -21.062 22.422 3.814 1 97.62 332 PHE B CA 1
ATOM 5527 C C . PHE B 1 332 ? -21.547 23.531 2.879 1 97.62 332 PHE B C 1
ATOM 5529 O O . PHE B 1 332 ? -20.797 24.422 2.516 1 97.62 332 PHE B O 1
ATOM 5536 N N . GLU B 1 333 ? -22.828 23.438 2.496 1 97.06 333 GLU B N 1
ATOM 5537 C CA . GLU B 1 333 ? -23.422 24.609 1.843 1 97.06 333 GLU B CA 1
ATOM 5538 C C . GLU B 1 333 ? -23.453 25.812 2.777 1 97.06 333 GLU B C 1
ATOM 5540 O O . GLU B 1 333 ? -23.047 26.906 2.391 1 97.06 333 GLU B O 1
ATOM 5545 N N . ASN B 1 334 ? -23.969 25.594 3.99 1 97.75 334 ASN B N 1
ATOM 5546 C CA . ASN B 1 334 ? -23.969 26.656 4.996 1 97.75 334 ASN B CA 1
ATOM 5547 C C . ASN B 1 334 ? -22.562 27.156 5.297 1 97.75 334 ASN B C 1
ATOM 5549 O O . ASN B 1 334 ? -22.344 28.359 5.422 1 97.75 334 ASN B O 1
ATOM 5553 N N . TYR B 1 335 ? -21.688 26.219 5.414 1 98 335 TYR B N 1
ATOM 5554 C CA . TYR B 1 335 ? -20.312 26.562 5.723 1 98 335 TYR B CA 1
ATOM 5555 C C . TYR B 1 335 ? -19.719 27.453 4.641 1 98 335 TYR B C 1
ATOM 5557 O O . TYR B 1 335 ? -19.109 28.484 4.945 1 98 335 TYR B O 1
ATOM 5565 N N . GLY B 1 336 ? -19.828 27.078 3.365 1 97.31 336 GLY B N 1
ATOM 5566 C CA . GLY B 1 336 ? -19.328 27.891 2.268 1 97.31 336 GLY B CA 1
ATOM 5567 C C . GLY B 1 336 ? -19.891 29.297 2.258 1 97.31 336 GLY B C 1
ATOM 5568 O O . GLY B 1 336 ? -19.156 30.266 2.029 1 97.31 336 GLY B O 1
ATOM 5569 N N . ARG B 1 337 ? -21.172 29.359 2.512 1 97.25 337 ARG B N 1
ATOM 5570 C CA . ARG B 1 337 ? -21.828 30.656 2.57 1 97.25 337 ARG B CA 1
ATOM 5571 C C . ARG B 1 337 ? -21.25 31.516 3.693 1 97.25 337 ARG B C 1
ATOM 5573 O O . ARG B 1 337 ? -20.984 32.719 3.498 1 97.25 337 ARG B O 1
ATOM 5580 N N . LEU B 1 338 ? -21.125 30.922 4.859 1 97.19 338 LEU B N 1
ATOM 5581 C CA . LEU B 1 338 ? -20.609 31.656 6.012 1 97.19 338 LEU B CA 1
ATOM 5582 C C . LEU B 1 338 ? -19.172 32.125 5.75 1 97.19 338 LEU B C 1
ATOM 5584 O O . LEU B 1 338 ? -18.812 33.25 6.137 1 97.19 338 LEU B O 1
ATOM 5588 N N . VAL B 1 339 ? -18.359 31.297 5.125 1 95.5 339 VAL B N 1
ATOM 5589 C CA . VAL B 1 339 ? -16.984 31.672 4.785 1 95.5 339 VAL B CA 1
ATOM 5590 C C . VAL B 1 339 ? -17 32.875 3.865 1 95.5 339 VAL B C 1
ATOM 5592 O O . VAL B 1 339 ? -16.297 33.875 4.109 1 95.5 339 VAL B O 1
ATOM 5595 N N . ASP B 1 340 ? -17.875 32.844 2.852 1 95.38 340 ASP B N 1
ATOM 5596 C CA . ASP B 1 340 ? -17.969 33.969 1.921 1 95.38 340 ASP B CA 1
ATOM 5597 C C . ASP B 1 340 ? -18.406 35.25 2.635 1 95.38 340 ASP B C 1
ATOM 5599 O O . ASP B 1 340 ? -17.875 36.312 2.385 1 95.38 340 ASP B O 1
ATOM 5603 N N . GLU B 1 341 ? -19.359 35.094 3.49 1 96.38 341 GLU B N 1
ATOM 5604 C CA . GLU B 1 341 ? -19.891 36.25 4.227 1 96.38 341 GLU B CA 1
ATOM 5605 C C . GLU B 1 341 ? -18.812 36.875 5.109 1 96.38 341 GLU B C 1
ATOM 5607 O O . GLU B 1 341 ? -18.672 38.094 5.141 1 96.38 341 GLU B O 1
ATOM 5612 N N . GLU B 1 342 ? -18.156 36.125 5.848 1 94.88 342 GLU B N 1
ATOM 5613 C CA . GLU B 1 342 ? -17.156 36.625 6.773 1 94.88 342 GLU B CA 1
ATOM 5614 C C . GLU B 1 342 ? -15.953 37.188 6.023 1 94.88 342 GLU B C 1
ATOM 5616 O O . GLU B 1 342 ? -15.336 38.156 6.477 1 94.88 342 GLU B O 1
ATOM 5621 N N . MET B 1 343 ? -15.617 36.562 4.926 1 90.69 343 MET B N 1
ATOM 5622 C CA . MET B 1 343 ? -14.484 37.031 4.137 1 90.69 343 MET B CA 1
ATOM 5623 C C . MET B 1 343 ? -14.781 38.375 3.498 1 90.69 343 MET B C 1
ATOM 5625 O O . MET B 1 343 ? -13.867 39.125 3.184 1 90.69 343 MET B O 1
ATOM 5629 N N . ALA B 1 344 ? -16.031 38.562 3.262 1 91.88 344 ALA B N 1
ATOM 5630 C CA . ALA B 1 344 ? -16.438 39.844 2.734 1 91.88 344 ALA B CA 1
ATOM 5631 C C . ALA B 1 344 ? -16.219 40.969 3.76 1 91.88 344 ALA B C 1
ATOM 5633 O O . ALA B 1 344 ? -16.016 42.125 3.395 1 91.88 344 ALA B O 1
ATOM 5634 N N . LYS B 1 345 ? -16.234 40.562 5.039 1 93 345 LYS B N 1
ATOM 5635 C CA . LYS B 1 345 ? -16.047 41.531 6.117 1 93 345 LYS B CA 1
ATOM 5636 C C . LYS B 1 345 ? -14.562 41.812 6.352 1 93 345 LYS B C 1
ATOM 5638 O O . LYS B 1 345 ? -14.18 42.938 6.656 1 93 345 LYS B O 1
ATOM 5643 N N . GLU B 1 346 ? -13.883 40.812 6.355 1 88.88 346 GLU B N 1
ATOM 5644 C CA . GLU B 1 346 ? -12.453 40.906 6.629 1 88.88 346 GLU B CA 1
ATOM 5645 C C . GLU B 1 346 ? -11.664 39.875 5.84 1 88.88 346 GLU B C 1
ATOM 5647 O O . GLU B 1 346 ? -12.18 38.781 5.547 1 88.88 346 GLU B O 1
ATOM 5652 N N . ASP B 1 347 ? -10.453 40.344 5.551 1 86.38 347 ASP B N 1
ATOM 5653 C CA . ASP B 1 347 ? -9.562 39.438 4.824 1 86.38 347 ASP B CA 1
ATOM 5654 C C . ASP B 1 347 ? -9 38.375 5.75 1 86.38 347 ASP B C 1
ATOM 5656 O O . ASP B 1 347 ? -8.039 38.594 6.484 1 86.38 347 ASP B O 1
ATOM 5660 N N . ILE B 1 348 ? -9.531 37.219 5.727 1 86.06 348 ILE B N 1
ATOM 5661 C CA . ILE B 1 348 ? -9.078 36.062 6.512 1 86.06 348 ILE B CA 1
ATOM 5662 C C . ILE B 1 348 ? -8.07 35.25 5.707 1 86.06 348 ILE B C 1
ATOM 5664 O O . ILE B 1 348 ? -8.391 34.719 4.633 1 86.06 348 ILE B O 1
ATOM 5668 N N . ARG B 1 349 ? -6.883 35.188 6.168 1 83.88 349 ARG B N 1
ATOM 5669 C CA . ARG B 1 349 ? -5.828 34.5 5.43 1 83.88 349 ARG B CA 1
ATOM 5670 C C . ARG B 1 349 ? -5.234 33.344 6.258 1 83.88 349 ARG B C 1
ATOM 5672 O O . ARG B 1 349 ? -4.598 33.594 7.285 1 83.88 349 ARG B O 1
ATOM 5679 N N . PRO B 1 350 ? -5.398 32.188 5.793 1 90 350 PRO B N 1
ATOM 5680 C CA . PRO B 1 350 ? -4.746 31.078 6.496 1 90 350 PRO B CA 1
ATOM 5681 C C . PRO B 1 350 ? -3.223 31.141 6.406 1 90 350 PRO B C 1
ATOM 5683 O O . PRO B 1 350 ? -2.678 31.531 5.371 1 90 350 PRO B O 1
ATOM 5686 N N . ILE B 1 351 ? -2.58 30.797 7.52 1 93.06 351 ILE B N 1
ATOM 5687 C CA . ILE B 1 351 ? -1.125 30.828 7.613 1 93.06 351 ILE B CA 1
ATOM 5688 C C . ILE B 1 351 ? -0.571 29.422 7.41 1 93.06 351 ILE B C 1
ATOM 5690 O O . ILE B 1 351 ? -1.111 28.438 7.949 1 93.06 351 ILE B O 1
ATOM 5694 N N . THR B 1 352 ? 0.481 29.359 6.59 1 96.44 352 THR B N 1
ATOM 5695 C CA . THR B 1 352 ? 1.191 28.109 6.355 1 96.44 352 THR B CA 1
ATOM 5696 C C . THR B 1 352 ? 2.67 28.25 6.703 1 96.44 352 THR B C 1
ATOM 5698 O O . THR B 1 352 ? 3.266 29.297 6.488 1 96.44 352 THR B O 1
ATOM 5701 N N . PHE B 1 353 ? 3.207 27.266 7.375 1 97.38 353 PHE B N 1
ATOM 5702 C CA . PHE B 1 353 ? 4.637 27.219 7.648 1 97.38 353 PHE B CA 1
ATOM 5703 C C . PHE B 1 353 ? 5.32 26.172 6.762 1 97.38 353 PHE B C 1
ATOM 5705 O O . PHE B 1 353 ? 4.754 25.125 6.484 1 97.38 353 PHE B O 1
ATOM 5712 N N . LEU B 1 354 ? 6.473 26.484 6.285 1 98.31 354 LEU B N 1
ATOM 5713 C CA . LEU B 1 354 ? 7.414 25.516 5.73 1 98.31 354 LEU B CA 1
ATOM 5714 C C . LEU B 1 354 ? 8.633 25.375 6.629 1 98.31 354 LEU B C 1
ATOM 5716 O O . LEU B 1 354 ? 9.242 26.359 7.035 1 98.31 354 LEU B O 1
ATOM 5720 N N . LEU B 1 355 ? 8.938 24.188 6.98 1 98.69 355 LEU B N 1
ATOM 5721 C CA . LEU B 1 355 ? 10.117 23.859 7.785 1 98.69 355 LEU B CA 1
ATOM 5722 C C . LEU B 1 355 ? 11.086 22.984 7.008 1 98.69 355 LEU B C 1
ATOM 5724 O O . LEU B 1 355 ? 10.672 22.047 6.332 1 98.69 355 LEU B O 1
ATOM 5728 N N . VAL B 1 356 ? 12.32 23.312 7.047 1 98.81 356 VAL B N 1
ATOM 5729 C CA . VAL B 1 356 ? 13.383 22.406 6.613 1 98.81 356 VAL B CA 1
ATOM 5730 C C . VAL B 1 356 ? 14.211 21.969 7.82 1 98.81 356 VAL B C 1
ATOM 5732 O O . VAL B 1 356 ? 14.805 22.812 8.508 1 98.81 356 VAL B O 1
ATOM 5735 N N . LEU B 1 357 ? 14.18 20.703 8.102 1 98.81 357 LEU B N 1
ATOM 5736 C CA . LEU B 1 357 ? 14.93 20.125 9.219 1 98.81 357 LEU B CA 1
ATOM 5737 C C . LEU B 1 357 ? 16.031 19.203 8.719 1 98.81 357 LEU B C 1
ATOM 5739 O O . LEU B 1 357 ? 15.875 18.531 7.699 1 98.81 357 LEU B O 1
ATOM 5743 N N . ARG B 1 358 ? 17.078 19.188 9.406 1 98.56 358 ARG B N 1
ATOM 5744 C CA . ARG B 1 358 ? 18.203 18.297 9.141 1 98.56 358 ARG B CA 1
ATOM 5745 C C . ARG B 1 358 ? 18.578 17.484 10.383 1 98.56 358 ARG B C 1
ATOM 5747 O O . ARG B 1 358 ? 18.734 18.047 11.469 1 98.56 358 ARG B O 1
ATOM 5754 N N . LYS B 1 359 ? 18.625 16.203 10.211 1 98.12 359 LYS B N 1
ATOM 5755 C CA . LYS B 1 359 ? 19.031 15.375 11.344 1 98.12 359 LYS B CA 1
ATOM 5756 C C . LYS B 1 359 ? 20.484 15.656 11.742 1 98.12 359 LYS B C 1
ATOM 5758 O O . LYS B 1 359 ? 21.375 15.656 10.891 1 98.12 359 LYS B O 1
ATOM 5763 N N . SER B 1 360 ? 20.672 15.805 13.023 1 94 360 SER B N 1
ATOM 5764 C CA . SER B 1 360 ? 22 16.141 13.555 1 94 360 SER B CA 1
ATOM 5765 C C . SER B 1 360 ? 22.969 14.977 13.43 1 94 360 SER B C 1
ATOM 5767 O O . SER B 1 360 ? 22.562 13.812 13.492 1 94 360 SER B O 1
ATOM 5769 N N . MET B 1 361 ? 24.234 15.289 13.156 1 83.38 361 MET B N 1
ATOM 5770 C CA . MET B 1 361 ? 25.297 14.297 13.102 1 83.38 361 MET B CA 1
ATOM 5771 C C . MET B 1 361 ? 25.734 13.891 14.508 1 83.38 361 MET B C 1
ATOM 5773 O O . MET B 1 361 ? 25.984 14.742 15.359 1 83.38 361 MET B O 1
ATOM 5777 N N . ILE B 1 362 ? 25.297 12.773 15.094 1 62.06 362 ILE B N 1
ATOM 5778 C CA . ILE B 1 362 ? 25.828 12.383 16.391 1 62.06 362 ILE B CA 1
ATOM 5779 C C . ILE B 1 362 ? 27.219 11.781 16.234 1 62.06 362 ILE B C 1
ATOM 5781 O O . ILE B 1 362 ? 27.516 11.133 15.219 1 62.06 362 ILE B O 1
#

Organism: Vitis vinifera (NCBI:txid29760)

pLDDT: mean 93.3, std 6.9, range [53.19, 98.88]

Sequence (724 aa):
MDVEKAFHMTGGVGETSYARNSSLQKKASDVVKHITIETIQQLYLTTTPRSLGIADLGCSSGPNTLSFIKDIFDAVEGTSSQTLLPAPEFRVYLNDLPTNDFNTIFKALPDFYKELRKGSNGRPSIFIAGFPGSFYGRLFPDNCLHFIYSSYGLHWLSQVPPALYDEQGRSINKGNIYISKSSPPSVSELYLRQFQEDFALFLRSRSEELIEGGRMVLILLGRRGPDHADRGNTFFWELLSRSLAILVSWGEVEEEKLHSYAVNFYAPTKEEIEEEVRREGSFELDRVEMFEIEKDGADDMSYGTQVARTVRAIQESMISLHFGEGIADSLFENYGRLVDEEMAKEDIRPITFLLVLRKSMIMDVEKAFHMTGGVGETSYARNSSLQKKASDVVKHITIETIQQLYLTTTPRSLGIADLGCSSGPNTLSFIKDIFDAVEGTSSQTLLPAPEFRVYLNDLPTNDFNTIFKALPDFYKELRKGSNGRPSIFIAGFPGSFYGRLFPDNCLHFIYSSYGLHWLSQVPPALYDEQGRSINKGNIYISKSSPPSVSELYLRQFQEDFALFLRSRSEELIEGGRMVLILLGRRGPDHADRGNTFFWELLSRSLAILVSWGEVEEEKLHSYAVNFYAPTKEEIEEEVRREGSFELDRVEMFEIEKDGADDMSYGTQVARTVRAIQESMISLHFGEGIADSLFENYGRLVDEEMAKEDIRPITFLLVLRKSMI

Secondary structure (DSSP, 8-state):
--HHHH-----SSSTTSGGGS-HHHHHHHHHTHHHHHHHHHHHHHHH--SEEEEEEET-TTSHHHHHHHHHHHHHHHHHHHHHTPPPPEEEEEEEE-TTS-HHHHHHHHHHHHHHHHHT-SS---EEEEEEES-SSS--S-TT-EEEEEEES-TTB-SS--GGGB-TTS-BSSTT-SS--TTS-HHHHHHHHHHHHHHHHHHHHHHHHHEEEEEEEEEEEEE-SSS-SS-SSHHHHHHHHHHHHHHHHHTTSS-HHHHHT----B----HHHHHHHHHHH-SEEEEEEEEEEPPP---SSS-HHHHHHHHHHHHHHHHHHHHH-GGGHHHHHHHHHHHHHHHHHHS----EEEEEEEEE---/--HHHH-----SSSTTSGGGS-HHHHHHHHHTHHHHHHHHHHHHHHH--SEEEEEEES-TTSHHHHHHHHHHHHHHHHHHHHHTPPPPEEEEEEEE-TTS-HHHHHHHHHHHHHHHHHT-SS---EEEEEEES-SSS--S-TT-EEEEEEES-TTB-SS--GGGB-TTS-BSSTT-SS--TTS-HHHHHHHHHHHHHHHHHHHHHHHHHEEEEEEEEEEEEE-SSS-SS-SSHHHHHHHHHHHHHHHHHTTSS-HHHHHT----B----HHHHHHHHHHH-SEEEEEEEEEEPPP---SSS-HHHHHHHHHHHHHHHHHHHHH-GGGHHHHHHHHHHHHHHHHHHS----EEEEEEEEE---